Protein AF-A0A2N3IJQ1-F1 (afdb_monomer)

InterPro domains:
  IPR000719 Protein kinase domain [PF00069] (35-227)
  IPR000719 Protein kinase domain [PS50011] (13-307)
  IPR000719 Protein kinase domain [SM00220] (13-250)
  IPR011009 Protein kinase-like domain superfamily [SSF56112] (12-227)
  IPR018392 LysM domain [PF01476] (327-364)
  IPR018392 LysM domain [PF01476] (382-419)
  IPR018392 LysM domain [PS51782] (325-371)
  IPR018392 LysM domain [PS51782] (373-418)
  IPR018392 LysM domain [SM00257] (326-372)
  IPR018392 LysM domain [SM00257] (374-419)
  IPR018392 LysM domain [cd00118] (326-369)
  IPR018392 LysM domain [cd00118] (374-418)
  IPR036779 LysM domain superfamily [G3DSA:3.10.350.10] (313-372)
  IPR036779 LysM domain superfamily [G3DSA:3.10.350.10] (373-422)
  IPR036779 LysM domain superfamily [SSF54106] (325-369)
  IPR036779 LysM domain superfamily [SSF54106] (374-419)

Foldseek 3Di:
DQCPQQQHDDDQKHFHAWDDDDDQWTWTWIAGNVDRAIKIKIKGGPVCQVPPVVQVQVVQLVVLPVDPDPQEKAWDDWDDDPRIIITITHDPPPWDFQLRCCVVPNADDLVLLLQALLLVLVSQLVCVVSPQFQLADARRQWIDDPSHIHGYRSSHPDDHDPLLFAPCCVPPVDTDQLRVLLSSLQRSCCRHPVGSDQDPDDPHDPQNSVLSCQSNDNDSVSHDRGSVVSSCSSDPDDDPVVVVVVVCVVCVVVVVVVVVVVVVVVVVVVVDDPPDPVVVVVVVVVVVVVVPVCCVVCVVVCVVCVVVVVCVVCVVCLQQPFDKDWDQAAPPDDLCLVCLLQVHDSVVQCVQQVHDPPDDDDGRDTGIDTFRDKDAAAAPRALVNVCVVNVADSVSQCSNAVPPDRVPQPHGGDITTHHDHD

Solvent-accessible surface area (backbone atoms only — not comparable to full-atom values): 23734 Å² total; per-residue (Å²): 141,86,70,88,58,57,73,42,70,59,88,62,31,39,28,70,38,77,72,53,75,56,96,61,31,30,33,29,38,25,35,36,75,90,46,102,43,65,29,29,35,41,27,58,28,86,94,40,55,82,40,64,65,63,53,50,46,54,52,48,29,70,69,44,64,84,68,86,44,97,48,35,66,51,77,76,48,78,50,80,54,100,71,52,49,38,42,33,27,64,46,72,78,98,51,39,27,46,46,55,46,34,75,74,70,44,56,42,55,68,70,61,40,52,63,50,47,50,50,54,31,54,54,48,36,58,35,47,75,74,73,44,63,63,58,43,59,48,44,76,32,28,35,43,55,90,90,45,66,34,46,44,53,68,39,43,83,57,84,51,60,72,82,32,54,29,67,53,37,75,73,70,65,52,85,42,65,37,35,47,37,19,17,48,22,23,46,52,28,30,41,55,69,69,35,62,61,84,65,97,68,82,91,63,61,65,54,54,52,51,41,35,49,37,23,52,43,81,54,59,87,68,27,45,84,42,43,64,54,48,52,44,54,64,58,67,73,78,62,74,70,61,58,56,53,58,52,47,66,74,42,42,68,59,51,52,48,51,52,51,51,50,52,51,52,50,54,52,53,77,67,53,64,93,82,52,76,76,58,58,59,56,54,56,54,54,54,57,55,52,56,54,58,48,51,58,53,48,56,57,50,49,53,53,49,47,49,51,47,48,47,48,48,49,45,55,50,60,76,59,47,67,37,84,41,73,47,67,37,52,87,87,67,47,66,62,57,56,16,58,32,30,44,45,52,51,66,56,44,27,61,70,60,71,51,59,99,82,65,78,87,55,68,69,40,74,40,59,43,58,25,44,45,76,46,66,36,46,83,92,59,49,62,60,58,54,16,58,75,69,68,42,56,44,67,46,36,33,52,45,58,70,53,88,42,71,87,77,70,56,48,67,66,40,75,40,47,34,39,35,68,114

Secondary structure (DSSP, 8-state):
---SSTT-EETTEEEEEEEEEETTEEEEEEEETTTTEEEEEEEE-GGGTT-HHHHHHHHHHHH------TTSPPEEEEEE-SS-EEEEEE--TTPEEHHHHHHHH-PPPHHHHHHHHHHHHHHHHHHHHTTPPPTT-SGGGEEEETTEEEE--TT------GGG--HHHHHH----HHHHHHHHHHHHHHHHHSSSS--SS--S-HHHHHHHHHHT-SSGGGS-SSHHHHHHHHHPPPPHHHHHHHHHHHHHHHHHHHHHHHHHHHHHHHH--TT-TTHHHHHHHHHHHHHHHHHHHHHHHHHHHHHHHHHHHHHHHHHT--EEEEEEPPTT--HHHHHHHTT--HHHHHHHHT--TTPPPPTT-EEEEEEEEEEEPPTT--HHHHHHHHTS-HHHHHHHHT-S-HHHH--TT-EEEEEPP-

Organism: NCBI:txid2016530

Structure (mmCIF, N/CA/C/O backbone):
data_AF-A0A2N3IJQ1-F1
#
_entry.id   AF-A0A2N3IJQ1-F1
#
loop_
_atom_site.group_PDB
_atom_site.id
_atom_site.type_symbol
_atom_site.label_atom_id
_atom_site.label_alt_id
_atom_site.label_comp_id
_atom_site.label_asym_id
_atom_site.label_entity_id
_atom_site.label_seq_id
_atom_site.pdbx_PDB_ins_code
_atom_site.Cartn_x
_atom_site.Cartn_y
_atom_site.Cartn_z
_atom_site.occupancy
_atom_site.B_iso_or_equiv
_atom_site.auth_seq_id
_atom_site.auth_comp_id
_atom_site.auth_asym_id
_atom_site.auth_atom_id
_atom_site.pdbx_PDB_model_num
ATOM 1 N N . MET A 1 1 ? 27.828 13.401 -16.454 1.00 38.84 1 MET A N 1
ATOM 2 C CA . MET A 1 1 ? 27.393 12.988 -17.806 1.00 38.84 1 MET A CA 1
ATOM 3 C C . MET A 1 1 ? 26.380 11.862 -17.637 1.00 38.84 1 MET A C 1
ATOM 5 O O . MET A 1 1 ? 26.799 10.736 -17.436 1.00 38.84 1 MET A O 1
ATOM 9 N N . THR A 1 2 ? 25.077 12.146 -17.605 1.00 42.94 2 THR A N 1
ATOM 10 C CA . THR A 1 2 ? 24.027 11.139 -17.297 1.00 42.94 2 THR A CA 1
ATOM 11 C C . THR A 1 2 ? 22.827 11.263 -18.246 1.00 42.94 2 THR A C 1
ATOM 13 O O . THR A 1 2 ? 21.675 11.180 -17.841 1.00 42.94 2 THR A O 1
ATOM 16 N N . ALA A 1 3 ? 23.104 11.490 -19.534 1.00 53.59 3 ALA A N 1
ATOM 17 C CA . ALA A 1 3 ? 22.102 11.728 -20.578 1.00 53.59 3 ALA A CA 1
ATOM 18 C C . ALA A 1 3 ? 22.188 10.711 -21.736 1.00 53.59 3 ALA A C 1
ATOM 20 O O . ALA A 1 3 ? 21.908 11.064 -22.872 1.00 53.59 3 ALA A O 1
ATOM 21 N N . GLN A 1 4 ? 22.630 9.474 -21.480 1.00 72.31 4 GLN A N 1
ATOM 22 C CA . GLN A 1 4 ? 23.041 8.575 -22.567 1.00 72.31 4 GLN A CA 1
ATOM 23 C C . GLN A 1 4 ? 21.879 7.914 -23.329 1.00 72.31 4 GLN A C 1
ATOM 25 O O . GLN A 1 4 ? 22.062 7.598 -24.489 1.00 72.31 4 GLN A O 1
ATOM 30 N N . LEU A 1 5 ? 20.693 7.765 -22.724 1.00 83.25 5 LEU A N 1
ATOM 31 C CA . LEU A 1 5 ? 19.558 7.055 -23.343 1.00 83.25 5 LEU A CA 1
ATOM 32 C C . LEU A 1 5 ? 18.404 7.973 -23.791 1.00 83.25 5 LEU A C 1
ATOM 34 O O . LEU A 1 5 ? 17.420 7.506 -24.355 1.00 83.25 5 LEU A O 1
ATOM 38 N N . VAL A 1 6 ? 18.465 9.278 -23.503 1.00 90.06 6 VAL A N 1
ATOM 39 C CA . VAL A 1 6 ? 17.363 10.199 -23.834 1.00 90.06 6 VAL A CA 1
ATOM 40 C C . VAL A 1 6 ? 17.287 10.394 -25.348 1.00 90.06 6 VAL A C 1
ATOM 42 O O . VAL A 1 6 ? 18.277 10.760 -25.975 1.00 90.06 6 VAL A O 1
ATOM 45 N N . GLY A 1 7 ? 16.104 10.177 -25.924 1.00 88.44 7 GLY A N 1
ATOM 46 C CA . GLY A 1 7 ? 15.862 10.185 -27.367 1.00 88.44 7 GLY A CA 1
ATOM 47 C C . GLY A 1 7 ? 16.051 8.824 -28.042 1.00 88.44 7 GLY A C 1
ATOM 48 O O . GLY A 1 7 ? 15.690 8.676 -29.209 1.00 88.44 7 GLY A O 1
ATOM 49 N N . GLU A 1 8 ? 16.572 7.819 -27.333 1.00 90.56 8 GLU A N 1
ATOM 50 C CA . GLU A 1 8 ? 16.684 6.466 -27.872 1.00 90.56 8 GLU A CA 1
ATOM 51 C C . GLU A 1 8 ? 15.332 5.746 -27.897 1.00 90.56 8 GLU A C 1
ATOM 53 O O . GLU A 1 8 ? 14.413 6.029 -27.116 1.00 90.56 8 GLU A O 1
ATOM 58 N N . ARG A 1 9 ? 15.227 4.779 -28.813 1.00 91.44 9 ARG A N 1
ATOM 59 C CA . ARG A 1 9 ? 14.065 3.904 -28.942 1.00 91.44 9 ARG A CA 1
ATOM 60 C C . ARG A 1 9 ? 14.402 2.505 -28.469 1.00 91.44 9 ARG A C 1
ATOM 62 O O . ARG A 1 9 ? 15.315 1.868 -28.986 1.00 91.44 9 ARG A O 1
ATOM 69 N N . LEU A 1 10 ? 13.597 2.017 -27.541 1.00 89.38 10 LEU A N 1
ATOM 70 C CA . LEU A 1 10 ? 13.622 0.652 -27.055 1.00 89.38 10 LEU A CA 1
ATOM 71 C C . LEU A 1 10 ? 12.349 -0.046 -27.538 1.00 89.38 10 LEU A C 1
ATOM 73 O O . LEU A 1 10 ? 11.290 0.103 -26.933 1.00 89.38 10 LEU A O 1
ATOM 77 N N . LEU A 1 11 ? 12.438 -0.781 -28.650 1.00 89.94 11 LEU A N 1
ATOM 78 C CA . LEU A 1 11 ? 11.275 -1.368 -29.330 1.00 89.94 11 LEU A CA 1
ATOM 79 C C . LEU A 1 11 ? 10.173 -0.312 -29.573 1.00 89.94 11 LEU A C 1
ATOM 81 O O . LEU A 1 11 ? 10.384 0.639 -30.323 1.00 89.94 11 LEU A O 1
ATOM 85 N N . ASN A 1 12 ? 9.015 -0.468 -28.922 1.00 92.12 12 ASN A N 1
ATOM 86 C CA . ASN A 1 12 ? 7.860 0.423 -29.024 1.00 92.12 12 ASN A CA 1
ATOM 87 C C . ASN A 1 12 ? 7.887 1.582 -28.015 1.00 92.12 12 ASN A C 1
ATOM 89 O O . ASN A 1 12 ? 6.868 2.246 -27.850 1.00 92.12 12 ASN A O 1
ATOM 93 N N . TYR A 1 13 ? 9.004 1.828 -27.331 1.00 93.81 13 TYR A N 1
ATOM 94 C CA . TYR A 1 13 ? 9.134 2.880 -26.326 1.00 93.81 13 TYR A CA 1
ATOM 95 C C . TYR A 1 13 ? 10.170 3.914 -26.757 1.00 93.81 13 TYR A C 1
ATOM 97 O O . TYR A 1 13 ? 11.275 3.558 -27.162 1.00 93.81 13 TYR A O 1
ATOM 105 N N . GLU A 1 14 ? 9.844 5.197 -26.633 1.00 94.62 14 GLU A N 1
ATOM 106 C CA . GLU A 1 14 ? 10.790 6.294 -26.845 1.00 94.62 14 GLU A CA 1
ATOM 107 C C . GLU A 1 14 ? 11.109 6.978 -25.519 1.00 94.62 14 GLU A C 1
ATOM 109 O O . GLU A 1 14 ? 10.208 7.461 -24.829 1.00 94.62 14 GLU A O 1
ATOM 114 N N . ILE A 1 15 ? 12.393 7.022 -25.161 1.00 94.94 15 ILE A N 1
ATOM 115 C CA . ILE A 1 15 ? 12.859 7.590 -23.895 1.00 94.94 15 ILE A CA 1
ATOM 116 C C . ILE A 1 15 ? 12.833 9.115 -23.989 1.00 94.94 15 ILE A C 1
ATOM 118 O O . ILE A 1 15 ? 13.558 9.717 -24.777 1.00 94.94 15 ILE A O 1
ATOM 122 N N . LYS A 1 16 ? 12.017 9.755 -23.151 1.00 95.19 16 LYS A N 1
ATOM 123 C CA . LYS A 1 16 ? 11.773 11.202 -23.187 1.00 95.19 16 LYS A CA 1
ATOM 124 C C . LYS A 1 16 ? 12.664 11.978 -22.237 1.00 95.19 16 LYS A C 1
ATOM 126 O O . LYS A 1 16 ? 13.165 13.039 -22.597 1.00 95.19 16 LYS A O 1
ATOM 131 N N . SER A 1 17 ? 12.866 11.477 -21.022 1.00 94.62 17 SER A N 1
ATOM 132 C CA . SER A 1 17 ? 13.702 12.165 -20.039 1.00 94.62 17 SER A CA 1
ATOM 133 C C . SER A 1 17 ? 14.263 11.224 -18.981 1.00 94.62 17 SER A C 1
ATOM 135 O O . SER A 1 17 ? 13.681 10.195 -18.642 1.00 94.62 17 SER A O 1
ATOM 137 N N . PHE A 1 18 ? 15.419 11.597 -18.441 1.00 93.56 18 PHE A N 1
ATOM 138 C CA . PHE A 1 18 ? 15.956 11.000 -17.226 1.00 93.56 18 PHE A CA 1
ATOM 139 C C . PHE A 1 18 ? 15.207 11.553 -16.010 1.00 93.56 18 PHE A C 1
ATOM 141 O O . PHE A 1 18 ? 15.011 12.764 -15.904 1.00 93.56 18 PHE A O 1
ATOM 148 N N . LEU A 1 19 ? 14.804 10.675 -15.092 1.00 89.88 19 LEU A N 1
ATOM 149 C CA . LEU A 1 19 ? 14.087 11.053 -13.874 1.00 89.88 19 LEU A CA 1
ATOM 150 C C . LEU A 1 19 ? 15.018 11.086 -12.665 1.00 89.88 19 LEU A C 1
ATOM 152 O O . LEU A 1 19 ? 15.068 12.090 -11.959 1.00 89.88 19 LEU A O 1
ATOM 156 N N . ARG A 1 20 ? 15.719 9.978 -12.395 1.00 88.06 20 ARG A N 1
ATOM 157 C CA . ARG A 1 20 ? 16.618 9.845 -11.237 1.00 88.06 20 ARG A CA 1
ATOM 158 C C . ARG A 1 20 ? 17.545 8.638 -11.357 1.00 88.06 20 ARG A C 1
ATOM 160 O O . ARG A 1 20 ? 17.273 7.720 -12.123 1.00 88.06 20 ARG A O 1
ATOM 167 N N . SER A 1 21 ? 18.583 8.630 -10.525 1.00 85.94 21 SER A N 1
ATOM 168 C CA . SER A 1 21 ? 19.450 7.476 -10.274 1.00 85.94 21 SER A CA 1
ATOM 169 C C . SER A 1 21 ? 19.317 7.057 -8.812 1.00 85.94 21 SER A C 1
ATOM 171 O O . SER A 1 21 ? 19.265 7.916 -7.929 1.00 85.94 21 SER A O 1
ATOM 173 N N . GLU A 1 22 ? 19.229 5.757 -8.551 1.00 80.25 22 GLU A N 1
ATOM 174 C CA . GLU A 1 22 ? 19.066 5.195 -7.213 1.00 80.25 22 GLU A CA 1
ATOM 175 C C . GLU A 1 22 ? 19.797 3.850 -7.103 1.00 80.25 22 GLU A C 1
ATOM 177 O O . GLU A 1 22 ? 19.452 2.872 -7.771 1.00 80.25 22 GLU A O 1
ATOM 182 N N . SER A 1 23 ? 20.801 3.790 -6.219 1.00 83.12 23 SER A N 1
ATOM 183 C CA . SER A 1 23 ? 21.654 2.612 -6.020 1.00 83.12 23 SER A CA 1
ATOM 184 C C . SER A 1 23 ? 22.275 2.126 -7.343 1.00 83.12 23 SER A C 1
ATOM 186 O O . SER A 1 23 ? 23.134 2.811 -7.891 1.00 83.12 23 SER A O 1
ATOM 188 N N . PHE A 1 24 ? 21.858 0.967 -7.857 1.00 86.56 24 PHE A N 1
ATOM 189 C CA . PHE A 1 24 ? 22.360 0.376 -9.101 1.00 86.56 24 PHE A CA 1
ATOM 190 C C . PHE A 1 24 ? 21.570 0.784 -10.349 1.00 86.56 24 PHE A C 1
ATOM 192 O O . PHE A 1 24 ? 21.946 0.385 -11.452 1.00 86.56 24 PHE A O 1
ATOM 199 N N . TYR A 1 25 ? 20.469 1.523 -10.193 1.00 90.25 25 TYR A N 1
ATOM 200 C CA . TYR A 1 25 ? 19.472 1.688 -11.245 1.00 90.25 25 TYR A CA 1
ATOM 201 C C . TYR A 1 25 ? 19.247 3.147 -11.633 1.00 90.25 25 TYR A C 1
ATOM 203 O O . TYR A 1 25 ? 19.158 4.029 -10.781 1.00 90.25 25 TYR A O 1
ATOM 211 N N . ASP A 1 26 ? 19.062 3.372 -12.928 1.00 91.56 26 ASP A N 1
ATOM 212 C CA . ASP A 1 26 ? 18.582 4.625 -13.492 1.00 91.56 26 ASP A CA 1
ATOM 213 C C . ASP A 1 26 ? 17.111 4.486 -13.900 1.00 91.56 26 ASP A C 1
ATOM 215 O O . ASP A 1 26 ? 16.649 3.430 -14.347 1.00 91.56 26 ASP A O 1
ATOM 219 N N . PHE A 1 27 ? 16.368 5.575 -13.723 1.00 91.75 27 PHE A N 1
ATOM 220 C CA . PHE A 1 27 ? 14.940 5.661 -13.988 1.00 91.75 27 PHE A CA 1
ATOM 221 C C . PHE A 1 27 ? 14.672 6.719 -15.050 1.00 91.75 27 PHE A C 1
ATOM 223 O O . PHE A 1 27 ? 15.097 7.869 -14.910 1.00 91.75 27 PHE A O 1
ATOM 230 N N . TYR A 1 28 ? 13.908 6.348 -16.070 1.00 94.38 28 TYR A N 1
ATOM 231 C CA . TYR A 1 28 ? 13.566 7.211 -17.195 1.00 94.38 28 TYR A CA 1
ATOM 232 C C . TYR A 1 28 ? 12.058 7.272 -17.410 1.00 94.38 28 TYR A C 1
ATOM 234 O O . TYR A 1 28 ? 11.345 6.294 -17.186 1.00 94.38 28 TYR A O 1
ATOM 242 N N . LEU A 1 29 ? 11.583 8.421 -17.878 1.00 94.81 29 LEU A N 1
ATOM 243 C CA . LEU A 1 29 ? 10.262 8.566 -18.470 1.00 94.81 29 LEU A CA 1
ATOM 244 C C . LEU A 1 29 ? 10.367 8.216 -19.951 1.00 94.81 29 LEU A C 1
ATOM 246 O O . LEU A 1 29 ? 11.208 8.768 -20.663 1.00 94.81 29 LEU A O 1
ATOM 250 N N . ALA A 1 30 ? 9.489 7.339 -20.416 1.00 95.50 30 ALA A N 1
ATOM 251 C CA . ALA A 1 30 ? 9.330 7.020 -21.824 1.00 95.50 30 ALA A CA 1
ATOM 252 C C . ALA A 1 30 ? 7.852 7.058 -22.220 1.00 95.50 30 ALA A C 1
ATOM 254 O O . ALA A 1 30 ? 6.967 7.040 -21.366 1.00 95.50 30 ALA A O 1
ATOM 255 N N . GLU A 1 31 ? 7.586 7.097 -23.518 1.00 94.69 31 GLU A N 1
ATOM 256 C CA . GLU A 1 31 ? 6.238 7.007 -24.080 1.00 94.69 31 GLU A CA 1
ATOM 257 C C . GLU A 1 31 ? 6.147 5.794 -25.000 1.00 94.69 31 GLU A C 1
ATOM 259 O O . GLU A 1 31 ? 7.069 5.524 -25.774 1.00 94.69 31 GLU A O 1
ATOM 264 N N . HIS A 1 32 ? 5.041 5.056 -24.911 1.00 93.88 32 HIS A N 1
ATOM 265 C CA . HIS A 1 32 ? 4.754 3.987 -25.858 1.00 93.88 32 HIS A CA 1
ATOM 266 C C . HIS A 1 32 ? 4.326 4.602 -27.204 1.00 93.88 32 HIS A C 1
ATOM 268 O O . HIS A 1 32 ? 3.447 5.451 -27.269 1.00 93.88 32 HIS A O 1
ATOM 274 N N . LEU A 1 33 ? 4.930 4.171 -28.307 1.00 88.56 33 LEU A N 1
ATOM 275 C CA . LEU A 1 33 ? 4.773 4.802 -29.623 1.00 88.56 33 LEU A CA 1
ATOM 276 C C . LEU A 1 33 ? 3.382 4.597 -30.243 1.00 88.56 33 LEU A C 1
ATOM 278 O O . LEU A 1 33 ? 2.933 5.418 -31.036 1.00 88.56 33 LEU A O 1
ATOM 282 N N . LEU A 1 34 ? 2.711 3.492 -29.903 1.00 86.06 34 LEU A N 1
ATOM 283 C CA . LEU A 1 34 ? 1.380 3.151 -30.437 1.00 86.06 34 LEU A CA 1
ATOM 284 C C . LEU A 1 34 ? 0.222 3.514 -29.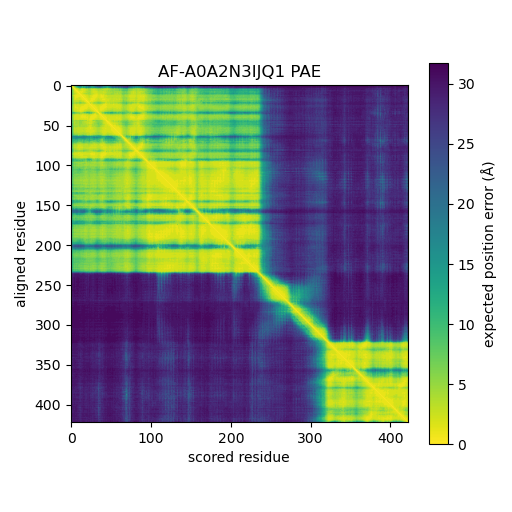504 1.00 86.06 34 LEU A C 1
ATOM 286 O O . LEU A 1 34 ? -0.922 3.598 -29.939 1.00 86.06 34 LEU A O 1
ATOM 290 N N . PHE A 1 35 ? 0.506 3.674 -28.216 1.00 78.94 35 PHE A N 1
ATOM 291 C CA . PHE A 1 35 ? -0.497 3.919 -27.190 1.00 78.94 35 PHE A CA 1
ATOM 292 C C . PHE A 1 35 ? -0.021 5.171 -26.483 1.00 78.94 35 PHE A C 1
ATOM 294 O O . PHE A 1 35 ? 1.059 5.116 -25.914 1.00 78.94 35 PHE A O 1
ATOM 301 N N . ASP A 1 36 ? -0.774 6.270 -26.542 1.00 79.44 36 ASP A N 1
ATOM 302 C CA . ASP A 1 36 ? -0.425 7.549 -25.905 1.00 79.44 36 ASP A CA 1
ATOM 303 C C . ASP A 1 36 ? -0.374 7.399 -24.372 1.00 79.44 36 ASP A C 1
ATOM 305 O O . ASP A 1 36 ? -1.310 7.704 -23.633 1.00 79.44 36 ASP A O 1
ATOM 309 N N . ARG A 1 37 ? 0.693 6.757 -23.901 1.00 89.12 37 ARG A N 1
ATOM 310 C CA . ARG A 1 37 ? 0.864 6.241 -22.552 1.00 89.12 37 ARG A CA 1
ATOM 311 C C . ARG A 1 37 ? 2.311 6.435 -22.150 1.00 89.12 37 ARG A C 1
ATOM 313 O O . ARG A 1 37 ? 3.229 5.865 -22.741 1.00 89.12 37 ARG A O 1
ATOM 320 N N . LYS A 1 38 ? 2.482 7.175 -21.063 1.00 93.75 38 LYS A N 1
ATOM 321 C CA . LYS A 1 38 ? 3.758 7.326 -20.373 1.00 93.75 38 LYS A CA 1
ATOM 322 C C . LYS A 1 38 ? 4.068 6.095 -19.530 1.00 93.75 38 LYS A C 1
ATOM 324 O O . LYS A 1 38 ? 3.188 5.524 -18.881 1.00 93.75 38 LYS A O 1
ATOM 329 N N . VAL A 1 39 ? 5.336 5.709 -19.524 1.00 93.88 39 VAL A N 1
ATOM 330 C CA . VAL A 1 39 ? 5.866 4.566 -18.782 1.00 93.88 39 VAL A CA 1
ATOM 331 C C . VAL A 1 39 ? 7.159 4.945 -18.069 1.00 93.88 39 VAL A C 1
ATOM 333 O O . VAL A 1 39 ? 7.895 5.841 -18.484 1.00 93.88 39 VAL A O 1
ATOM 336 N N . LEU A 1 40 ? 7.414 4.261 -16.961 1.00 93.56 40 LEU A N 1
ATOM 337 C CA . LEU A 1 40 ? 8.635 4.368 -16.186 1.00 93.56 40 LEU A CA 1
ATOM 338 C C . LEU A 1 40 ? 9.549 3.212 -16.588 1.00 93.56 40 LEU A C 1
ATOM 340 O O . LEU A 1 40 ? 9.172 2.050 -16.451 1.00 93.56 40 LEU A O 1
ATOM 344 N N . ILE A 1 41 ? 10.754 3.525 -17.050 1.00 94.12 41 ILE A N 1
ATOM 345 C CA . ILE A 1 41 ? 11.779 2.534 -17.380 1.00 94.12 41 ILE A CA 1
ATOM 346 C C . ILE A 1 41 ? 12.797 2.503 -16.250 1.00 94.12 41 ILE A C 1
ATOM 348 O O . ILE A 1 41 ? 13.419 3.524 -15.959 1.00 94.12 41 ILE A O 1
ATOM 352 N N . LYS A 1 42 ? 12.978 1.337 -15.629 1.00 92.81 42 LYS A N 1
ATOM 353 C CA . LYS A 1 42 ? 14.068 1.059 -14.687 1.00 92.81 42 LYS A CA 1
ATOM 354 C C . LYS A 1 42 ? 15.126 0.222 -15.396 1.00 92.81 42 LYS A C 1
ATOM 356 O O . LYS A 1 42 ? 14.811 -0.823 -15.959 1.00 92.81 42 LYS A O 1
ATOM 361 N N . THR A 1 43 ? 16.373 0.663 -15.357 1.00 93.31 43 THR A N 1
ATOM 362 C CA . THR A 1 43 ? 17.504 -0.024 -15.991 1.00 93.31 43 THR A CA 1
ATOM 363 C C . THR A 1 43 ? 18.753 0.104 -15.131 1.00 93.31 43 THR A C 1
ATO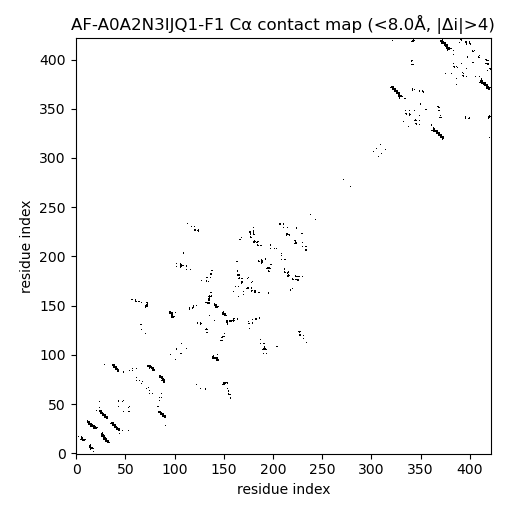M 365 O O . THR A 1 43 ? 18.764 0.904 -14.199 1.00 93.31 43 THR A O 1
ATOM 368 N N . LEU A 1 44 ? 19.798 -0.685 -15.382 1.00 91.75 44 LEU A N 1
ATOM 369 C CA . LEU A 1 44 ? 21.050 -0.525 -14.646 1.00 91.75 44 LEU A CA 1
ATOM 370 C C . LEU A 1 44 ? 21.752 0.761 -15.081 1.00 91.75 44 LEU A C 1
ATOM 372 O O . LEU A 1 44 ? 21.796 1.087 -16.268 1.00 91.75 44 LEU A O 1
ATOM 376 N N . ASN A 1 45 ? 22.334 1.455 -14.109 1.00 89.12 45 ASN A N 1
ATOM 377 C CA . ASN A 1 45 ? 23.200 2.594 -14.366 1.00 89.12 45 ASN A CA 1
ATOM 378 C C . ASN A 1 45 ? 24.447 2.149 -15.152 1.00 89.12 45 ASN A C 1
ATOM 380 O O . ASN A 1 45 ? 24.948 1.034 -14.966 1.00 89.12 45 ASN A O 1
ATOM 384 N N . SER A 1 46 ? 24.974 3.036 -16.000 1.00 86.38 46 SER A N 1
ATOM 385 C CA . SER A 1 46 ? 26.142 2.771 -16.850 1.00 86.38 46 SER A CA 1
ATOM 386 C C . SER A 1 46 ? 27.373 2.266 -16.079 1.00 86.38 46 SER A C 1
ATOM 388 O O . SER A 1 46 ? 28.116 1.429 -16.591 1.00 86.38 46 SER A O 1
ATOM 390 N N . ALA A 1 47 ? 27.558 2.689 -14.825 1.00 86.75 47 ALA A N 1
ATOM 391 C CA . ALA A 1 47 ? 28.637 2.225 -13.951 1.00 86.75 47 ALA A CA 1
ATOM 392 C C . ALA A 1 47 ? 28.482 0.761 -13.489 1.00 86.75 47 ALA A C 1
ATOM 394 O O . ALA A 1 47 ? 29.458 0.143 -13.066 1.00 86.75 47 ALA A O 1
ATOM 395 N N . PHE A 1 48 ? 27.276 0.193 -13.571 1.00 86.69 48 PHE A N 1
ATOM 396 C CA . PHE A 1 48 ? 26.935 -1.125 -13.027 1.00 86.69 48 PHE A CA 1
ATOM 397 C C . PHE A 1 48 ? 26.432 -2.117 -14.082 1.00 86.69 48 PHE A C 1
ATOM 399 O O . PHE A 1 48 ? 25.951 -3.188 -13.724 1.00 86.69 48 PHE A O 1
ATOM 406 N N . LEU A 1 49 ? 26.601 -1.837 -15.379 1.00 86.81 49 LEU A N 1
ATOM 407 C CA . LEU A 1 49 ? 26.160 -2.727 -16.468 1.00 86.81 49 LEU A CA 1
ATOM 408 C C . LEU A 1 49 ? 26.748 -4.144 -16.392 1.00 86.81 49 LEU A C 1
ATOM 410 O O . LEU A 1 49 ? 26.127 -5.097 -16.858 1.00 86.81 49 LEU A O 1
ATOM 414 N N . GLN A 1 50 ? 27.935 -4.304 -15.805 1.00 88.44 50 GLN A N 1
ATOM 415 C CA . GLN A 1 50 ? 28.587 -5.610 -15.631 1.00 88.44 50 GLN A CA 1
ATOM 416 C C . GLN A 1 50 ? 28.262 -6.278 -14.286 1.00 88.44 50 GLN A C 1
ATOM 418 O O . GLN A 1 50 ? 28.744 -7.375 -14.009 1.00 88.44 50 GLN A O 1
ATOM 423 N N . ASN A 1 51 ? 27.443 -5.647 -13.439 1.00 88.81 51 ASN A N 1
ATOM 424 C CA . ASN A 1 51 ? 27.038 -6.218 -12.162 1.00 88.81 51 ASN A CA 1
ATOM 425 C C . ASN A 1 51 ? 25.964 -7.298 -12.385 1.00 88.81 51 ASN A C 1
ATOM 427 O O . ASN A 1 51 ? 24.783 -7.006 -12.591 1.00 88.81 51 ASN A O 1
ATOM 431 N N . THR A 1 52 ? 26.392 -8.560 -12.348 1.00 89.19 52 THR A N 1
ATOM 432 C CA . THR A 1 52 ? 25.532 -9.730 -12.568 1.00 89.19 52 THR A CA 1
ATOM 433 C C . THR A 1 52 ? 24.463 -9.885 -11.492 1.00 89.19 52 THR A C 1
ATOM 435 O O . THR A 1 52 ? 23.343 -10.275 -11.811 1.00 89.19 52 THR A O 1
ATOM 438 N N . GLU A 1 53 ? 24.767 -9.526 -10.244 1.00 87.44 53 GLU A N 1
ATOM 439 C CA . GLU A 1 53 ? 23.819 -9.581 -9.131 1.00 87.44 53 GLU A CA 1
ATOM 440 C C . GLU A 1 53 ? 22.696 -8.552 -9.305 1.00 87.44 53 GLU A C 1
ATOM 442 O O . GLU A 1 53 ? 21.523 -8.890 -9.166 1.00 87.44 53 GLU A O 1
ATOM 447 N N . ALA A 1 54 ? 23.030 -7.314 -9.682 1.00 86.38 54 ALA A N 1
ATOM 448 C CA . ALA A 1 54 ? 22.036 -6.277 -9.960 1.00 86.38 54 ALA A CA 1
ATOM 449 C C . ALA A 1 54 ? 21.147 -6.644 -11.162 1.00 86.38 54 ALA A C 1
ATOM 451 O O . ALA A 1 54 ? 19.930 -6.463 -11.107 1.00 86.38 54 ALA A O 1
ATOM 452 N N . LYS A 1 55 ? 21.729 -7.223 -12.224 1.00 89.06 55 LYS A N 1
ATOM 453 C CA . LYS A 1 55 ? 20.964 -7.751 -13.367 1.00 89.06 55 LYS A CA 1
ATOM 454 C C . LYS A 1 55 ? 19.994 -8.843 -12.927 1.00 89.06 55 LYS A C 1
ATOM 456 O O . LYS A 1 55 ? 18.815 -8.786 -13.262 1.00 89.06 55 LYS A O 1
ATOM 461 N N . GLU A 1 56 ? 20.470 -9.805 -12.144 1.00 87.38 56 GLU A N 1
ATOM 462 C CA . GLU A 1 56 ? 19.647 -10.917 -11.672 1.00 87.38 56 GLU A CA 1
ATOM 463 C C . GLU A 1 56 ? 18.544 -10.464 -10.711 1.00 87.38 56 GLU A C 1
ATOM 465 O O . GLU A 1 56 ? 17.413 -10.935 -10.792 1.00 87.38 56 GLU A O 1
ATOM 470 N N . ASN A 1 57 ? 18.826 -9.489 -9.851 1.00 85.31 57 ASN A N 1
ATOM 471 C CA . ASN A 1 57 ? 17.818 -8.875 -8.993 1.00 85.31 57 ASN A CA 1
ATOM 472 C C . ASN A 1 57 ? 16.713 -8.189 -9.809 1.00 85.31 57 ASN A C 1
ATOM 474 O O . ASN A 1 57 ? 15.536 -8.364 -9.501 1.00 85.31 57 ASN A O 1
ATOM 478 N N . LEU A 1 58 ? 17.068 -7.487 -10.890 1.00 86.81 58 LEU A N 1
ATOM 479 C CA . LEU A 1 58 ? 16.082 -6.888 -11.791 1.00 86.81 58 LEU A CA 1
ATOM 480 C C . LEU A 1 58 ? 15.275 -7.947 -12.567 1.00 86.81 58 LEU A C 1
ATOM 482 O O . LEU A 1 58 ? 14.079 -7.756 -12.785 1.00 86.81 58 LEU A O 1
ATOM 486 N N . ARG A 1 59 ? 15.881 -9.089 -12.932 1.00 87.56 59 ARG A N 1
ATOM 487 C CA . ARG A 1 59 ? 15.149 -10.238 -13.504 1.00 87.56 59 ARG A CA 1
ATOM 488 C C . ARG A 1 59 ? 14.150 -10.823 -12.512 1.00 87.56 59 ARG A C 1
ATOM 490 O O . ARG A 1 59 ? 13.006 -11.080 -12.878 1.00 87.56 59 ARG A O 1
ATOM 497 N N . ARG A 1 60 ? 14.552 -11.001 -11.252 1.00 83.62 60 ARG A N 1
ATOM 498 C CA . ARG A 1 60 ? 13.654 -11.475 -10.188 1.00 83.62 60 ARG A CA 1
ATOM 499 C C . ARG A 1 60 ? 12.499 -10.508 -9.957 1.00 83.62 60 ARG A C 1
ATOM 501 O O . ARG A 1 60 ? 11.373 -10.960 -9.801 1.00 83.62 60 ARG A O 1
ATOM 508 N N . GLU A 1 61 ? 12.754 -9.200 -9.990 1.00 84.50 61 GLU A N 1
ATOM 509 C CA . GLU A 1 61 ? 11.710 -8.167 -9.914 1.00 84.50 61 GLU A CA 1
ATOM 510 C C . GLU A 1 61 ? 10.670 -8.346 -11.031 1.00 84.50 61 GLU A C 1
ATOM 512 O O . GLU A 1 61 ? 9.472 -8.374 -10.759 1.00 84.50 61 GLU A O 1
ATOM 517 N N . ALA A 1 62 ? 11.118 -8.579 -12.269 1.00 82.31 62 ALA A N 1
ATOM 518 C CA . ALA A 1 62 ? 10.231 -8.853 -13.401 1.00 82.31 62 ALA A CA 1
ATOM 519 C C . ALA A 1 62 ? 9.415 -10.150 -13.243 1.00 82.31 62 ALA A C 1
ATOM 521 O O . ALA A 1 62 ? 8.280 -10.234 -13.705 1.00 82.31 62 ALA A O 1
ATOM 522 N N . GLN A 1 63 ? 9.986 -11.168 -12.595 1.00 76.94 63 GLN A N 1
ATOM 523 C CA . GLN A 1 63 ? 9.335 -12.462 -12.356 1.00 76.94 63 GLN A CA 1
ATOM 524 C C . GLN A 1 63 ? 8.379 -12.438 -11.153 1.00 76.94 63 GLN A C 1
ATOM 526 O O . GLN A 1 63 ? 7.433 -13.228 -11.089 1.00 76.94 63 GLN A O 1
ATOM 531 N N . ASN A 1 64 ? 8.589 -11.526 -10.202 1.00 68.19 64 ASN A N 1
ATOM 532 C CA . ASN A 1 64 ? 7.817 -11.399 -8.967 1.00 68.19 64 ASN A CA 1
ATOM 533 C C . ASN A 1 64 ? 6.495 -10.633 -9.171 1.00 68.19 64 ASN A C 1
ATOM 535 O O . ASN A 1 64 ? 6.126 -9.765 -8.385 1.00 68.19 64 ASN A O 1
ATOM 539 N N . LEU A 1 65 ? 5.716 -11.026 -10.183 1.00 62.66 65 LEU A N 1
ATOM 540 C CA . LEU A 1 65 ? 4.378 -10.497 -10.498 1.00 62.66 65 LEU A CA 1
ATOM 541 C C . LEU A 1 65 ? 3.259 -11.037 -9.594 1.00 62.66 65 LEU A C 1
ATOM 543 O O . LEU A 1 65 ? 2.080 -10.972 -9.936 1.00 62.66 65 LEU A O 1
ATOM 547 N N . ARG A 1 66 ? 3.605 -11.606 -8.435 1.00 58.75 66 ARG A N 1
ATOM 548 C CA . ARG A 1 66 ? 2.654 -12.353 -7.597 1.00 58.75 66 ARG A CA 1
ATOM 549 C C . ARG A 1 66 ? 1.530 -11.478 -7.026 1.00 58.75 66 ARG A C 1
ATOM 551 O O . ARG A 1 66 ? 0.493 -12.017 -6.657 1.00 58.75 66 ARG A O 1
ATOM 558 N N . PHE A 1 67 ? 1.709 -10.155 -6.981 1.00 65.88 67 PHE A N 1
ATOM 559 C CA . PHE A 1 67 ? 0.706 -9.205 -6.496 1.00 65.88 67 PHE A CA 1
ATOM 560 C C . PHE A 1 67 ? 0.083 -8.388 -7.639 1.00 65.88 67 PHE A C 1
ATOM 562 O O . PHE A 1 67 ? 0.457 -7.242 -7.882 1.00 65.88 67 PHE A O 1
ATOM 569 N N . ALA A 1 68 ? -0.897 -8.965 -8.335 1.00 66.12 68 ALA A N 1
ATOM 570 C CA . ALA A 1 68 ? -1.738 -8.228 -9.278 1.00 66.12 68 ALA A CA 1
ATOM 571 C C . ALA A 1 68 ? -2.906 -7.569 -8.524 1.00 66.12 68 ALA A C 1
ATOM 573 O O . ALA A 1 68 ? -3.974 -8.160 -8.368 1.00 66.12 68 ALA A O 1
ATOM 574 N N . HIS A 1 69 ? -2.692 -6.352 -8.018 1.00 69.44 69 HIS A N 1
ATOM 575 C CA . HIS A 1 69 ? -3.689 -5.604 -7.249 1.00 69.44 69 HIS A CA 1
ATOM 576 C C . HIS A 1 69 ? -3.957 -4.229 -7.883 1.00 69.44 69 HIS A C 1
ATOM 578 O O . HIS A 1 69 ? -2.998 -3.567 -8.280 1.00 69.44 69 HIS A O 1
ATOM 584 N N . PRO A 1 70 ? -5.213 -3.732 -7.928 1.00 69.44 70 PRO A N 1
ATOM 585 C CA . PRO A 1 70 ? -5.531 -2.415 -8.499 1.00 69.44 70 PRO A CA 1
ATOM 586 C C . PRO A 1 70 ? -4.749 -1.251 -7.870 1.00 69.44 70 PRO A C 1
ATOM 588 O O . PRO A 1 70 ? -4.495 -0.238 -8.515 1.00 69.44 70 PRO A O 1
ATOM 591 N N . GLN A 1 71 ? -4.350 -1.410 -6.605 1.00 75.19 71 GLN A N 1
ATOM 592 C CA . GLN A 1 71 ? -3.563 -0.435 -5.842 1.00 75.19 71 GLN A CA 1
ATOM 593 C C . GLN A 1 71 ? -2.068 -0.809 -5.742 1.00 75.19 71 GLN A C 1
ATOM 595 O O . GLN A 1 71 ? -1.375 -0.300 -4.862 1.00 75.19 71 GLN A O 1
ATOM 600 N N . GLY A 1 72 ? -1.583 -1.694 -6.620 1.00 75.38 72 GLY A N 1
ATOM 601 C CA . GLY A 1 72 ? -0.168 -2.022 -6.832 1.00 75.38 72 GLY A CA 1
ATOM 602 C C . GLY A 1 72 ? 0.362 -1.463 -8.159 1.00 75.38 72 GLY A C 1
ATOM 603 O O . GLY A 1 72 ? -0.421 -1.096 -9.037 1.00 75.38 72 GLY A O 1
ATOM 604 N N . THR A 1 73 ? 1.685 -1.363 -8.319 1.00 75.75 73 THR A N 1
ATOM 605 C CA . THR A 1 73 ? 2.307 -0.958 -9.596 1.00 75.75 73 THR A CA 1
ATOM 606 C C . THR A 1 73 ? 1.992 -1.961 -10.701 1.00 75.75 73 THR A C 1
ATOM 608 O O . THR A 1 73 ? 2.205 -3.159 -10.518 1.00 75.75 73 THR A O 1
ATOM 611 N N . LEU A 1 74 ? 1.572 -1.484 -11.874 1.00 81.94 74 LEU A N 1
ATOM 612 C CA . LEU A 1 74 ? 1.476 -2.341 -13.054 1.00 81.94 74 LEU A CA 1
ATOM 613 C C . LEU A 1 74 ? 2.840 -2.469 -13.741 1.00 81.94 74 LEU A C 1
ATOM 615 O O . LEU A 1 74 ? 3.483 -1.468 -14.069 1.00 81.94 74 LEU A O 1
ATOM 619 N N . LEU A 1 75 ? 3.261 -3.708 -13.990 1.00 83.88 75 LEU A N 1
ATOM 620 C CA . LEU A 1 75 ? 4.367 -4.001 -14.893 1.00 83.88 75 LEU A CA 1
ATOM 621 C C . LEU A 1 75 ? 3.822 -4.164 -16.312 1.00 83.88 75 LEU A C 1
ATOM 623 O O . LEU A 1 75 ? 2.821 -4.850 -16.513 1.00 83.88 75 LEU A O 1
ATOM 627 N N . TYR A 1 76 ? 4.475 -3.536 -17.283 1.00 86.25 76 TYR A N 1
ATOM 628 C CA . TYR A 1 76 ? 4.070 -3.608 -18.684 1.00 86.25 76 TYR A CA 1
ATOM 629 C C . TYR A 1 76 ? 4.955 -4.536 -19.499 1.00 86.25 76 TYR A C 1
ATOM 631 O O . TYR A 1 76 ? 4.431 -5.278 -20.324 1.00 86.25 76 TYR A O 1
ATOM 639 N N . ASP A 1 77 ? 6.270 -4.488 -19.294 1.00 88.06 77 ASP A N 1
ATOM 640 C CA . ASP A 1 77 ? 7.202 -5.220 -20.146 1.00 88.06 77 ASP A CA 1
ATOM 641 C C . ASP A 1 77 ? 8.554 -5.454 -19.460 1.00 88.06 77 ASP A C 1
ATOM 643 O O . ASP A 1 77 ? 8.925 -4.765 -18.500 1.00 88.06 77 ASP A O 1
ATOM 647 N N . PHE A 1 78 ? 9.304 -6.411 -19.994 1.00 90.69 78 PHE A N 1
ATOM 648 C CA . PHE A 1 78 ? 10.672 -6.716 -19.611 1.00 90.69 78 PHE A CA 1
ATOM 649 C C . PHE A 1 78 ? 11.504 -6.960 -20.868 1.00 90.69 78 PHE A C 1
ATOM 651 O O . PHE A 1 78 ? 11.254 -7.898 -21.624 1.00 90.69 78 PHE A O 1
ATOM 658 N N . ILE A 1 79 ? 12.517 -6.121 -21.077 1.00 91.56 79 ILE A N 1
ATOM 659 C CA . ILE A 1 79 ? 13.345 -6.146 -22.281 1.00 91.56 79 ILE A CA 1
ATOM 660 C C . ILE A 1 79 ? 14.790 -6.402 -21.876 1.00 91.56 79 ILE A C 1
ATOM 662 O O . ILE A 1 79 ? 15.378 -5.655 -21.094 1.00 91.56 79 ILE A O 1
ATOM 666 N N . GLU A 1 80 ? 15.376 -7.447 -22.446 1.00 90.56 80 GLU A N 1
ATOM 667 C CA . GLU A 1 80 ? 16.777 -7.803 -22.254 1.00 90.56 80 GLU A CA 1
ATOM 668 C C . GLU A 1 80 ? 17.523 -7.665 -23.582 1.00 90.56 80 GLU A C 1
ATOM 670 O O . GLU A 1 80 ? 17.150 -8.263 -24.592 1.00 90.56 80 GLU A O 1
ATOM 675 N N . THR A 1 81 ? 18.572 -6.844 -23.582 1.00 87.62 81 THR A N 1
ATOM 676 C CA . THR A 1 81 ? 19.496 -6.677 -24.707 1.00 87.62 81 THR A CA 1
ATOM 677 C C . THR A 1 81 ? 20.859 -7.271 -24.336 1.00 87.62 81 THR A C 1
ATOM 679 O O . THR A 1 81 ? 21.121 -7.530 -23.158 1.00 87.62 81 THR A O 1
ATOM 682 N N . PRO A 1 82 ? 21.775 -7.473 -25.304 1.00 85.12 82 PRO A N 1
ATOM 683 C CA . PRO A 1 82 ? 23.134 -7.926 -24.995 1.00 85.12 82 PRO A CA 1
ATOM 684 C C . PRO A 1 82 ? 23.883 -7.012 -24.010 1.00 85.12 82 PRO A C 1
ATOM 686 O O . PRO A 1 82 ? 24.793 -7.453 -23.311 1.00 85.12 82 PRO A O 1
ATOM 689 N N . GLU A 1 83 ? 23.501 -5.738 -23.947 1.00 83.50 83 GLU A N 1
ATOM 690 C CA . GLU A 1 83 ? 24.191 -4.707 -23.175 1.00 83.50 83 GLU A CA 1
ATOM 691 C C . GLU A 1 83 ? 23.533 -4.496 -21.802 1.00 83.50 83 GLU A C 1
ATOM 693 O O . GLU A 1 83 ? 24.223 -4.438 -20.774 1.00 83.50 83 GLU A O 1
ATOM 698 N N . ASN A 1 84 ? 22.198 -4.433 -21.751 1.00 88.44 84 ASN A N 1
ATOM 699 C CA . ASN A 1 84 ? 21.466 -4.017 -20.558 1.00 88.44 84 ASN A CA 1
ATOM 700 C C . ASN A 1 84 ? 20.064 -4.646 -20.448 1.00 88.44 84 ASN A C 1
ATOM 702 O O . ASN A 1 84 ? 19.570 -5.302 -21.361 1.00 88.44 84 ASN A O 1
ATOM 706 N N . ILE A 1 85 ? 19.426 -4.440 -19.298 1.00 91.50 85 ILE A N 1
ATOM 707 C CA . ILE A 1 85 ? 18.073 -4.904 -18.993 1.00 91.50 85 ILE A CA 1
ATOM 708 C C . ILE A 1 85 ? 17.196 -3.697 -18.668 1.00 91.50 85 ILE A C 1
ATOM 710 O O . ILE A 1 85 ? 17.628 -2.766 -17.981 1.00 91.50 85 ILE A O 1
ATOM 714 N N . TYR A 1 86 ? 15.954 -3.734 -19.135 1.00 93.00 86 TYR A N 1
ATOM 715 C CA . TYR A 1 86 ? 14.976 -2.670 -18.983 1.00 93.00 86 TYR A CA 1
ATOM 716 C C . TYR A 1 86 ? 13.663 -3.247 -18.463 1.00 93.00 86 TYR A C 1
ATOM 718 O O . TYR A 1 86 ? 13.051 -4.114 -19.084 1.00 93.00 86 TYR A O 1
ATOM 726 N N . LEU A 1 87 ? 13.222 -2.736 -17.320 1.00 91.38 87 LEU A N 1
ATOM 727 C CA . LEU A 1 87 ? 11.943 -3.061 -16.712 1.00 91.38 87 LEU A CA 1
ATOM 728 C C . LEU A 1 87 ? 10.973 -1.905 -16.962 1.00 91.38 87 LEU A C 1
ATOM 730 O O . LEU A 1 87 ? 11.215 -0.786 -16.498 1.00 91.38 87 LEU A O 1
ATOM 734 N N . ILE A 1 88 ? 9.893 -2.171 -17.694 1.00 91.81 88 ILE A N 1
ATOM 735 C CA . ILE A 1 88 ? 8.915 -1.161 -18.101 1.00 91.81 88 ILE A CA 1
ATOM 736 C C . ILE A 1 88 ? 7.690 -1.261 -17.205 1.00 91.81 88 ILE A C 1
ATOM 738 O O . ILE A 1 88 ? 7.014 -2.288 -17.168 1.00 91.81 88 ILE A O 1
ATOM 742 N N . LYS A 1 89 ? 7.382 -0.179 -16.495 1.00 89.69 89 LYS A N 1
ATOM 743 C CA . LYS A 1 89 ? 6.285 -0.133 -15.529 1.00 89.69 89 LYS A CA 1
ATOM 744 C C . LYS A 1 89 ? 5.447 1.127 -15.638 1.00 89.69 89 LYS A C 1
ATOM 746 O O . LYS A 1 89 ? 5.761 2.064 -16.372 1.00 89.69 89 LYS A O 1
ATOM 751 N N . GLU A 1 90 ? 4.347 1.128 -14.910 1.00 89.06 90 GLU A N 1
ATOM 752 C CA . GLU A 1 90 ? 3.440 2.258 -14.803 1.00 89.06 90 GLU A CA 1
ATOM 753 C C . GLU A 1 90 ? 4.160 3.530 -14.346 1.00 89.06 90 GLU A C 1
ATOM 755 O O . GLU A 1 90 ? 4.860 3.547 -13.330 1.00 89.06 90 GLU A O 1
ATOM 760 N N . TYR A 1 91 ? 3.969 4.611 -15.104 1.00 89.81 91 TYR A N 1
ATOM 761 C CA . TYR A 1 91 ? 4.394 5.942 -14.698 1.00 89.81 91 TYR A CA 1
ATOM 762 C C . TYR A 1 91 ? 3.247 6.658 -13.989 1.00 89.81 91 TYR A C 1
ATOM 764 O O . TYR A 1 91 ? 2.201 6.919 -14.58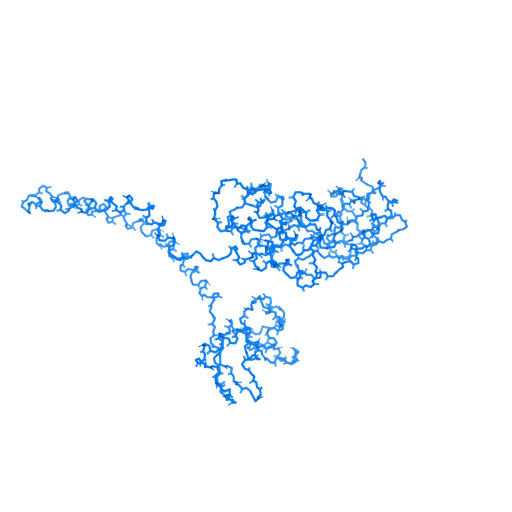1 1.00 89.81 91 TYR A O 1
ATOM 772 N N . LEU A 1 92 ? 3.452 6.990 -12.716 1.00 86.06 92 LEU A N 1
ATOM 773 C CA . LEU A 1 92 ? 2.466 7.685 -11.891 1.00 86.06 92 LEU A CA 1
ATOM 774 C C . LEU A 1 92 ? 2.634 9.199 -12.052 1.00 86.06 92 LEU A C 1
ATOM 776 O O . LEU A 1 92 ? 3.270 9.868 -11.237 1.00 86.06 92 LEU A O 1
ATOM 780 N N . GLU A 1 93 ? 2.091 9.732 -13.146 1.00 80.19 93 GLU A N 1
ATOM 781 C CA . GLU A 1 93 ? 2.205 11.150 -13.487 1.00 80.19 93 GLU A CA 1
ATOM 782 C C . GLU A 1 93 ? 1.462 12.046 -12.480 1.00 80.19 93 GLU A C 1
ATOM 784 O O . GLU A 1 93 ? 0.306 11.798 -12.126 1.00 80.19 93 GLU A O 1
ATOM 789 N N . ASN A 1 94 ? 2.123 13.125 -12.043 1.00 75.81 94 ASN A N 1
ATOM 790 C CA . ASN A 1 94 ? 1.576 14.131 -11.124 1.00 75.81 94 ASN A CA 1
ATOM 791 C C . ASN A 1 94 ? 1.066 13.567 -9.783 1.00 75.81 94 ASN A C 1
ATOM 793 O O . ASN A 1 94 ? 0.222 14.187 -9.132 1.00 75.81 94 ASN A O 1
ATOM 797 N N . LYS A 1 95 ? 1.559 12.398 -9.354 1.00 85.00 95 LYS A N 1
ATOM 798 C CA . LYS A 1 95 ? 1.259 11.831 -8.034 1.00 85.00 95 LYS A CA 1
ATOM 799 C C . LYS A 1 95 ? 2.414 12.094 -7.080 1.00 85.00 95 LYS A C 1
ATOM 801 O O . LYS A 1 95 ? 3.577 11.977 -7.458 1.00 85.00 95 LYS A O 1
ATOM 806 N N . LEU A 1 96 ? 2.083 12.447 -5.843 1.00 88.94 96 LEU A N 1
ATOM 807 C CA . LEU A 1 96 ? 3.073 12.665 -4.794 1.00 88.94 96 LEU A CA 1
ATOM 808 C C . LEU A 1 96 ? 3.255 11.383 -3.995 1.00 88.94 96 LEU A C 1
ATOM 810 O O . LEU A 1 96 ? 2.275 10.719 -3.643 1.00 88.94 96 LEU A O 1
ATOM 814 N N . THR A 1 97 ? 4.501 11.069 -3.657 1.00 92.69 97 THR A N 1
ATOM 815 C CA . THR A 1 97 ? 4.754 10.105 -2.588 1.00 92.69 97 THR A CA 1
ATOM 816 C C . THR A 1 97 ? 4.264 10.678 -1.256 1.00 92.69 97 THR A C 1
ATOM 818 O O . THR A 1 97 ? 4.162 11.899 -1.087 1.00 92.69 97 THR A O 1
ATOM 821 N N . LEU A 1 98 ? 3.978 9.817 -0.282 1.00 94.25 98 LEU A N 1
ATOM 822 C CA . LEU A 1 98 ? 3.643 10.244 1.073 1.00 94.25 98 LEU A CA 1
ATOM 823 C C . LEU A 1 98 ? 4.772 11.105 1.654 1.00 94.25 98 LEU A C 1
ATOM 825 O O . LEU A 1 98 ? 4.496 12.125 2.276 1.00 94.25 98 LEU A O 1
ATOM 829 N N . GLU A 1 99 ? 6.032 10.750 1.392 1.00 93.25 99 GLU A N 1
ATOM 830 C CA . GLU A 1 99 ? 7.189 11.566 1.775 1.00 93.25 99 GLU A CA 1
ATOM 831 C C . GLU A 1 99 ? 7.114 12.986 1.201 1.00 93.25 99 GLU A C 1
ATOM 833 O O . GLU A 1 99 ? 7.148 13.967 1.944 1.00 93.25 99 GLU A O 1
ATOM 838 N N . GLN A 1 100 ? 6.962 13.100 -0.120 1.00 92.50 100 GLN A N 1
ATOM 839 C CA . GLN A 1 100 ? 6.883 14.388 -0.804 1.00 92.50 100 GLN A CA 1
ATOM 840 C C . GLN A 1 100 ? 5.694 15.205 -0.306 1.00 92.50 100 GLN A C 1
ATOM 842 O O . GLN A 1 100 ? 5.816 16.412 -0.111 1.00 92.50 100 GLN A O 1
ATOM 847 N N . TYR A 1 101 ? 4.559 14.551 -0.060 1.00 94.00 101 TYR A N 1
ATOM 848 C CA . TYR A 1 101 ? 3.374 15.205 0.468 1.00 94.00 101 TYR A CA 1
ATOM 849 C C . TYR A 1 101 ? 3.637 15.843 1.833 1.00 94.00 101 TYR A C 1
ATOM 851 O O . TYR A 1 101 ? 3.291 17.010 2.023 1.00 94.00 101 TYR A O 1
ATOM 859 N N . ILE A 1 102 ? 4.256 15.103 2.759 1.00 94.19 102 ILE A N 1
ATOM 860 C CA . ILE A 1 102 ? 4.577 15.590 4.108 1.00 94.19 102 ILE A CA 1
ATOM 861 C C . ILE A 1 102 ? 5.621 16.709 4.049 1.00 94.19 102 ILE A C 1
ATOM 863 O O . ILE A 1 102 ? 5.472 17.717 4.734 1.00 94.19 102 ILE A O 1
ATOM 867 N N . ILE A 1 103 ? 6.640 16.586 3.193 1.00 92.50 103 ILE A N 1
ATOM 868 C CA . ILE A 1 103 ? 7.651 17.638 3.002 1.00 92.50 103 ILE A CA 1
ATOM 869 C C . ILE A 1 103 ? 7.012 18.932 2.475 1.00 92.50 103 ILE A C 1
ATOM 871 O O . ILE A 1 103 ? 7.368 20.020 2.920 1.00 92.50 103 ILE A O 1
ATOM 875 N N . GLN A 1 104 ? 6.070 18.827 1.535 1.00 92.56 104 GLN A N 1
ATOM 876 C CA . GLN A 1 104 ? 5.444 19.990 0.898 1.00 92.56 104 GLN A CA 1
ATOM 877 C C . GLN A 1 104 ? 4.342 20.635 1.749 1.00 92.56 104 GLN A C 1
ATOM 879 O O . GLN A 1 104 ? 4.195 21.853 1.730 1.00 92.56 104 GLN A O 1
ATOM 884 N N . ASN A 1 105 ? 3.546 19.834 2.463 1.00 91.31 105 ASN A N 1
ATOM 885 C CA . ASN A 1 105 ? 2.321 20.293 3.131 1.00 91.31 105 ASN A CA 1
ATOM 886 C C . ASN A 1 105 ? 2.403 20.253 4.664 1.00 91.31 105 ASN A C 1
ATOM 888 O O . ASN A 1 105 ? 1.474 20.706 5.332 1.00 91.31 105 ASN A O 1
ATOM 892 N N . GLY A 1 106 ? 3.486 19.714 5.223 1.00 92.75 106 GLY A N 1
ATOM 893 C CA . GLY A 1 106 ? 3.619 19.445 6.649 1.00 92.75 106 GLY A CA 1
ATOM 894 C C . GLY A 1 106 ? 2.940 18.143 7.082 1.00 92.75 106 GLY A C 1
ATOM 895 O O . GLY A 1 106 ? 2.462 17.345 6.271 1.00 92.75 106 GLY A O 1
ATOM 896 N N . THR A 1 107 ? 2.922 17.920 8.395 1.00 92.94 107 THR A N 1
ATOM 897 C CA . THR A 1 107 ? 2.340 16.719 8.999 1.00 92.94 107 THR A CA 1
ATOM 898 C C . THR A 1 107 ? 0.814 16.699 8.899 1.00 92.94 107 THR A C 1
ATOM 900 O O . THR A 1 107 ? 0.151 17.706 8.641 1.00 92.94 107 THR A O 1
ATOM 903 N N . LEU A 1 108 ? 0.233 15.515 9.075 1.00 91.19 108 LEU A N 1
ATOM 904 C CA . LEU A 1 108 ? -1.201 15.284 8.960 1.00 91.19 108 LEU A CA 1
ATOM 905 C C . LEU A 1 108 ? -1.894 15.393 10.319 1.00 91.19 108 LEU A C 1
ATOM 907 O O . LEU A 1 108 ? -1.361 14.985 11.349 1.00 91.19 108 LEU A O 1
ATOM 911 N N . THR A 1 109 ? -3.141 15.868 10.303 1.00 90.19 109 THR A N 1
ATOM 912 C CA . THR A 1 109 ? -4.052 15.710 11.442 1.00 90.19 109 THR A CA 1
ATOM 913 C C . THR A 1 109 ? -4.395 14.235 11.645 1.00 90.19 109 THR A C 1
ATOM 915 O O . THR A 1 109 ? -4.348 13.450 10.697 1.00 90.19 109 THR A O 1
ATOM 918 N N . GLU A 1 110 ? -4.804 13.856 12.857 1.00 88.38 110 GLU A N 1
ATOM 919 C CA . GLU A 1 110 ? -5.198 12.473 13.172 1.00 88.38 110 GLU A CA 1
ATOM 920 C C . GLU A 1 110 ? -6.275 11.941 12.234 1.00 88.38 110 GLU A C 1
ATOM 922 O O . GLU A 1 110 ? -6.129 10.861 11.677 1.00 88.38 110 GLU A O 1
ATOM 927 N N . GLU A 1 111 ? -7.324 12.729 12.001 1.00 87.75 111 GLU A N 1
ATOM 928 C CA . GLU A 1 111 ? -8.431 12.354 11.122 1.00 87.75 111 GLU A CA 1
ATOM 929 C C . GLU A 1 111 ? -7.942 12.039 9.701 1.00 87.75 111 GLU A C 1
ATOM 931 O O . GLU A 1 111 ? -8.289 11.012 9.112 1.00 87.75 111 GLU A O 1
ATOM 936 N N . LYS A 1 112 ? -7.089 12.909 9.146 1.00 90.06 112 LYS A N 1
ATOM 937 C CA . LYS A 1 112 ? -6.564 12.736 7.792 1.00 90.06 112 LYS A CA 1
ATOM 938 C C . LYS A 1 112 ? -5.563 11.588 7.717 1.00 90.06 112 LYS A C 1
ATOM 940 O O . LYS A 1 112 ? -5.578 10.850 6.732 1.00 90.06 112 LYS A O 1
ATOM 945 N N . MET A 1 113 ? -4.726 11.438 8.744 1.00 91.94 113 MET A N 1
ATOM 946 C CA . MET A 1 113 ? -3.803 10.320 8.884 1.00 91.94 113 MET A CA 1
ATOM 947 C C . MET A 1 113 ? -4.583 9.007 8.895 1.00 91.94 113 MET A C 1
ATOM 949 O O . MET A 1 113 ? -4.363 8.204 7.999 1.00 91.94 113 MET A O 1
ATOM 953 N N . LEU A 1 114 ? -5.558 8.830 9.793 1.00 91.06 114 LEU A N 1
ATOM 954 C CA . LEU A 1 114 ? -6.359 7.605 9.910 1.00 91.06 114 LEU A CA 1
ATOM 955 C C . LEU A 1 114 ? -7.054 7.236 8.595 1.00 91.06 114 LEU A C 1
ATOM 957 O O . LEU A 1 114 ? -7.051 6.073 8.195 1.00 91.06 114 LEU A O 1
ATOM 961 N N . ARG A 1 115 ? -7.602 8.225 7.878 1.00 90.38 115 ARG A N 1
ATOM 962 C CA . ARG A 1 115 ? -8.264 8.003 6.583 1.00 90.38 115 ARG A CA 1
ATOM 963 C C . ARG A 1 115 ? -7.316 7.466 5.504 1.00 90.38 115 ARG A C 1
ATOM 965 O O . ARG A 1 115 ? -7.713 6.618 4.708 1.00 90.38 115 ARG A O 1
ATOM 972 N N . ILE A 1 116 ? -6.089 7.983 5.445 1.00 91.94 116 ILE A N 1
ATOM 973 C CA . ILE A 1 116 ? -5.055 7.518 4.504 1.00 91.94 116 ILE A CA 1
ATOM 974 C C . ILE A 1 116 ? -4.492 6.174 4.981 1.00 91.94 116 ILE A C 1
ATOM 976 O O . ILE A 1 116 ? -4.368 5.230 4.206 1.00 91.94 116 ILE A O 1
ATOM 980 N N . PHE A 1 117 ? -4.200 6.070 6.273 1.00 94.50 117 PHE A N 1
ATOM 981 C CA . PHE A 1 117 ? -3.538 4.929 6.888 1.00 94.50 117 PHE A CA 1
ATOM 982 C C . PHE A 1 117 ? -4.392 3.665 6.860 1.00 94.50 117 PHE A C 1
ATOM 984 O O . PHE A 1 117 ? -3.870 2.586 6.603 1.00 94.50 117 PHE A O 1
ATOM 991 N N . ARG A 1 118 ? -5.716 3.787 6.994 1.00 92.19 118 ARG A N 1
ATOM 992 C CA . ARG A 1 118 ? -6.633 2.656 6.826 1.00 92.19 118 ARG A CA 1
ATOM 993 C C . ARG A 1 118 ? -6.535 2.026 5.436 1.00 92.19 118 ARG A C 1
ATOM 995 O O . ARG A 1 118 ? -6.473 0.811 5.337 1.00 92.19 118 ARG A O 1
ATOM 1002 N N . GLN A 1 119 ? -6.422 2.835 4.382 1.00 92.44 119 GLN A N 1
ATOM 1003 C CA . GLN A 1 119 ? -6.223 2.307 3.027 1.00 92.44 119 GLN A CA 1
ATOM 1004 C C . GLN A 1 119 ? -4.869 1.606 2.884 1.00 92.44 119 GLN A C 1
ATOM 1006 O O . GLN A 1 119 ? -4.793 0.562 2.246 1.00 92.44 119 GLN A O 1
ATOM 1011 N N . ILE A 1 120 ? -3.810 2.148 3.499 1.00 95.19 120 ILE A N 1
ATOM 1012 C CA . ILE A 1 120 ? -2.489 1.498 3.527 1.00 95.19 120 ILE A CA 1
ATOM 1013 C C . ILE A 1 120 ? -2.595 0.111 4.182 1.00 95.19 120 ILE A C 1
ATOM 1015 O O . ILE A 1 120 ? -2.100 -0.872 3.627 1.00 95.19 120 ILE A O 1
ATOM 1019 N N . LEU A 1 121 ? -3.259 0.030 5.339 1.00 94.31 121 LEU A N 1
ATOM 1020 C CA . LEU A 1 121 ? -3.465 -1.220 6.073 1.00 94.31 121 LEU A CA 1
ATOM 1021 C C . LEU A 1 121 ? -4.301 -2.224 5.274 1.00 94.31 121 LEU A C 1
ATOM 1023 O O . LEU A 1 121 ? -3.931 -3.392 5.228 1.00 94.31 121 LEU A O 1
ATOM 1027 N N . ASP A 1 122 ? -5.368 -1.781 4.605 1.00 90.38 122 ASP A N 1
ATOM 1028 C CA . ASP A 1 122 ? -6.228 -2.644 3.784 1.00 90.38 122 ASP A CA 1
ATOM 1029 C C . ASP A 1 122 ? -5.461 -3.253 2.587 1.00 90.38 122 ASP A C 1
ATOM 1031 O O . ASP A 1 122 ? -5.588 -4.449 2.295 1.00 90.38 122 ASP A O 1
ATOM 1035 N N . ILE A 1 123 ? -4.614 -2.458 1.916 1.00 90.81 123 ILE A N 1
ATOM 1036 C CA . ILE A 1 123 ? -3.777 -2.928 0.796 1.00 90.81 123 ILE A CA 1
ATOM 1037 C C . ILE A 1 123 ? -2.771 -3.978 1.281 1.00 90.81 123 ILE A C 1
ATOM 1039 O O . ILE A 1 123 ? -2.630 -5.035 0.662 1.00 90.81 123 ILE A O 1
ATOM 1043 N N . LEU A 1 124 ? -2.077 -3.712 2.392 1.00 92.62 124 LEU A N 1
ATOM 1044 C CA . LEU A 1 124 ? -1.079 -4.640 2.930 1.00 92.62 124 LEU A CA 1
ATOM 1045 C C . LEU A 1 124 ? -1.707 -5.894 3.529 1.00 92.62 124 LEU A C 1
ATOM 1047 O O . LEU A 1 124 ? -1.170 -6.975 3.314 1.00 92.62 124 LEU A O 1
ATOM 1051 N N . ALA A 1 125 ? -2.869 -5.789 4.178 1.00 90.44 125 ALA A N 1
ATOM 1052 C CA . ALA A 1 125 ? -3.627 -6.951 4.636 1.00 90.44 125 ALA A CA 1
ATOM 1053 C C . ALA A 1 125 ? -3.936 -7.902 3.469 1.00 90.44 125 ALA A C 1
ATOM 1055 O O . ALA A 1 125 ? -3.773 -9.116 3.592 1.00 90.44 125 ALA A O 1
ATOM 1056 N N . SER A 1 126 ? -4.322 -7.343 2.318 1.00 87.50 126 SER A N 1
ATOM 1057 C CA . SER A 1 126 ? -4.601 -8.113 1.102 1.00 87.50 126 SER A CA 1
ATOM 1058 C C . SER A 1 126 ? -3.347 -8.806 0.555 1.00 87.50 126 SER A C 1
ATOM 1060 O O . SER A 1 126 ? -3.415 -9.966 0.151 1.00 87.50 126 SER A O 1
ATOM 1062 N N . ALA A 1 127 ? -2.191 -8.134 0.585 1.00 87.38 127 ALA A N 1
ATOM 1063 C CA . ALA A 1 127 ? -0.910 -8.731 0.199 1.00 87.38 127 ALA A CA 1
ATOM 1064 C C . ALA A 1 127 ? -0.475 -9.848 1.166 1.00 87.38 127 ALA A C 1
ATOM 1066 O O . ALA A 1 127 ? -0.139 -10.954 0.735 1.00 87.38 127 ALA A O 1
ATOM 1067 N N . HIS A 1 128 ? -0.553 -9.595 2.476 1.00 89.06 128 HIS A N 1
ATOM 1068 C CA . HIS A 1 128 ? -0.196 -10.556 3.523 1.00 89.06 128 HIS A CA 1
ATOM 1069 C C . HIS A 1 128 ? -1.074 -11.809 3.468 1.00 89.06 128 HIS A C 1
ATOM 1071 O O . HIS A 1 128 ? -0.566 -12.912 3.653 1.00 89.06 128 HIS A O 1
ATOM 1077 N N . HIS A 1 129 ? -2.364 -11.665 3.147 1.00 86.94 129 HIS A N 1
ATOM 1078 C CA . HIS A 1 129 ? -3.295 -12.790 3.023 1.00 86.94 129 HIS A CA 1
ATOM 1079 C C . HIS A 1 129 ? -2.873 -13.810 1.956 1.00 86.94 129 HIS A C 1
ATOM 1081 O O . HIS A 1 129 ? -3.104 -15.006 2.122 1.00 86.94 129 HIS A O 1
ATOM 1087 N N . ILE A 1 130 ? -2.211 -13.356 0.887 1.00 83.75 130 ILE A N 1
ATOM 1088 C CA . ILE A 1 130 ? -1.676 -14.231 -0.165 1.00 83.75 130 ILE A CA 1
ATOM 1089 C C . ILE A 1 130 ? -0.181 -14.546 0.018 1.00 83.75 130 ILE A C 1
ATOM 1091 O O . ILE A 1 130 ? 0.469 -15.052 -0.897 1.00 83.75 130 ILE A O 1
ATOM 1095 N N . GLY A 1 131 ? 0.370 -14.257 1.201 1.00 84.12 131 GLY A N 1
ATOM 1096 C CA . GLY A 1 131 ? 1.749 -14.572 1.575 1.00 84.12 131 GLY A CA 1
ATOM 1097 C C . GLY A 1 131 ? 2.803 -13.621 1.006 1.00 84.12 131 GLY A C 1
ATOM 1098 O O . GLY A 1 131 ? 3.982 -13.971 0.981 1.00 84.12 131 GLY A O 1
ATOM 1099 N N . ILE A 1 132 ? 2.410 -12.435 0.536 1.00 86.25 132 ILE A N 1
ATOM 1100 C CA . ILE A 1 132 ? 3.337 -11.424 0.018 1.00 86.25 132 ILE A CA 1
ATOM 1101 C C . ILE A 1 132 ? 3.627 -10.408 1.113 1.00 86.25 132 ILE A C 1
ATOM 1103 O O . ILE A 1 132 ? 2.735 -9.685 1.543 1.00 86.25 132 ILE A O 1
ATOM 1107 N N . ILE A 1 133 ? 4.889 -10.328 1.529 1.00 89.12 133 ILE A N 1
ATOM 1108 C CA . ILE A 1 133 ? 5.374 -9.318 2.471 1.00 89.12 133 ILE A CA 1
ATOM 1109 C C . ILE A 1 133 ? 6.060 -8.205 1.680 1.00 89.12 133 ILE A C 1
ATOM 1111 O O . ILE A 1 133 ? 6.863 -8.489 0.791 1.00 89.12 133 ILE A O 1
ATOM 1115 N N . HIS A 1 134 ? 5.750 -6.943 1.985 1.00 90.06 134 HIS A N 1
ATOM 1116 C CA . HIS A 1 134 ? 6.327 -5.820 1.256 1.00 90.06 134 HIS A CA 1
ATOM 1117 C C . HIS A 1 134 ? 7.815 -5.655 1.628 1.00 90.06 134 HIS A C 1
ATOM 1119 O O . HIS A 1 134 ? 8.110 -5.360 2.787 1.00 90.06 134 HIS A O 1
ATOM 1125 N N . PRO A 1 135 ? 8.756 -5.775 0.676 1.00 85.50 135 PRO A N 1
ATOM 1126 C CA . PRO A 1 135 ? 10.191 -5.909 0.964 1.00 85.50 135 PRO A CA 1
ATOM 1127 C C . PRO A 1 135 ? 10.877 -4.606 1.396 1.00 85.50 135 PRO A C 1
ATOM 1129 O O . PRO A 1 135 ? 11.921 -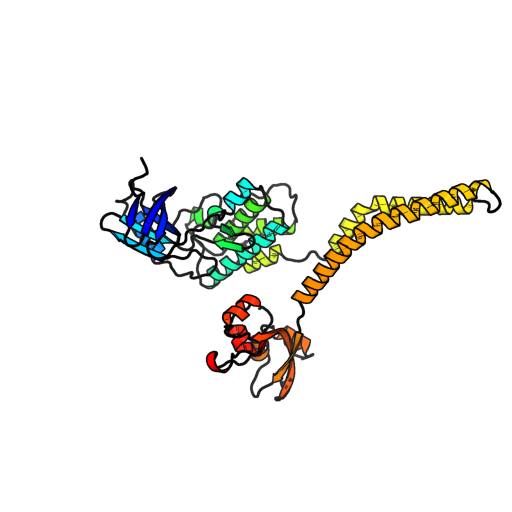4.635 2.037 1.00 85.50 135 PRO A O 1
ATOM 1132 N N . ALA A 1 136 ? 10.306 -3.453 1.036 1.00 84.50 136 ALA A N 1
ATOM 1133 C CA . ALA A 1 136 ? 10.884 -2.147 1.349 1.00 84.50 136 ALA A CA 1
ATOM 1134 C C . ALA A 1 136 ? 9.810 -1.108 1.698 1.00 84.50 136 ALA A C 1
ATOM 1136 O O . ALA A 1 136 ? 9.671 -0.089 1.024 1.00 84.50 136 ALA A O 1
ATOM 1137 N N . LEU A 1 137 ? 8.984 -1.371 2.711 1.00 91.50 137 LEU A N 1
ATOM 1138 C CA . LEU A 1 137 ? 7.866 -0.481 3.036 1.00 91.50 137 LEU A CA 1
ATOM 1139 C C . LEU A 1 137 ? 8.368 0.829 3.672 1.00 91.50 137 LEU A C 1
ATOM 1141 O O . LEU A 1 137 ? 9.021 0.807 4.716 1.00 91.50 137 LEU A O 1
ATOM 1145 N N . ASN A 1 138 ? 8.085 1.965 3.028 1.00 92.25 138 ASN A N 1
ATOM 1146 C CA . ASN A 1 138 ? 8.470 3.309 3.475 1.00 92.25 138 ASN A CA 1
ATOM 1147 C C . ASN A 1 138 ? 7.584 4.393 2.800 1.00 92.25 138 ASN A C 1
ATOM 1149 O O . ASN A 1 138 ? 6.854 4.082 1.854 1.00 92.25 138 ASN A O 1
ATOM 1153 N N . PRO A 1 139 ? 7.651 5.671 3.231 1.00 93.62 139 PRO A N 1
ATOM 1154 C CA . PRO A 1 139 ? 6.839 6.750 2.658 1.00 93.62 139 PRO A CA 1
ATOM 1155 C C . PRO A 1 139 ? 7.093 7.078 1.174 1.00 93.62 139 PRO A C 1
ATOM 1157 O O . PRO A 1 139 ? 6.224 7.677 0.542 1.00 93.62 139 PRO A O 1
ATOM 1160 N N . LYS A 1 140 ? 8.238 6.702 0.586 1.00 90.06 140 LYS A N 1
ATOM 1161 C CA . LYS A 1 140 ? 8.507 6.880 -0.858 1.00 90.06 140 LYS A CA 1
ATOM 1162 C C . LYS A 1 140 ? 7.742 5.879 -1.718 1.00 90.06 140 LYS A C 1
ATOM 1164 O O . LYS A 1 140 ? 7.437 6.169 -2.870 1.00 90.06 140 LYS A O 1
ATOM 1169 N N . ASN A 1 141 ? 7.396 4.738 -1.131 1.00 91.25 141 ASN A N 1
ATOM 1170 C CA . ASN A 1 141 ? 6.663 3.655 -1.777 1.00 91.25 141 ASN A CA 1
ATOM 1171 C C . ASN A 1 141 ? 5.141 3.746 -1.586 1.00 91.25 141 ASN A C 1
ATOM 1173 O O . ASN A 1 141 ? 4.403 2.887 -2.061 1.00 91.25 141 ASN A O 1
ATOM 1177 N N . ILE A 1 142 ? 4.656 4.797 -0.924 1.00 93.50 142 ILE A N 1
ATOM 1178 C CA . ILE A 1 142 ? 3.230 5.088 -0.777 1.00 93.50 142 ILE A CA 1
ATOM 1179 C C . ILE A 1 142 ? 2.919 6.305 -1.632 1.00 93.50 142 ILE A C 1
ATOM 1181 O O . ILE A 1 142 ? 3.514 7.361 -1.445 1.00 93.50 142 ILE A O 1
ATOM 1185 N N . ILE A 1 143 ? 1.973 6.167 -2.550 1.00 92.69 143 ILE A N 1
ATOM 1186 C CA . ILE A 1 143 ? 1.562 7.209 -3.482 1.00 92.69 143 ILE A CA 1
ATOM 1187 C C . ILE A 1 143 ? 0.175 7.704 -3.095 1.00 92.69 143 ILE A C 1
ATOM 1189 O O . ILE A 1 143 ? -0.740 6.911 -2.856 1.00 92.69 143 ILE A O 1
ATOM 1193 N N . LEU A 1 144 ? 0.029 9.026 -3.040 1.00 91.12 144 LEU A N 1
ATOM 1194 C CA . LEU A 1 144 ? -1.229 9.696 -2.752 1.00 91.12 144 LEU A CA 1
ATOM 1195 C C . LEU A 1 144 ? -1.844 10.224 -4.050 1.00 91.12 144 LEU A C 1
ATOM 1197 O O . LEU A 1 144 ? -1.287 11.096 -4.721 1.00 91.12 144 LEU A O 1
ATOM 1201 N N . GLU A 1 145 ? -3.029 9.717 -4.375 1.00 85.06 145 GLU A N 1
ATOM 1202 C CA . GLU A 1 145 ? -3.831 10.126 -5.522 1.00 85.06 145 GLU A CA 1
ATOM 1203 C C . GLU A 1 145 ? -5.154 10.730 -5.039 1.00 85.06 145 GLU A C 1
ATOM 1205 O O . GLU A 1 145 ? -6.180 10.063 -4.898 1.00 85.06 145 GLU A O 1
ATOM 1210 N N . GLY A 1 146 ? -5.126 12.025 -4.715 1.00 80.56 146 GLY A N 1
ATOM 1211 C CA . GLY A 1 146 ? -6.268 12.693 -4.095 1.00 80.56 146 GLY A CA 1
ATOM 1212 C C . GLY A 1 146 ? -6.594 12.074 -2.732 1.00 80.56 146 GLY A C 1
ATOM 1213 O O . GLY A 1 146 ? -5.858 12.273 -1.768 1.00 80.56 146 GLY A O 1
ATOM 1214 N N . ASN A 1 147 ? -7.702 11.331 -2.651 1.00 76.06 147 ASN A N 1
ATOM 1215 C CA . ASN A 1 147 ? -8.090 10.582 -1.450 1.00 76.06 147 ASN A CA 1
ATOM 1216 C C . ASN A 1 147 ? -7.744 9.087 -1.520 1.00 76.06 147 ASN A C 1
ATOM 1218 O O . ASN A 1 147 ? -8.011 8.387 -0.545 1.00 76.06 147 ASN A O 1
ATOM 1222 N N . GLN A 1 148 ? -7.194 8.600 -2.633 1.00 85.69 148 GLN A N 1
ATOM 1223 C CA . GLN A 1 148 ? -6.812 7.203 -2.808 1.00 85.69 148 GLN A CA 1
ATOM 1224 C C . GLN A 1 148 ? -5.331 6.984 -2.507 1.00 85.69 148 GLN A C 1
ATOM 1226 O O . GLN A 1 148 ? -4.496 7.872 -2.700 1.00 85.69 148 GLN A O 1
ATOM 1231 N N . VAL A 1 149 ? -5.023 5.776 -2.042 1.00 91.38 149 VAL A N 1
ATOM 1232 C CA . VAL A 1 149 ? -3.657 5.314 -1.802 1.00 91.38 149 VAL A CA 1
ATOM 1233 C C . VAL A 1 149 ? -3.299 4.202 -2.777 1.00 91.38 149 VAL A C 1
ATOM 1235 O O . VAL A 1 149 ? -4.103 3.302 -3.036 1.00 91.38 149 VAL A O 1
ATOM 1238 N N . LYS A 1 150 ? -2.063 4.253 -3.271 1.00 91.06 150 LYS A N 1
ATOM 1239 C CA . LYS A 1 150 ? -1.414 3.186 -4.033 1.00 91.06 150 LYS A CA 1
ATOM 1240 C C . LYS A 1 150 ? -0.075 2.850 -3.378 1.00 91.06 150 LYS A C 1
ATOM 1242 O O . LYS A 1 150 ? 0.611 3.753 -2.905 1.00 91.06 150 LYS A O 1
ATOM 1247 N N . ILE A 1 151 ? 0.290 1.572 -3.326 1.00 90.62 151 ILE A N 1
ATOM 1248 C CA . ILE A 1 151 ? 1.575 1.119 -2.777 1.00 90.62 151 ILE A CA 1
ATOM 1249 C C . ILE A 1 151 ? 2.387 0.498 -3.911 1.00 90.62 151 ILE A C 1
ATOM 1251 O O . ILE A 1 151 ? 1.898 -0.367 -4.635 1.00 90.62 151 ILE A O 1
ATOM 1255 N N . ILE A 1 152 ? 3.619 0.966 -4.079 1.00 87.69 152 ILE A N 1
ATOM 1256 C CA . ILE A 1 152 ? 4.526 0.545 -5.149 1.00 87.69 152 ILE A CA 1
ATOM 1257 C C . ILE A 1 152 ? 5.725 -0.210 -4.574 1.00 87.69 152 ILE A C 1
ATOM 1259 O O . ILE A 1 152 ? 6.112 0.027 -3.436 1.00 87.69 152 ILE A O 1
ATOM 1263 N N . GLY A 1 153 ? 6.367 -1.068 -5.371 1.00 83.38 153 GLY A N 1
ATOM 1264 C CA . GLY A 1 153 ? 7.610 -1.726 -4.965 1.00 83.38 153 GLY A CA 1
ATOM 1265 C C . GLY A 1 153 ? 7.426 -3.069 -4.257 1.00 83.38 153 GLY A C 1
ATOM 1266 O O . GLY A 1 153 ? 8.366 -3.529 -3.612 1.00 83.38 153 GLY A O 1
ATOM 1267 N N . PHE A 1 154 ? 6.269 -3.723 -4.408 1.00 81.19 154 PHE A N 1
ATOM 1268 C CA . PHE A 1 154 ? 6.070 -5.121 -3.990 1.00 81.19 154 PHE A CA 1
ATOM 1269 C C . PHE A 1 154 ? 7.004 -6.083 -4.729 1.00 81.19 154 PHE A C 1
ATOM 1271 O O . PHE A 1 154 ? 7.390 -7.118 -4.194 1.00 81.19 154 PHE A O 1
ATOM 1278 N N . GLU A 1 155 ? 7.371 -5.724 -5.955 1.00 74.00 155 GLU A N 1
ATOM 1279 C CA . GLU A 1 155 ? 8.298 -6.456 -6.809 1.00 74.00 155 GLU A CA 1
ATOM 1280 C C . GLU A 1 155 ? 9.769 -6.277 -6.385 1.00 74.00 155 GLU A C 1
ATOM 1282 O O . GLU A 1 155 ? 10.635 -7.081 -6.736 1.00 74.00 155 GLU A O 1
ATOM 1287 N N . SER A 1 156 ? 10.058 -5.203 -5.646 1.00 72.81 156 SER A N 1
ATOM 1288 C CA . SER A 1 156 ? 11.403 -4.656 -5.490 1.00 72.81 156 SER A CA 1
ATOM 1289 C C . SER A 1 156 ? 12.284 -5.503 -4.579 1.00 72.81 156 SER A C 1
ATOM 1291 O O . SER A 1 156 ? 11.905 -5.855 -3.471 1.00 72.81 156 SER A O 1
ATOM 1293 N N . SER A 1 157 ? 13.532 -5.722 -4.984 1.00 63.88 157 SER A N 1
ATOM 1294 C CA . SER A 1 157 ? 14.578 -6.255 -4.103 1.00 63.88 157 SER A CA 1
ATOM 1295 C C . SER A 1 157 ? 15.392 -5.148 -3.411 1.00 63.88 157 SER A C 1
ATOM 1297 O O . SER A 1 157 ? 16.510 -5.399 -2.958 1.00 63.88 157 SER A O 1
ATOM 1299 N N . ALA A 1 158 ? 14.920 -3.895 -3.440 1.00 57.69 158 ALA A N 1
ATOM 1300 C CA . ALA A 1 158 ? 15.693 -2.747 -2.976 1.00 57.69 158 ALA A CA 1
ATOM 1301 C C . ALA A 1 158 ? 15.949 -2.787 -1.464 1.00 57.69 158 ALA A C 1
ATOM 1303 O O . ALA A 1 158 ? 15.111 -3.220 -0.676 1.00 57.69 158 ALA A O 1
ATOM 1304 N N . LEU A 1 159 ? 17.111 -2.262 -1.073 1.00 55.06 159 LEU A N 1
ATOM 1305 C CA . LEU A 1 159 ? 17.479 -2.053 0.321 1.00 55.06 159 L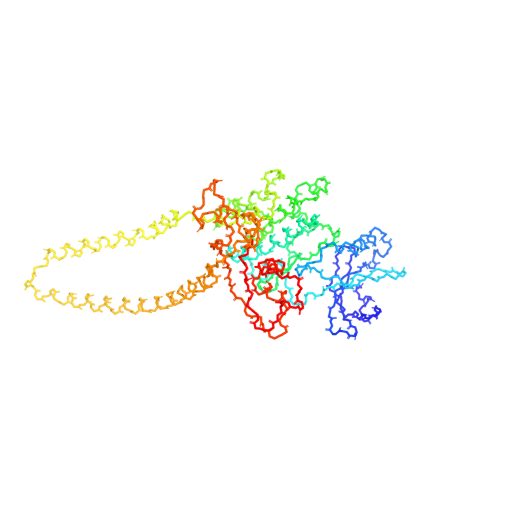EU A CA 1
ATOM 1306 C C . LEU A 1 159 ? 16.499 -1.063 0.955 1.00 55.06 159 LEU A C 1
ATOM 1308 O O . LEU A 1 159 ? 16.442 0.105 0.568 1.00 55.06 159 LEU A O 1
ATOM 1312 N N . GLN A 1 160 ? 15.724 -1.534 1.926 1.00 63.56 160 GLN A N 1
ATOM 1313 C CA . GLN A 1 160 ? 14.833 -0.682 2.699 1.00 63.56 160 GLN A CA 1
ATOM 1314 C C . GLN A 1 160 ? 15.642 0.378 3.457 1.00 63.56 160 GLN A C 1
ATOM 1316 O O . GLN A 1 160 ? 16.739 0.123 3.961 1.00 63.56 160 GLN A O 1
ATOM 1321 N N . GLU A 1 161 ? 15.096 1.587 3.555 1.00 73.88 161 GLU A N 1
ATOM 1322 C CA . GLU A 1 161 ? 15.701 2.634 4.368 1.00 73.88 161 GLU A CA 1
ATOM 1323 C C . GLU A 1 161 ? 15.768 2.202 5.830 1.00 73.88 161 GLU A C 1
ATOM 1325 O O . GLU A 1 161 ? 14.739 1.915 6.445 1.00 73.88 161 GLU A O 1
ATOM 1330 N N . LYS A 1 162 ? 16.977 2.223 6.404 1.00 80.00 162 LYS A N 1
ATOM 1331 C CA . LYS A 1 162 ? 17.246 1.764 7.778 1.00 80.00 162 LYS A CA 1
ATOM 1332 C C . LYS A 1 162 ? 16.299 2.353 8.824 1.00 80.00 162 LYS A C 1
ATOM 1334 O O . LYS A 1 162 ? 15.984 1.688 9.801 1.00 80.00 162 LYS A O 1
ATOM 1339 N N . ASN A 1 163 ? 15.814 3.576 8.609 1.00 87.19 163 ASN A N 1
ATOM 1340 C CA . ASN A 1 163 ? 14.930 4.284 9.538 1.00 87.19 163 ASN A CA 1
ATOM 1341 C C . ASN A 1 163 ? 13.521 3.668 9.652 1.00 87.19 163 ASN A C 1
ATOM 1343 O O . ASN A 1 163 ? 12.812 3.958 10.618 1.00 87.19 163 ASN A O 1
ATOM 1347 N N . PHE A 1 164 ? 13.121 2.840 8.684 1.00 91.25 164 PHE A N 1
ATOM 1348 C CA . PHE A 1 164 ? 11.828 2.149 8.648 1.00 91.25 164 PHE A CA 1
ATOM 1349 C C . PHE A 1 164 ? 11.958 0.628 8.815 1.00 91.25 164 PHE A C 1
ATOM 1351 O O . PHE A 1 164 ? 10.936 -0.046 8.930 1.00 91.25 164 PHE A O 1
ATOM 1358 N N . GLN A 1 165 ? 13.185 0.095 8.849 1.00 91.50 165 GLN A N 1
ATOM 1359 C CA . GLN A 1 165 ? 13.445 -1.330 9.056 1.00 91.50 165 GLN A CA 1
ATOM 1360 C C . GLN A 1 165 ? 13.216 -1.734 10.510 1.00 91.50 165 GLN A C 1
ATOM 1362 O O . GLN A 1 165 ? 13.614 -1.030 11.444 1.00 91.50 165 GLN A O 1
ATOM 1367 N N . SER A 1 166 ? 12.619 -2.902 10.694 1.00 93.25 166 SER A N 1
ATOM 1368 C CA . SER A 1 166 ? 12.496 -3.547 11.995 1.00 93.25 166 SER A CA 1
ATOM 1369 C C . SER A 1 166 ? 13.856 -4.052 12.516 1.00 93.25 166 SER A C 1
ATOM 1371 O O . SER A 1 166 ? 14.773 -4.334 11.734 1.00 93.25 166 SER A O 1
ATOM 1373 N N . PRO A 1 167 ? 14.030 -4.193 13.843 1.00 92.44 167 PRO A N 1
ATOM 1374 C CA . PRO A 1 167 ? 15.262 -4.724 14.426 1.00 92.44 167 PRO A CA 1
ATOM 1375 C C . PRO A 1 167 ? 15.670 -6.100 13.879 1.00 92.44 167 PRO A C 1
ATOM 1377 O O . PRO A 1 167 ? 16.858 -6.361 13.688 1.00 92.44 167 PRO A O 1
ATOM 1380 N N . GLU A 1 168 ? 14.707 -6.981 13.623 1.00 90.94 168 GLU A N 1
ATOM 1381 C CA . GLU A 1 168 ? 14.938 -8.325 13.098 1.00 90.94 168 GLU A CA 1
ATOM 1382 C C . GLU A 1 168 ? 15.324 -8.341 11.613 1.00 90.94 168 GLU A C 1
ATOM 1384 O O . GLU A 1 168 ? 16.149 -9.170 11.221 1.00 90.94 168 GLU A O 1
ATOM 1389 N N . GLU A 1 169 ? 14.823 -7.402 10.806 1.00 89.31 169 GLU A N 1
ATOM 1390 C CA . GLU A 1 169 ? 15.289 -7.203 9.428 1.00 89.31 169 GLU A CA 1
ATOM 1391 C C . GLU A 1 169 ? 16.746 -6.740 9.427 1.00 89.31 169 GLU A C 1
ATOM 1393 O O . GLU A 1 169 ? 17.568 -7.293 8.699 1.00 89.31 169 GLU A O 1
ATOM 1398 N N . ILE A 1 170 ? 17.099 -5.790 10.300 1.00 87.88 170 ILE A N 1
ATOM 1399 C CA . ILE A 1 170 ? 18.472 -5.270 10.406 1.00 87.88 170 ILE A CA 1
ATOM 1400 C C . ILE A 1 170 ? 19.449 -6.360 10.870 1.00 87.88 170 ILE A C 1
ATOM 1402 O O . ILE A 1 170 ? 20.575 -6.429 10.382 1.00 87.88 170 ILE A O 1
ATOM 1406 N N . GLN A 1 171 ? 19.047 -7.195 11.833 1.00 85.69 171 GLN A N 1
ATOM 1407 C CA . GLN A 1 171 ? 19.934 -8.195 12.437 1.00 85.69 171 GLN A CA 1
ATOM 1408 C C . GLN A 1 171 ? 20.022 -9.500 11.644 1.00 85.69 171 GLN A C 1
ATOM 1410 O O . GLN A 1 171 ? 21.089 -10.110 11.601 1.00 85.69 171 GLN A O 1
ATOM 1415 N N . LYS A 1 172 ? 18.899 -9.971 11.090 1.00 83.00 172 LYS A N 1
ATOM 1416 C CA . LYS A 1 172 ? 18.771 -11.322 10.517 1.00 83.00 172 LYS A CA 1
ATOM 1417 C C . LYS A 1 172 ? 18.291 -11.330 9.067 1.00 83.00 172 LYS A C 1
ATOM 1419 O O . LYS A 1 172 ? 18.307 -12.390 8.455 1.00 83.00 172 LYS A O 1
ATOM 1424 N N . GLY A 1 173 ? 17.863 -10.189 8.520 1.00 81.88 173 GLY A N 1
ATOM 1425 C CA . GLY A 1 173 ? 17.242 -10.126 7.194 1.00 81.88 173 GLY A CA 1
ATOM 1426 C C . GLY A 1 173 ? 15.861 -10.787 7.138 1.00 81.88 173 GLY A C 1
ATOM 1427 O O . GLY A 1 173 ? 15.405 -11.157 6.060 1.00 81.88 173 GLY A O 1
ATOM 1428 N N . ASN A 1 174 ? 15.206 -10.973 8.288 1.00 84.31 174 ASN A N 1
ATOM 1429 C CA . ASN A 1 174 ? 13.924 -11.666 8.368 1.00 84.31 174 ASN A CA 1
ATOM 1430 C C . ASN A 1 174 ? 12.773 -10.712 8.041 1.00 84.31 174 ASN A C 1
ATOM 1432 O O . ASN A 1 174 ? 12.429 -9.869 8.862 1.00 84.31 174 ASN A O 1
ATOM 1436 N N . LEU A 1 175 ? 12.160 -10.898 6.875 1.00 88.62 175 LEU A N 1
ATOM 1437 C CA . LEU A 1 175 ? 10.940 -10.204 6.465 1.00 88.62 175 LEU A CA 1
ATOM 1438 C C . LEU A 1 175 ? 9.702 -10.995 6.904 1.00 88.62 175 LEU A C 1
ATOM 1440 O O . LEU A 1 175 ? 9.597 -12.191 6.624 1.00 88.62 175 LEU A O 1
ATOM 1444 N N . SER A 1 176 ? 8.764 -10.335 7.582 1.00 92.94 176 SER A N 1
ATOM 1445 C CA . SER A 1 176 ? 7.513 -10.941 8.050 1.00 92.94 176 SER A CA 1
ATOM 1446 C C . SER A 1 176 ? 6.364 -9.927 8.100 1.00 92.94 176 SER A C 1
ATOM 1448 O O . SER A 1 176 ? 6.534 -8.738 7.824 1.00 92.94 176 SER A O 1
ATOM 1450 N N . VAL A 1 177 ? 5.162 -10.386 8.456 1.00 94.62 177 VAL A N 1
ATOM 1451 C CA . VAL A 1 177 ? 4.013 -9.490 8.672 1.00 94.62 177 VAL A CA 1
ATOM 1452 C C . VAL A 1 177 ? 4.334 -8.485 9.781 1.00 94.62 177 VAL A C 1
ATOM 1454 O O . VAL A 1 177 ? 4.129 -7.285 9.614 1.00 94.62 177 VAL A O 1
ATOM 1457 N N . GLU A 1 178 ? 4.916 -8.955 10.879 1.00 94.88 178 GLU A N 1
ATOM 1458 C CA . GLU A 1 178 ? 5.299 -8.156 12.045 1.00 94.88 178 GLU A CA 1
ATOM 1459 C C . GLU A 1 178 ? 6.399 -7.137 11.715 1.00 94.88 178 GLU A C 1
ATOM 1461 O O . GLU A 1 178 ? 6.433 -6.051 12.306 1.00 94.88 178 GLU A O 1
ATOM 1466 N N . SER A 1 179 ? 7.279 -7.446 10.754 1.00 94.75 179 SER A N 1
ATOM 1467 C CA . SER A 1 179 ? 8.289 -6.502 10.265 1.00 94.75 179 SER A CA 1
ATOM 1468 C C . SER A 1 179 ? 7.639 -5.361 9.466 1.00 94.75 179 SER A C 1
ATOM 1470 O O . SER A 1 179 ? 7.907 -4.185 9.721 1.00 94.75 179 SER A O 1
ATOM 1472 N N . ASN A 1 180 ? 6.667 -5.675 8.598 1.00 95.44 180 ASN A N 1
ATOM 1473 C CA . ASN A 1 180 ? 5.829 -4.674 7.925 1.00 95.44 180 ASN A CA 1
ATOM 1474 C C . ASN A 1 180 ? 4.996 -3.837 8.910 1.00 95.44 180 ASN A C 1
ATOM 1476 O O . ASN A 1 180 ? 4.883 -2.626 8.719 1.00 95.44 180 ASN A O 1
ATOM 1480 N N . ILE A 1 181 ? 4.446 -4.437 9.972 1.00 97.00 181 ILE A N 1
ATOM 1481 C CA . ILE A 1 181 ? 3.725 -3.714 11.037 1.00 97.00 181 ILE A CA 1
ATOM 1482 C C . ILE A 1 181 ? 4.637 -2.698 11.731 1.00 97.00 181 ILE A C 1
ATOM 1484 O O . ILE A 1 181 ? 4.219 -1.562 11.967 1.00 97.00 181 ILE A O 1
ATOM 1488 N N . PHE A 1 182 ? 5.898 -3.050 11.981 1.00 96.44 182 PHE A N 1
ATOM 1489 C CA . PHE A 1 182 ? 6.872 -2.103 12.518 1.00 96.44 182 PHE A CA 1
ATOM 1490 C C . PHE A 1 182 ? 7.109 -0.927 11.573 1.00 96.44 182 PHE A C 1
ATOM 1492 O O . PHE A 1 182 ? 7.008 0.231 11.992 1.00 96.44 182 PHE A O 1
ATOM 1499 N N . SER A 1 183 ? 7.360 -1.198 10.289 1.00 96.25 183 SER A N 1
ATOM 1500 C CA . SER A 1 183 ? 7.502 -0.142 9.280 1.00 96.25 183 SER A CA 1
ATOM 1501 C C . SER A 1 183 ? 6.252 0.741 9.205 1.00 96.25 183 SER A C 1
ATOM 1503 O O . SER A 1 183 ? 6.372 1.961 9.107 1.00 96.25 183 SER A O 1
ATOM 1505 N N . LEU A 1 184 ? 5.053 0.161 9.320 1.00 97.50 184 LEU A N 1
ATOM 1506 C CA . LEU A 1 184 ? 3.789 0.898 9.368 1.00 97.50 184 LEU A CA 1
ATOM 1507 C C . LEU A 1 184 ? 3.698 1.814 10.589 1.00 97.50 184 LEU A C 1
ATOM 1509 O O . LEU A 1 184 ? 3.327 2.976 10.439 1.00 97.50 184 LEU A O 1
ATOM 1513 N N . GLY A 1 185 ? 4.090 1.346 11.775 1.00 96.69 185 GLY A N 1
ATOM 1514 C CA . GLY A 1 185 ? 4.164 2.189 12.970 1.00 96.69 185 GLY A CA 1
ATOM 1515 C C . GLY A 1 185 ? 5.114 3.378 12.777 1.00 96.69 185 GLY A C 1
ATOM 1516 O O . GLY A 1 185 ? 4.767 4.520 13.083 1.00 96.69 185 GLY A O 1
ATOM 1517 N N . LYS A 1 186 ? 6.281 3.146 12.161 1.00 96.69 186 LYS A N 1
ATOM 1518 C CA . LYS A 1 186 ? 7.232 4.209 11.793 1.00 96.69 186 LYS A CA 1
ATOM 1519 C C . LYS A 1 186 ? 6.658 5.195 10.771 1.00 96.69 186 LYS A C 1
ATOM 1521 O O . LYS A 1 186 ? 6.890 6.398 10.890 1.00 96.69 186 LYS A O 1
ATOM 1526 N N . ILE A 1 187 ? 5.887 4.713 9.798 1.00 97.00 187 ILE A N 1
ATOM 1527 C CA . ILE A 1 187 ? 5.186 5.553 8.817 1.00 97.00 187 ILE A CA 1
ATOM 1528 C C . ILE A 1 187 ? 4.091 6.384 9.497 1.00 97.00 187 ILE A C 1
ATOM 1530 O O . ILE A 1 187 ? 3.986 7.574 9.211 1.00 97.00 187 ILE A O 1
ATOM 1534 N N . ALA A 1 188 ? 3.326 5.814 10.431 1.00 96.06 188 ALA A N 1
ATOM 1535 C CA . ALA A 1 188 ? 2.322 6.550 11.198 1.00 96.06 188 ALA A CA 1
ATOM 1536 C C . ALA A 1 188 ? 2.955 7.682 12.027 1.00 96.06 188 ALA A C 1
ATOM 1538 O O . ALA A 1 188 ? 2.455 8.810 12.003 1.00 96.06 188 ALA A O 1
ATOM 1539 N N . CYS A 1 189 ? 4.098 7.424 12.681 1.00 94.19 189 CYS A N 1
ATOM 1540 C CA . CYS A 1 189 ? 4.894 8.478 13.322 1.00 94.19 189 CYS A CA 1
ATOM 1541 C C . CYS A 1 189 ? 5.267 9.575 12.324 1.00 94.19 189 CYS A C 1
ATOM 1543 O O . CYS A 1 189 ? 5.046 10.756 12.587 1.00 94.19 189 CYS A O 1
ATOM 1545 N N . PHE A 1 190 ? 5.789 9.187 11.160 1.00 95.69 190 PHE A N 1
ATOM 1546 C CA . PHE A 1 190 ? 6.227 10.139 10.146 1.00 95.69 190 PHE A CA 1
ATOM 1547 C C . PHE A 1 190 ? 5.065 11.001 9.634 1.00 95.69 190 PHE A C 1
ATOM 1549 O O . PHE A 1 190 ? 5.218 12.208 9.460 1.00 95.69 190 PHE A O 1
ATOM 1556 N N . MET A 1 191 ? 3.877 10.416 9.476 1.00 94.94 191 MET A N 1
ATOM 1557 C CA . MET A 1 191 ? 2.664 11.129 9.074 1.00 94.94 191 MET A CA 1
ATOM 1558 C C . MET A 1 191 ? 2.214 12.171 10.102 1.00 94.94 191 MET A C 1
ATOM 1560 O O . MET A 1 191 ? 1.816 13.265 9.708 1.00 94.94 191 MET A O 1
ATOM 1564 N N . LEU A 1 192 ? 2.255 11.846 11.397 1.00 93.25 192 LEU A N 1
ATOM 1565 C CA . LEU A 1 192 ? 1.769 12.727 12.469 1.00 93.25 192 LEU A CA 1
ATOM 1566 C C . LEU A 1 192 ? 2.806 13.760 12.924 1.00 93.25 192 LEU A C 1
ATOM 1568 O O . LEU A 1 192 ? 2.456 14.898 13.236 1.00 93.25 192 LEU A O 1
ATOM 1572 N N . PHE A 1 193 ? 4.076 13.363 12.971 1.00 92.12 193 PHE A N 1
ATOM 1573 C CA . PHE A 1 193 ? 5.141 14.110 13.645 1.00 92.12 193 PHE A CA 1
ATOM 1574 C C . PHE A 1 193 ? 6.280 14.529 12.713 1.00 92.12 193 PHE A C 1
ATOM 1576 O O . PHE A 1 193 ? 7.115 15.339 13.107 1.00 92.12 193 PHE A O 1
ATOM 1583 N N . GLY A 1 194 ? 6.339 13.994 11.489 1.00 91.44 194 GLY A N 1
ATOM 1584 C CA . GLY A 1 194 ? 7.443 14.242 10.555 1.00 91.44 194 GLY A CA 1
ATOM 1585 C C . GLY A 1 194 ? 8.741 13.525 10.941 1.00 91.44 194 GLY A C 1
ATOM 1586 O O . GLY A 1 194 ? 9.773 13.727 10.307 1.00 91.44 194 GLY A O 1
ATOM 1587 N N . THR A 1 195 ? 8.699 12.677 11.970 1.00 91.25 195 THR A N 1
ATOM 1588 C CA . THR A 1 195 ? 9.822 11.887 12.480 1.00 91.25 195 THR A CA 1
ATOM 1589 C C . THR A 1 195 ? 9.414 10.421 12.571 1.00 91.25 195 THR A C 1
ATOM 1591 O O . THR A 1 195 ? 8.237 10.084 12.623 1.00 91.25 195 THR A O 1
ATOM 1594 N N . THR A 1 196 ? 10.387 9.518 12.609 1.00 91.00 196 THR A N 1
ATOM 1595 C CA . THR A 1 196 ? 10.151 8.070 12.746 1.00 91.00 196 THR A CA 1
ATOM 1596 C C . THR A 1 196 ? 10.094 7.617 14.212 1.00 91.00 196 THR A C 1
ATOM 1598 O O . THR A 1 196 ? 9.979 6.427 14.504 1.00 91.00 196 THR A O 1
ATOM 1601 N N . GLU A 1 197 ? 10.177 8.540 15.167 1.00 89.25 197 GLU A N 1
ATOM 1602 C CA . GLU A 1 197 ? 10.153 8.242 16.599 1.00 89.25 197 GLU A CA 1
ATOM 1603 C C . GLU A 1 197 ? 8.948 8.887 17.270 1.00 89.25 197 GLU A C 1
ATOM 1605 O O . GLU A 1 197 ? 8.615 10.040 16.993 1.00 89.25 197 GLU A O 1
ATOM 1610 N N . LEU A 1 198 ? 8.320 8.142 18.184 1.00 85.56 198 LEU A N 1
ATOM 1611 C CA . LEU A 1 198 ? 7.253 8.684 19.011 1.00 85.56 198 LEU A CA 1
ATOM 1612 C C . LEU A 1 198 ? 7.813 9.778 19.935 1.00 85.56 198 LEU A C 1
ATOM 1614 O O . LEU A 1 198 ? 8.805 9.547 20.635 1.00 85.56 198 LEU A O 1
ATOM 1618 N N . PRO A 1 199 ? 7.196 10.969 19.975 1.00 83.06 199 PRO A N 1
ATOM 1619 C CA . PRO A 1 199 ? 7.644 12.036 20.855 1.00 83.06 199 PRO A CA 1
ATOM 1620 C C . PRO A 1 199 ? 7.379 11.682 22.323 1.00 83.06 199 PRO A C 1
ATOM 1622 O O . PRO A 1 199 ? 6.306 11.210 22.675 1.00 83.06 199 PRO A O 1
ATOM 1625 N N . LYS A 1 200 ? 8.317 12.015 23.224 1.00 76.38 200 LYS A N 1
ATOM 1626 C CA . LYS A 1 200 ? 8.179 11.764 24.679 1.00 76.38 200 LYS A CA 1
ATOM 1627 C C . LYS A 1 200 ? 6.949 12.425 25.322 1.00 76.38 200 LYS A C 1
ATOM 1629 O O . LYS A 1 200 ? 6.550 12.040 26.416 1.00 76.38 200 LYS A O 1
ATOM 1634 N N . LYS A 1 201 ? 6.400 13.466 24.692 1.00 69.25 201 LYS A N 1
ATOM 1635 C CA . LYS A 1 201 ? 5.172 14.149 25.110 1.00 69.25 201 LYS A CA 1
ATOM 1636 C C . LYS A 1 201 ? 4.115 13.923 24.036 1.00 69.25 201 LYS A C 1
ATOM 1638 O O . LYS A 1 201 ? 4.373 14.215 22.872 1.00 69.25 201 LYS A O 1
ATOM 1643 N N . HIS A 1 202 ? 2.940 13.446 24.436 1.00 65.31 202 HIS A N 1
ATOM 1644 C CA . HIS A 1 202 ? 1.825 13.235 23.521 1.00 65.31 202 HIS A CA 1
ATOM 1645 C C . HIS A 1 202 ? 0.991 14.520 23.396 1.00 65.31 202 HIS A C 1
ATOM 1647 O O . HIS A 1 202 ? 0.570 15.108 24.390 1.00 65.31 202 HIS A O 1
ATOM 1653 N N . THR A 1 203 ? 0.758 14.963 22.165 1.00 64.12 203 THR A N 1
ATOM 1654 C CA . THR A 1 203 ? -0.216 16.018 21.818 1.00 64.12 203 THR A CA 1
ATOM 1655 C C . THR A 1 203 ? -1.465 15.454 21.146 1.00 64.12 203 THR A C 1
ATOM 1657 O O . THR A 1 203 ? -2.412 16.188 20.876 1.00 64.12 203 THR A O 1
ATOM 1660 N N . ASN A 1 204 ? -1.442 14.153 20.871 1.00 67.88 204 ASN A N 1
ATOM 1661 C CA . ASN A 1 204 ? -2.400 13.419 20.067 1.00 67.88 204 ASN A CA 1
ATOM 1662 C C . ASN A 1 204 ? -3.232 12.468 20.933 1.00 67.88 204 ASN A C 1
ATOM 1664 O O . ASN A 1 204 ? -2.944 12.286 22.119 1.00 67.88 204 ASN A O 1
ATOM 1668 N N . SER A 1 205 ? -4.258 11.861 20.339 1.00 71.62 205 SER A N 1
ATOM 1669 C CA . SER A 1 205 ? -5.060 10.808 20.955 1.00 71.62 205 SER A CA 1
ATOM 1670 C C . SER A 1 205 ? -4.159 9.737 21.566 1.00 71.62 205 SER A C 1
ATOM 1672 O O . SER A 1 205 ? -3.319 9.147 20.879 1.00 71.62 205 SER A O 1
ATOM 1674 N N . LEU A 1 206 ? -4.358 9.483 22.864 1.00 77.31 206 LEU A N 1
ATOM 1675 C CA . LEU A 1 206 ? -3.592 8.500 23.627 1.00 77.31 206 LEU A CA 1
ATOM 1676 C C . LEU A 1 206 ? -3.646 7.116 22.964 1.00 77.31 206 LEU A C 1
ATOM 1678 O O . LEU A 1 206 ? -2.632 6.440 22.883 1.00 77.31 206 LEU A O 1
ATOM 1682 N N . LYS A 1 207 ? -4.790 6.762 22.370 1.00 80.19 207 LYS A N 1
ATOM 1683 C CA . LYS A 1 207 ? -4.996 5.490 21.666 1.00 80.19 207 LYS A CA 1
ATOM 1684 C C . LYS A 1 207 ? -4.119 5.338 20.429 1.00 80.19 207 LYS A C 1
ATOM 1686 O O . LYS A 1 207 ? -3.476 4.315 20.241 1.00 80.19 207 LYS A O 1
ATOM 1691 N N . ILE A 1 208 ? -4.070 6.373 19.584 1.00 85.44 208 ILE A N 1
ATOM 1692 C CA . ILE A 1 208 ? -3.217 6.361 18.386 1.00 85.44 208 ILE A CA 1
ATOM 1693 C C . ILE A 1 208 ? -1.756 6.233 18.814 1.00 85.44 208 ILE A C 1
ATOM 1695 O O . ILE A 1 208 ? -0.994 5.477 18.217 1.00 85.44 208 ILE A O 1
ATOM 1699 N N . TYR A 1 209 ? -1.380 6.943 19.875 1.00 85.19 209 TYR A N 1
ATOM 1700 C CA . TYR A 1 209 ? -0.041 6.870 20.436 1.00 85.19 209 TYR A CA 1
ATOM 1701 C C . TYR A 1 209 ? 0.298 5.456 20.947 1.00 85.19 209 TYR A C 1
ATOM 1703 O O . TYR A 1 209 ? 1.346 4.921 20.590 1.00 85.19 209 TYR A O 1
ATOM 1711 N N . GLU A 1 210 ? -0.588 4.830 21.725 1.00 85.94 210 GLU A N 1
ATOM 1712 C CA . GLU A 1 210 ? -0.433 3.461 22.241 1.00 85.94 210 GLU A CA 1
ATOM 1713 C C . GLU A 1 210 ? -0.366 2.421 21.120 1.00 85.94 210 GLU A C 1
ATOM 1715 O O . GLU A 1 210 ? 0.534 1.584 21.114 1.00 85.94 210 GLU A O 1
ATOM 1720 N N . ALA A 1 211 ? -1.249 2.512 20.122 1.00 89.06 211 ALA A N 1
ATOM 1721 C CA . ALA A 1 211 ? -1.237 1.606 18.979 1.00 89.06 211 ALA A CA 1
ATOM 1722 C C . ALA A 1 211 ? 0.084 1.706 18.199 1.00 89.06 211 ALA A C 1
ATOM 1724 O O . ALA A 1 211 ? 0.688 0.692 17.853 1.00 89.06 211 ALA A O 1
ATOM 1725 N N . ILE A 1 212 ? 0.587 2.920 17.958 1.00 92.56 212 ILE A N 1
ATOM 1726 C CA . ILE A 1 212 ? 1.888 3.098 17.301 1.00 92.56 212 ILE A CA 1
ATOM 1727 C C . ILE A 1 212 ? 3.030 2.569 18.185 1.00 92.56 212 ILE A C 1
ATOM 1729 O O . ILE A 1 212 ? 3.986 1.990 17.663 1.00 92.56 212 ILE A O 1
ATOM 1733 N N . ALA A 1 213 ? 2.942 2.723 19.508 1.00 89.12 213 ALA A N 1
ATOM 1734 C CA . ALA A 1 213 ? 3.941 2.191 20.432 1.00 89.12 213 ALA A CA 1
ATOM 1735 C C . ALA A 1 213 ? 4.008 0.657 20.358 1.00 89.12 213 ALA A C 1
ATOM 1737 O O . ALA A 1 213 ? 5.094 0.118 20.163 1.00 89.12 213 ALA A O 1
ATOM 1738 N N . ILE A 1 214 ? 2.857 -0.024 20.388 1.00 89.19 214 ILE A N 1
ATOM 1739 C CA . ILE A 1 214 ? 2.757 -1.484 20.227 1.00 89.19 214 ILE A CA 1
ATOM 1740 C C . ILE A 1 214 ? 3.313 -1.918 18.865 1.00 89.19 214 ILE A C 1
ATOM 1742 O O . ILE A 1 214 ? 4.154 -2.811 18.787 1.00 89.19 214 ILE A O 1
ATOM 1746 N N . ALA A 1 215 ? 2.911 -1.249 17.778 1.00 93.25 215 ALA A N 1
ATOM 1747 C CA . ALA A 1 215 ? 3.400 -1.567 16.436 1.00 93.25 215 ALA A CA 1
ATOM 1748 C C . ALA A 1 215 ? 4.927 -1.415 16.305 1.00 93.25 215 ALA A C 1
ATOM 1750 O O . ALA A 1 215 ? 5.546 -2.123 15.516 1.00 93.25 215 ALA A O 1
ATOM 1751 N N . THR A 1 216 ? 5.544 -0.513 17.075 1.00 94.62 216 THR A N 1
ATOM 1752 C CA . THR A 1 216 ? 6.988 -0.227 17.028 1.00 94.62 216 THR A CA 1
ATOM 1753 C C . THR A 1 216 ? 7.801 -0.907 18.135 1.00 94.62 216 THR A C 1
ATOM 1755 O O . THR A 1 216 ? 8.971 -0.563 18.333 1.00 94.62 216 THR A O 1
ATOM 1758 N N . GLU A 1 217 ? 7.230 -1.899 18.824 1.00 93.75 217 GLU A N 1
ATOM 1759 C CA . GLU A 1 217 ? 7.931 -2.656 19.862 1.00 93.75 217 GLU A CA 1
ATOM 1760 C C . GLU A 1 217 ? 9.132 -3.431 19.288 1.00 93.75 217 GLU A C 1
ATOM 1762 O O . GLU A 1 217 ? 9.137 -3.877 18.138 1.00 93.75 217 GLU A O 1
ATOM 1767 N N . LYS A 1 218 ? 10.205 -3.606 20.066 1.00 90.75 218 LYS A N 1
ATOM 1768 C CA . LYS A 1 218 ? 11.423 -4.263 19.565 1.00 90.75 218 LYS A CA 1
ATOM 1769 C C . LYS A 1 218 ? 11.227 -5.756 19.350 1.00 90.75 218 LYS A C 1
ATOM 1771 O O . LYS A 1 218 ? 11.791 -6.299 18.404 1.00 90.75 218 LYS A O 1
ATOM 1776 N N . ASN A 1 219 ? 10.459 -6.409 20.219 1.00 88.38 219 ASN A N 1
ATOM 1777 C CA . ASN A 1 219 ? 10.148 -7.828 20.104 1.00 88.38 219 ASN A CA 1
ATOM 1778 C C . ASN A 1 219 ? 8.961 -8.027 19.142 1.00 88.38 219 ASN A C 1
ATOM 1780 O O . ASN A 1 219 ? 7.869 -7.563 19.460 1.00 88.38 219 ASN A O 1
ATOM 1784 N N . PRO A 1 220 ? 9.123 -8.748 18.015 1.00 90.19 220 PRO A N 1
ATOM 1785 C CA . PRO A 1 220 ? 8.039 -8.956 17.051 1.00 90.19 220 PRO A CA 1
ATOM 1786 C C . PRO A 1 220 ? 6.795 -9.618 17.651 1.00 90.19 220 PRO A C 1
ATOM 1788 O O . PRO A 1 220 ? 5.690 -9.328 17.219 1.00 90.19 220 PRO A O 1
ATOM 1791 N N . LYS A 1 221 ? 6.967 -10.463 18.678 1.00 87.94 221 LYS A N 1
ATOM 1792 C CA . LYS A 1 221 ? 5.859 -11.168 19.347 1.00 87.94 221 LYS A CA 1
ATOM 1793 C C . LYS A 1 221 ? 4.939 -10.257 20.163 1.00 87.94 221 LYS A C 1
ATOM 1795 O O . LYS A 1 221 ? 3.835 -10.665 20.490 1.00 87.94 221 LYS A O 1
ATOM 1800 N N . GLU A 1 222 ? 5.416 -9.067 20.517 1.00 89.88 222 GLU A N 1
ATOM 1801 C CA . GLU A 1 222 ? 4.655 -8.070 21.282 1.00 89.88 222 GLU A CA 1
ATOM 1802 C C . GLU A 1 222 ? 3.965 -7.049 20.362 1.00 89.88 222 GLU A C 1
ATOM 1804 O O . GLU A 1 222 ? 3.305 -6.131 20.841 1.00 89.88 222 GLU A O 1
ATOM 1809 N N . ARG A 1 223 ? 4.142 -7.172 19.038 1.00 92.19 223 ARG A N 1
ATOM 1810 C CA . ARG A 1 223 ? 3.471 -6.328 18.045 1.00 92.19 223 ARG A CA 1
ATOM 1811 C C . ARG A 1 223 ? 2.133 -6.943 17.642 1.00 92.19 223 ARG A C 1
ATOM 1813 O O . ARG A 1 223 ? 1.828 -8.092 17.952 1.00 92.19 223 ARG A O 1
ATOM 1820 N N . PHE A 1 224 ? 1.367 -6.187 16.862 1.00 90.56 224 PHE A N 1
ATOM 1821 C CA . PHE A 1 224 ? 0.224 -6.736 16.143 1.00 90.56 224 PHE A CA 1
ATOM 1822 C C . PHE A 1 224 ? 0.670 -7.808 15.144 1.00 90.56 224 PHE A C 1
ATOM 1824 O O . PHE A 1 224 ? 1.675 -7.647 14.448 1.00 90.56 224 PHE A O 1
ATOM 1831 N N . HIS A 1 225 ? -0.129 -8.863 15.026 1.00 89.19 225 HIS A N 1
ATOM 1832 C CA . HIS A 1 225 ? 0.135 -10.009 14.154 1.00 89.19 225 HIS A CA 1
ATOM 1833 C C . HIS A 1 225 ? -0.552 -9.860 12.787 1.00 89.19 225 HIS A C 1
ATOM 1835 O O . HIS A 1 225 ? -0.417 -10.712 11.911 1.00 89.19 225 HIS A O 1
ATOM 1841 N N . SER A 1 226 ? -1.320 -8.782 12.585 1.00 89.69 226 SER A N 1
ATOM 1842 C CA . SER A 1 226 ? -1.984 -8.478 11.316 1.00 89.69 226 SER A CA 1
ATOM 1843 C C . SER A 1 226 ? -2.264 -6.983 11.143 1.00 89.69 226 SER A C 1
ATOM 1845 O O . SER A 1 226 ? -2.470 -6.249 12.112 1.00 89.69 226 SER A O 1
ATOM 1847 N N . CYS A 1 227 ? -2.356 -6.526 9.889 1.00 90.44 227 CYS A N 1
ATOM 1848 C CA . CYS A 1 227 ? -2.787 -5.158 9.580 1.00 90.44 227 CYS A CA 1
ATOM 1849 C C . CYS A 1 227 ? -4.214 -4.865 10.074 1.00 90.44 227 CYS A C 1
ATOM 1851 O O . CYS A 1 227 ? -4.511 -3.729 10.437 1.00 90.44 227 CYS A O 1
ATOM 1853 N N . THR A 1 228 ? -5.082 -5.878 10.138 1.00 88.81 228 THR A N 1
ATOM 1854 C CA . THR A 1 228 ? -6.453 -5.765 10.659 1.00 88.81 228 THR A CA 1
ATOM 1855 C C . THR A 1 228 ? -6.493 -5.510 12.164 1.00 88.81 228 THR A C 1
ATOM 1857 O O . THR A 1 228 ? -7.292 -4.699 12.632 1.00 88.81 228 THR A O 1
ATOM 1860 N N . GLU A 1 229 ? -5.611 -6.156 12.927 1.00 87.31 229 GLU A N 1
ATOM 1861 C CA . GLU A 1 229 ? -5.479 -5.932 14.370 1.00 87.31 229 GLU A CA 1
ATOM 1862 C C . GLU A 1 229 ? -4.975 -4.510 14.643 1.00 87.31 229 GLU A C 1
ATOM 1864 O O . GLU A 1 229 ? -5.573 -3.780 15.432 1.00 87.31 229 GLU A O 1
ATOM 1869 N N . PHE A 1 230 ? -3.969 -4.062 13.883 1.00 91.31 230 PHE A N 1
ATOM 1870 C CA . PHE A 1 230 ? -3.478 -2.689 13.982 1.00 91.31 230 PHE A CA 1
ATOM 1871 C C . PHE A 1 230 ? -4.562 -1.658 13.608 1.00 91.31 230 PHE A C 1
ATOM 1873 O O . PHE A 1 230 ? -4.744 -0.659 14.304 1.00 91.31 230 PHE A O 1
ATOM 1880 N N . ALA A 1 231 ? -5.343 -1.911 12.552 1.00 88.19 231 ALA A N 1
ATOM 1881 C CA . ALA A 1 231 ? -6.462 -1.048 12.167 1.00 88.19 231 ALA A CA 1
ATOM 1882 C C . ALA A 1 231 ? -7.536 -0.954 13.264 1.00 88.19 231 ALA A C 1
ATOM 1884 O O . ALA A 1 231 ? -8.109 0.119 13.479 1.00 88.19 231 ALA A O 1
ATOM 1885 N N . THR A 1 232 ? -7.798 -2.063 13.961 1.00 82.94 232 THR A N 1
ATOM 1886 C CA . THR A 1 232 ? -8.773 -2.130 15.059 1.00 82.94 232 THR A CA 1
ATOM 1887 C C . THR A 1 232 ? -8.296 -1.309 16.252 1.00 82.94 232 THR A C 1
ATOM 1889 O O . THR A 1 232 ? -9.037 -0.445 16.715 1.00 82.94 232 THR A O 1
ATOM 1892 N N . ALA A 1 233 ? -7.034 -1.468 16.661 1.00 82.19 233 ALA A N 1
ATOM 1893 C CA . ALA A 1 233 ? -6.432 -0.692 17.748 1.00 82.19 233 ALA A CA 1
ATOM 1894 C C . ALA A 1 233 ? -6.445 0.828 17.484 1.00 82.19 233 ALA A C 1
ATOM 1896 O O . ALA A 1 233 ? -6.573 1.630 18.406 1.00 82.19 233 ALA A O 1
ATOM 1897 N N . LEU A 1 234 ? -6.365 1.240 16.215 1.00 82.62 234 LEU A N 1
ATOM 1898 C CA . LEU A 1 234 ? -6.499 2.644 15.811 1.00 82.62 234 LEU A CA 1
ATOM 1899 C C . LEU A 1 234 ? -7.952 3.158 15.812 1.00 82.62 234 LEU A C 1
ATOM 1901 O O . LEU A 1 234 ? -8.158 4.372 15.804 1.00 82.62 234 LEU A O 1
ATOM 1905 N N . SER A 1 235 ? -8.942 2.259 15.782 1.00 72.88 235 SER A N 1
ATOM 1906 C CA . SER A 1 235 ? -10.364 2.574 15.572 1.00 72.88 235 SER A CA 1
ATOM 1907 C C . SER A 1 235 ? -11.252 2.379 16.804 1.00 72.88 235 SER A C 1
ATOM 1909 O O . SER A 1 235 ? -12.398 2.822 16.759 1.00 72.88 235 SER A O 1
ATOM 1911 N N . GLU A 1 236 ? -10.787 1.723 17.875 1.00 56.12 236 GLU A N 1
ATOM 1912 C CA . GLU A 1 236 ? -11.626 1.447 19.050 1.00 56.12 236 GLU A CA 1
ATOM 1913 C C . GLU A 1 236 ? -12.237 2.734 19.623 1.00 56.12 236 GLU A C 1
ATOM 1915 O O . GLU A 1 236 ? -11.538 3.662 20.052 1.00 56.12 236 GLU A O 1
ATOM 1920 N N . GLU A 1 237 ? -13.571 2.780 19.605 1.00 44.50 237 GLU A N 1
ATOM 1921 C CA . GLU A 1 237 ? -14.396 3.925 19.975 1.00 44.50 237 GLU A CA 1
ATOM 1922 C C . GLU A 1 237 ? -14.053 4.428 21.379 1.00 44.50 237 GLU A C 1
ATOM 1924 O O . GLU A 1 237 ? -13.779 3.674 22.314 1.00 44.50 237 GLU A O 1
ATOM 1929 N N . VAL A 1 238 ? -14.011 5.750 21.535 1.00 38.50 238 VAL A N 1
ATOM 1930 C CA . VAL A 1 238 ? -14.049 6.381 22.856 1.00 38.50 238 VAL A CA 1
ATOM 1931 C C . VAL A 1 238 ? -15.345 5.918 23.516 1.00 38.50 238 VAL A C 1
ATOM 1933 O O . VAL A 1 238 ? -16.421 6.169 22.975 1.00 38.50 238 VAL A O 1
ATOM 1936 N N . SER A 1 239 ? -15.251 5.225 24.654 1.00 32.09 239 SER A N 1
ATOM 1937 C CA . SER A 1 239 ? -16.414 5.013 25.506 1.00 32.09 239 SER A CA 1
ATOM 1938 C C . SER A 1 239 ? -17.033 6.384 25.773 1.00 32.09 239 SER A C 1
ATOM 1940 O O . SER A 1 239 ? -16.343 7.344 26.118 1.00 32.09 239 SER A O 1
ATOM 1942 N N . ILE A 1 240 ? -18.341 6.489 25.554 1.00 38.31 240 ILE A N 1
ATOM 1943 C CA . ILE A 1 240 ? -19.128 7.731 25.626 1.00 38.31 240 ILE A CA 1
ATOM 1944 C C . ILE A 1 240 ? -18.879 8.509 26.943 1.00 38.31 240 ILE A C 1
ATOM 1946 O O . ILE A 1 240 ? -19.015 9.730 26.979 1.00 38.31 240 ILE A O 1
ATOM 1950 N N . GLU A 1 241 ? -18.406 7.830 27.988 1.00 35.94 241 GLU A N 1
ATOM 1951 C CA . GLU A 1 241 ? -18.103 8.379 29.310 1.00 35.94 241 GLU A CA 1
ATOM 1952 C C . GLU A 1 241 ? -16.950 9.408 29.348 1.00 35.94 241 GLU A C 1
ATOM 1954 O O . GLU A 1 241 ? -17.032 10.370 30.108 1.00 35.94 241 GLU A O 1
ATOM 1959 N N . GLU A 1 242 ? -15.894 9.307 28.527 1.00 34.00 242 GLU A N 1
ATOM 1960 C CA . GLU A 1 242 ? -14.756 10.252 28.635 1.00 34.00 242 GLU A CA 1
ATOM 1961 C C . GLU A 1 242 ? -14.996 11.606 27.942 1.00 34.00 242 GLU A C 1
ATOM 1963 O O . GLU A 1 242 ? -14.401 12.629 28.315 1.00 34.00 242 GLU A O 1
ATOM 1968 N N . VAL A 1 243 ? -15.881 11.646 26.939 1.00 37.41 243 VAL A N 1
ATOM 1969 C CA . VAL A 1 243 ? -16.194 12.876 26.193 1.00 37.41 243 VAL A CA 1
ATOM 1970 C C . VAL A 1 243 ? -17.044 13.823 27.036 1.00 37.41 243 VAL A C 1
ATOM 1972 O O . VAL A 1 243 ? -16.777 15.029 27.032 1.00 37.41 243 VAL A O 1
ATOM 1975 N N . GLU A 1 244 ? -18.007 13.300 27.802 1.00 40.41 244 GLU A N 1
ATOM 1976 C CA . GLU A 1 244 ? -18.840 14.108 28.704 1.00 40.41 244 GLU A CA 1
ATOM 1977 C C . GLU A 1 244 ? -18.006 14.763 29.807 1.00 40.41 244 GLU A C 1
ATOM 1979 O O . GLU A 1 244 ? -18.174 15.950 30.094 1.00 40.41 244 GLU A O 1
ATOM 1984 N N . VAL A 1 245 ? -17.026 14.041 30.352 1.00 37.91 245 VAL A N 1
ATOM 1985 C CA . VAL A 1 245 ? -16.174 14.541 31.434 1.00 37.91 245 VAL A CA 1
ATOM 1986 C C . VAL A 1 245 ? -15.257 15.670 30.939 1.00 37.91 245 VAL A C 1
ATOM 1988 O O . VAL A 1 245 ? -15.209 16.742 31.548 1.00 37.91 245 VAL A O 1
ATOM 1991 N N . LYS A 1 246 ? -14.589 15.516 29.784 1.00 37.22 246 LYS A N 1
ATOM 1992 C CA . LYS A 1 246 ? -13.740 16.586 29.212 1.00 37.22 246 LYS A CA 1
ATOM 1993 C C . LYS A 1 246 ? -14.538 17.809 28.736 1.00 37.22 246 LYS A C 1
ATOM 1995 O O . LYS A 1 246 ? -14.039 18.929 28.872 1.00 37.22 246 LYS A O 1
ATOM 2000 N N . HIS A 1 247 ? -15.758 17.635 28.212 1.00 40.88 247 HIS A N 1
ATOM 2001 C CA . HIS A 1 247 ? -16.640 18.763 27.864 1.00 40.88 247 HIS A CA 1
ATOM 2002 C C . HIS A 1 247 ? -17.146 19.500 29.112 1.00 40.88 247 HIS A C 1
ATOM 2004 O O . HIS A 1 247 ? -17.136 20.734 29.136 1.00 40.88 247 HIS A O 1
ATOM 2010 N N . ALA A 1 248 ? -17.516 18.771 30.169 1.00 41.03 248 ALA A N 1
ATOM 2011 C CA . ALA A 1 248 ? -17.979 19.353 31.426 1.00 41.03 248 ALA A CA 1
ATOM 2012 C C . ALA A 1 248 ? -16.902 20.230 32.088 1.00 41.03 248 ALA A C 1
ATOM 2014 O O . ALA A 1 248 ? -17.191 21.363 32.471 1.00 41.03 248 ALA A O 1
ATOM 2015 N N . TYR A 1 249 ? -15.640 19.782 32.138 1.00 43.25 249 TYR A N 1
ATOM 2016 C CA . TYR A 1 249 ? -14.548 20.581 32.718 1.00 43.25 249 TYR A CA 1
ATOM 2017 C C . TYR A 1 249 ? -14.211 21.842 31.909 1.00 43.25 249 TYR A C 1
ATOM 2019 O O . TYR A 1 249 ? -13.866 22.871 32.491 1.00 43.25 249 TYR A O 1
ATOM 2027 N N . LYS A 1 250 ? -14.356 21.806 30.578 1.00 43.56 250 LYS A N 1
ATOM 2028 C CA . LYS A 1 250 ? -14.085 22.961 29.703 1.00 43.56 250 LYS A CA 1
ATOM 2029 C C . LYS A 1 250 ? -15.146 24.061 29.831 1.00 43.56 250 LYS A C 1
ATOM 2031 O O . LYS A 1 250 ? -14.841 25.237 29.640 1.00 43.56 250 LYS A O 1
ATOM 2036 N N . HIS A 1 251 ? -16.377 23.687 30.184 1.00 47.84 251 HIS A N 1
ATOM 2037 C CA . HIS A 1 251 ? -17.503 24.605 30.374 1.00 47.84 251 HIS A CA 1
ATOM 2038 C C . HIS A 1 251 ? -17.842 24.881 31.844 1.00 47.84 251 HIS A C 1
ATOM 2040 O O . HIS A 1 251 ? -18.704 25.719 32.110 1.00 47.84 251 HIS A O 1
ATOM 2046 N N . LEU A 1 252 ? -17.134 24.265 32.797 1.00 41.12 252 LEU A N 1
ATOM 2047 C CA . LEU A 1 252 ? -17.321 24.477 34.233 1.00 41.12 252 LEU A CA 1
ATOM 2048 C C . LEU A 1 252 ? -17.276 25.967 34.637 1.00 41.12 252 LEU A C 1
ATOM 2050 O O . LEU A 1 252 ? -18.174 26.388 35.364 1.00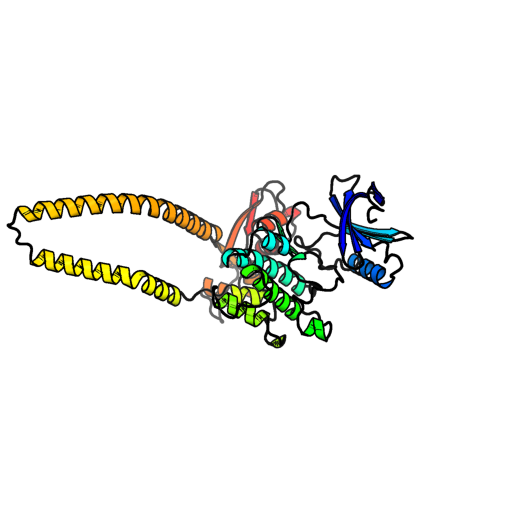 41.12 252 LEU A O 1
ATOM 2054 N N . PRO A 1 253 ? -16.360 26.819 34.119 1.00 48.78 253 PRO A N 1
ATOM 2055 C CA . PRO A 1 253 ? -16.378 28.253 34.430 1.00 48.78 253 PRO A CA 1
ATOM 2056 C C . PRO A 1 253 ? -17.641 28.965 33.920 1.00 48.78 253 PRO A C 1
ATOM 2058 O O . PRO A 1 253 ? -18.152 29.863 34.580 1.00 48.78 253 PRO A O 1
ATOM 2061 N N . LEU A 1 254 ? -18.173 28.546 32.765 1.00 48.94 254 LEU A N 1
ATOM 2062 C CA . LEU A 1 254 ? -19.395 29.092 32.159 1.00 48.94 254 LEU A CA 1
ATOM 2063 C C . LEU A 1 254 ? -20.661 28.620 32.884 1.00 48.94 254 LEU A C 1
ATOM 2065 O O . LEU A 1 254 ? -21.585 29.413 33.052 1.00 48.94 254 LEU A O 1
ATOM 2069 N N . MET A 1 255 ? -20.704 27.367 33.347 1.00 47.28 255 MET A N 1
ATOM 2070 C CA . MET A 1 255 ? -21.799 26.865 34.186 1.00 47.28 255 MET A CA 1
ATOM 2071 C C . MET A 1 255 ? -21.799 27.533 35.560 1.00 47.28 255 MET A C 1
ATOM 2073 O O . MET A 1 255 ? -22.849 27.987 36.002 1.00 47.28 255 MET A O 1
ATOM 2077 N N . VAL A 1 256 ? -20.635 27.667 36.204 1.00 50.97 256 VAL A N 1
ATOM 2078 C CA . VAL A 1 256 ? -20.499 28.379 37.486 1.00 50.97 256 VAL A CA 1
ATOM 2079 C C . VAL A 1 256 ? -20.897 29.849 37.333 1.00 50.97 256 VAL A C 1
ATOM 2081 O O . VAL A 1 256 ? -21.657 30.359 38.152 1.00 50.97 256 VAL A O 1
ATOM 2084 N N . LEU A 1 257 ? -20.477 30.513 36.250 1.00 46.47 257 LEU A N 1
ATOM 2085 C CA . LEU A 1 257 ? -20.901 31.880 35.935 1.00 46.47 257 LEU A CA 1
ATOM 2086 C C . LEU A 1 257 ? -22.415 31.970 35.684 1.00 46.47 257 LEU A C 1
ATOM 2088 O O . LEU A 1 257 ? -23.052 32.908 36.149 1.00 46.47 257 LEU A O 1
ATOM 2092 N N . GLY A 1 258 ? -23.005 30.992 34.992 1.00 44.03 258 GLY A N 1
ATOM 2093 C CA . GLY A 1 258 ? -24.449 30.917 34.762 1.00 44.03 258 GLY A CA 1
ATOM 2094 C C . GLY A 1 258 ? -25.255 30.744 36.052 1.00 44.03 258 GLY A C 1
ATOM 2095 O O . GLY A 1 258 ? -26.263 31.423 36.232 1.00 44.03 258 GLY A O 1
ATOM 2096 N N . VAL A 1 259 ? -24.786 29.897 36.972 1.00 49.53 259 VAL A N 1
ATOM 2097 C CA . VAL A 1 259 ? -25.403 29.698 38.294 1.00 49.53 259 VAL A CA 1
ATOM 2098 C C . VAL A 1 259 ? -25.249 30.948 39.165 1.00 49.53 259 VAL A C 1
ATOM 2100 O O . VAL A 1 259 ? -26.223 31.379 39.773 1.00 49.53 259 VAL A O 1
ATOM 2103 N N . LEU A 1 260 ? -24.076 31.590 39.169 1.00 47.06 260 LEU A N 1
ATOM 2104 C CA . LEU A 1 260 ? -23.854 32.861 39.872 1.00 47.06 260 LEU A CA 1
ATOM 2105 C C . LEU A 1 260 ? -24.745 33.983 39.328 1.00 47.06 260 LEU A C 1
ATOM 2107 O O . LEU A 1 260 ? -25.315 34.735 40.110 1.00 47.06 260 LEU A O 1
ATOM 2111 N N . LEU A 1 261 ? -24.909 34.078 38.006 1.00 48.78 261 LEU A N 1
ATOM 2112 C CA . LEU A 1 261 ? -25.802 35.054 37.376 1.00 48.78 261 LEU A CA 1
ATOM 2113 C C . LEU A 1 261 ? -27.277 34.769 37.683 1.00 48.78 261 LEU A C 1
ATOM 2115 O O . LEU A 1 261 ? -28.041 35.713 37.863 1.00 48.78 261 LEU A O 1
ATOM 2119 N N . ALA A 1 262 ? -27.678 33.498 37.772 1.00 47.25 262 ALA A N 1
ATOM 2120 C CA . ALA A 1 262 ? -29.032 33.116 38.164 1.00 47.25 262 ALA A CA 1
ATOM 2121 C C . ALA A 1 262 ? -29.314 33.442 39.639 1.00 47.25 262 ALA A C 1
ATOM 2123 O O . ALA A 1 262 ? -30.373 33.979 39.946 1.00 47.25 262 ALA A O 1
ATOM 2124 N N . LEU A 1 263 ? -28.353 33.193 40.534 1.00 51.72 263 LEU A N 1
ATOM 2125 C CA . LEU A 1 263 ? -28.447 33.573 41.947 1.00 51.72 263 LEU A CA 1
ATOM 2126 C C . LEU A 1 263 ? -28.455 35.095 42.125 1.00 51.72 263 LEU A C 1
ATOM 2128 O O . LEU A 1 263 ? -29.244 35.607 42.909 1.00 51.72 263 LEU A O 1
ATOM 2132 N N . LEU A 1 264 ? -27.637 35.828 41.363 1.00 49.97 264 LEU A N 1
ATOM 2133 C CA . LEU A 1 264 ? -27.642 37.291 41.364 1.00 49.97 264 LEU A CA 1
ATOM 2134 C C . LEU A 1 264 ? -28.986 37.835 40.861 1.00 49.97 264 LEU A C 1
ATOM 2136 O O . LEU A 1 264 ? -29.536 38.747 41.465 1.00 49.97 264 LEU A O 1
ATOM 2140 N N . ALA A 1 265 ? -29.537 37.259 39.790 1.00 50.41 265 ALA A N 1
ATOM 2141 C CA . ALA A 1 265 ? -30.853 37.624 39.272 1.00 50.41 265 ALA A CA 1
ATOM 2142 C C . ALA A 1 265 ? -31.978 37.299 40.267 1.00 50.41 265 ALA A C 1
ATOM 2144 O O . ALA A 1 265 ? -32.904 38.088 40.394 1.00 50.41 265 ALA A O 1
ATOM 2145 N N . PHE A 1 266 ? -31.878 36.184 40.997 1.00 50.03 266 PHE A N 1
ATOM 2146 C CA . PHE A 1 266 ? -32.825 35.815 42.050 1.00 50.03 266 PHE A CA 1
ATOM 2147 C C . PHE A 1 266 ? -32.749 36.774 43.247 1.00 50.03 266 PHE A C 1
ATOM 2149 O O . PHE A 1 266 ? -33.773 37.282 43.683 1.00 50.03 266 PHE A O 1
ATOM 2156 N N . MET A 1 267 ? -31.543 37.114 43.719 1.00 49.75 267 MET A N 1
ATOM 2157 C CA . MET A 1 267 ? -31.374 38.115 44.781 1.00 49.75 267 MET A CA 1
ATOM 2158 C C . MET A 1 267 ? -31.855 39.505 44.346 1.00 49.75 267 MET A C 1
ATOM 2160 O O . MET A 1 267 ? -32.451 40.222 45.139 1.00 49.75 267 MET A O 1
ATOM 2164 N N . LEU A 1 268 ? -31.622 39.890 43.088 1.00 49.78 268 LEU A N 1
ATOM 2165 C CA . LEU A 1 268 ? -32.128 41.151 42.541 1.00 49.78 268 LEU A CA 1
ATOM 2166 C C . LEU A 1 268 ? -33.652 41.141 42.365 1.00 49.78 268 LEU A C 1
ATOM 2168 O O . LEU A 1 268 ? -34.263 42.196 42.482 1.00 49.78 268 LEU A O 1
ATOM 2172 N N . TYR A 1 269 ? -34.257 39.979 42.107 1.00 51.56 269 TYR A N 1
ATOM 2173 C CA . TYR A 1 269 ? -35.708 39.807 42.051 1.00 51.56 269 TYR A CA 1
ATOM 2174 C C . TYR A 1 269 ? -36.348 39.954 43.439 1.00 51.56 269 TYR A C 1
ATOM 2176 O O . TYR A 1 269 ? -37.320 40.685 43.568 1.00 51.56 269 TYR A O 1
ATOM 2184 N N . ASP A 1 270 ? -35.760 39.353 44.480 1.00 49.31 270 ASP A N 1
ATOM 2185 C CA . ASP A 1 270 ? -36.251 39.466 45.868 1.00 49.31 270 ASP A CA 1
ATOM 2186 C C . ASP A 1 270 ? -36.080 40.877 46.468 1.00 49.31 270 ASP A C 1
ATOM 2188 O O . ASP A 1 270 ? -36.817 41.261 47.373 1.00 49.31 270 ASP A O 1
ATOM 2192 N N . ILE A 1 271 ? -35.108 41.657 45.981 1.00 50.38 271 ILE A N 1
ATOM 2193 C CA . ILE A 1 271 ? -34.865 43.047 46.417 1.00 50.38 271 ILE A CA 1
ATOM 2194 C C . ILE A 1 271 ? -35.713 44.052 45.612 1.00 50.38 271 ILE A C 1
ATOM 2196 O O . ILE A 1 271 ? -35.916 45.184 46.053 1.00 50.38 271 ILE A O 1
ATOM 2200 N N . ALA A 1 272 ? -36.200 43.671 44.429 1.00 48.00 272 ALA A N 1
ATOM 2201 C CA . ALA A 1 272 ? -36.957 44.559 43.557 1.00 48.00 272 ALA A CA 1
ATOM 2202 C C . ALA A 1 272 ? -38.394 44.736 44.071 1.00 48.00 272 ALA A C 1
ATOM 2204 O O . ALA A 1 272 ? -39.281 43.940 43.777 1.00 48.00 272 ALA A O 1
ATOM 2205 N N . ASP A 1 273 ? -38.623 45.822 44.808 1.00 48.72 273 ASP A N 1
ATOM 2206 C CA . ASP A 1 273 ? -39.960 46.301 45.152 1.00 48.72 273 ASP A CA 1
ATOM 2207 C C . ASP A 1 273 ? -40.736 46.623 43.858 1.00 48.72 273 ASP A C 1
ATOM 2209 O O . ASP A 1 273 ? -40.307 47.447 43.040 1.00 48.72 273 ASP A O 1
ATOM 2213 N N . GLU A 1 274 ? -41.868 45.943 43.646 1.00 50.56 274 GLU A N 1
ATOM 2214 C CA . GLU A 1 274 ? -42.700 46.037 42.433 1.00 50.56 274 GLU A CA 1
ATOM 2215 C C . GLU A 1 274 ? -43.280 47.444 42.192 1.00 50.56 274 GLU A C 1
ATOM 2217 O O . GLU A 1 274 ? -43.877 47.702 41.142 1.00 50.56 274 GLU A O 1
ATOM 2222 N N . THR A 1 275 ? -43.105 48.364 43.142 1.00 51.41 275 THR A N 1
ATOM 2223 C CA . THR A 1 275 ? -43.659 49.719 43.091 1.00 51.41 275 THR A CA 1
ATOM 2224 C C . THR A 1 275 ? -42.693 50.793 42.568 1.00 51.41 275 THR A C 1
ATOM 2226 O O . THR A 1 275 ? -43.134 51.920 42.336 1.00 51.41 275 THR A O 1
ATOM 2229 N N . ASP A 1 276 ? -41.416 50.475 42.301 1.00 53.59 276 ASP A N 1
ATOM 2230 C CA . ASP A 1 276 ? -40.428 51.470 41.848 1.00 53.59 276 ASP A CA 1
ATOM 2231 C C . ASP A 1 276 ? -40.355 51.593 40.310 1.00 53.59 276 ASP A C 1
ATOM 2233 O O . ASP A 1 276 ? -39.875 50.714 39.581 1.00 53.59 276 ASP A O 1
ATOM 2237 N N . GLU A 1 277 ? -40.819 52.736 39.801 1.00 51.59 277 GLU A N 1
ATOM 2238 C CA . GLU A 1 277 ? -40.867 53.073 38.376 1.00 51.59 277 GLU A CA 1
ATOM 2239 C C . GLU A 1 277 ? -39.476 53.108 37.709 1.00 51.59 277 GLU A C 1
ATOM 2241 O O . GLU A 1 277 ? -39.370 52.871 36.499 1.00 51.59 277 GLU A O 1
ATOM 2246 N N . GLN A 1 278 ? -38.395 53.331 38.470 1.00 49.19 278 GLN A N 1
ATOM 2247 C CA . GLN A 1 278 ? -37.033 53.396 37.921 1.00 49.19 278 GLN A CA 1
ATOM 2248 C C . GLN A 1 278 ? -36.484 52.020 37.507 1.00 49.19 278 GLN A C 1
ATOM 2250 O O . GLN A 1 278 ? -35.699 51.928 36.556 1.00 49.19 278 GLN A O 1
ATOM 2255 N N . ASN A 1 279 ? -36.962 50.928 38.116 1.00 47.38 279 ASN A N 1
ATOM 2256 C CA . ASN A 1 279 ? -36.527 49.567 37.781 1.00 47.38 279 ASN A CA 1
ATOM 2257 C C . ASN A 1 279 ? -37.089 49.058 36.440 1.00 47.38 279 ASN A C 1
ATOM 2259 O O . ASN A 1 279 ? -36.475 48.209 35.786 1.00 47.38 279 ASN A O 1
ATOM 2263 N N . ARG A 1 280 ? -38.201 49.620 35.942 1.00 49.25 280 ARG A N 1
ATOM 2264 C CA . ARG A 1 280 ? -38.813 49.219 34.655 1.00 49.25 280 ARG A CA 1
ATOM 2265 C C . ARG A 1 280 ? -37.926 49.478 33.434 1.00 49.25 280 ARG A C 1
ATOM 2267 O O . ARG A 1 280 ? -38.058 48.784 32.420 1.00 49.25 280 ARG A O 1
ATOM 2274 N N . LEU A 1 281 ? -37.026 50.460 33.496 1.00 48.12 281 LEU A N 1
ATOM 2275 C CA . LEU A 1 281 ? -36.123 50.774 32.384 1.00 48.12 281 LEU A CA 1
ATOM 2276 C C . LEU A 1 281 ? -35.000 49.730 32.256 1.00 48.12 281 LEU A C 1
ATOM 2278 O O . LEU A 1 281 ? -34.632 49.351 31.141 1.00 48.12 281 LEU A O 1
ATOM 2282 N N . VAL A 1 282 ? -34.519 49.209 33.391 1.00 46.94 282 VAL A N 1
ATOM 2283 C CA . VAL A 1 282 ? -33.507 48.143 33.458 1.00 46.94 282 VAL A CA 1
ATOM 2284 C C . VAL A 1 282 ? -34.069 46.844 32.879 1.00 46.94 282 VAL A C 1
ATOM 2286 O O . VAL A 1 282 ? -33.428 46.240 32.017 1.00 46.94 282 VAL A O 1
ATOM 2289 N N . TYR A 1 283 ? -35.308 46.481 33.233 1.00 46.97 283 TYR A N 1
ATOM 2290 C CA . TYR A 1 283 ? -36.008 45.320 32.667 1.00 46.97 283 TYR A CA 1
ATOM 2291 C C . TYR A 1 283 ? -36.188 45.415 31.140 1.00 46.97 283 TYR A C 1
ATOM 2293 O O . TYR A 1 283 ? -35.894 44.464 30.414 1.00 46.97 283 TYR A O 1
ATOM 2301 N N . ASN A 1 284 ? -36.573 46.586 30.619 1.00 46.41 284 ASN A N 1
ATOM 2302 C CA . ASN A 1 284 ? -36.775 46.787 29.177 1.00 46.41 284 ASN A CA 1
ATOM 2303 C C . ASN A 1 284 ? -35.474 46.756 28.350 1.00 46.41 284 ASN A C 1
ATOM 2305 O O . ASN A 1 284 ? -35.486 46.343 27.183 1.00 46.41 284 ASN A O 1
ATOM 2309 N N . LEU A 1 285 ? -34.348 47.184 28.931 1.00 45.25 285 LEU A N 1
ATOM 2310 C CA . LEU A 1 285 ? -33.024 47.079 28.309 1.00 45.25 285 LEU A CA 1
ATOM 2311 C C . LEU A 1 285 ? -32.494 45.636 28.341 1.00 45.25 285 LEU A C 1
ATOM 2313 O O . LEU A 1 285 ? -31.903 45.182 27.354 1.00 45.25 285 LEU A O 1
ATOM 2317 N N . TYR A 1 286 ? -32.760 44.900 29.425 1.00 44.91 286 TYR A N 1
ATOM 2318 C CA . TYR A 1 286 ? -32.354 43.501 29.593 1.00 44.91 286 TYR A CA 1
ATOM 2319 C C . TYR A 1 286 ? -33.068 42.565 28.597 1.00 44.91 286 TYR A C 1
ATOM 2321 O O . TYR A 1 286 ? -32.422 41.729 27.956 1.00 44.91 286 TYR A O 1
ATOM 2329 N N . ASP A 1 287 ? -34.370 42.766 28.367 1.00 45.53 287 ASP A N 1
ATOM 2330 C CA . ASP A 1 287 ? -35.160 41.940 27.441 1.00 45.53 287 ASP A CA 1
ATOM 2331 C C . ASP A 1 287 ? -34.830 42.189 25.959 1.00 45.53 287 ASP A C 1
ATOM 2333 O O . ASP A 1 287 ? -34.683 41.248 25.167 1.00 45.53 287 ASP A O 1
ATOM 2337 N N . LYS A 1 288 ? -34.636 43.451 25.551 1.00 38.72 288 LYS A N 1
ATOM 2338 C CA . LYS A 1 288 ? -34.357 43.785 24.140 1.00 38.72 288 LYS A CA 1
ATOM 2339 C C . LYS A 1 288 ? -32.960 43.357 23.681 1.00 38.72 288 LYS A C 1
ATOM 2341 O O . LYS A 1 288 ? -32.802 42.942 22.528 1.00 38.72 288 LYS A O 1
ATOM 2346 N N . ALA A 1 289 ? -31.952 43.413 24.555 1.00 41.91 289 ALA A N 1
ATOM 2347 C CA . ALA A 1 289 ? -30.581 43.017 24.220 1.00 41.91 289 ALA A CA 1
ATOM 2348 C C . ALA A 1 289 ? -30.406 41.486 24.144 1.00 41.91 289 ALA A C 1
ATOM 2350 O O . ALA A 1 289 ? -29.696 40.988 23.261 1.00 41.91 289 ALA A O 1
ATOM 2351 N N . ARG A 1 290 ? -31.099 40.728 25.008 1.00 44.22 290 ARG A N 1
ATOM 2352 C CA . ARG A 1 290 ? -31.034 39.257 25.068 1.00 44.22 290 ARG A CA 1
ATOM 2353 C C . ARG A 1 290 ? -31.700 38.598 23.860 1.00 44.22 290 ARG A C 1
ATOM 2355 O O . ARG A 1 290 ? -31.149 37.661 23.285 1.00 44.22 290 ARG A O 1
ATOM 2362 N N . ILE A 1 291 ? -32.836 39.127 23.406 1.00 39.62 291 ILE A N 1
ATOM 2363 C CA . ILE A 1 291 ? -33.604 38.521 22.310 1.00 39.62 291 ILE A CA 1
ATOM 2364 C C . ILE A 1 291 ? -32.951 38.758 20.938 1.00 39.62 291 ILE A C 1
ATOM 2366 O O . ILE A 1 291 ? -32.998 37.871 20.088 1.00 39.62 291 ILE A O 1
ATOM 2370 N N . LYS A 1 292 ? -32.292 39.903 20.707 1.00 36.22 292 LYS A N 1
ATOM 2371 C CA . LYS A 1 292 ? -31.661 40.206 19.407 1.00 36.22 292 LYS A CA 1
ATOM 2372 C C . LYS A 1 292 ? -30.326 39.470 19.218 1.00 36.22 292 LYS A C 1
ATOM 2374 O O . LYS A 1 292 ? -30.122 38.819 18.198 1.00 36.22 292 LYS A O 1
ATOM 2379 N N . LYS A 1 293 ? -29.457 39.471 20.237 1.00 39.66 293 LYS A N 1
ATOM 2380 C CA . LYS A 1 293 ? -28.113 38.863 20.159 1.00 39.66 293 LYS A CA 1
ATOM 2381 C C . LYS A 1 293 ? -28.143 37.328 20.153 1.00 39.66 293 LYS A C 1
ATOM 2383 O O . LYS A 1 293 ? -27.352 36.705 19.448 1.00 39.66 293 LYS A O 1
ATOM 2388 N N . ILE A 1 294 ? -29.083 36.716 20.882 1.00 39.84 294 ILE A N 1
ATOM 2389 C CA . ILE A 1 294 ? -29.278 35.257 20.886 1.00 39.84 294 ILE A CA 1
ATOM 2390 C C . ILE A 1 294 ? -29.943 34.807 19.586 1.00 39.84 294 ILE A C 1
ATOM 2392 O O . ILE A 1 294 ? -29.514 33.817 19.008 1.00 39.84 294 ILE A O 1
ATOM 2396 N N . ARG A 1 295 ? -30.935 35.539 19.065 1.00 33.41 295 ARG A N 1
ATOM 2397 C CA . ARG A 1 295 ? -31.610 35.165 17.814 1.00 33.41 295 ARG A CA 1
ATOM 2398 C C . ARG A 1 295 ? -30.658 35.188 16.617 1.00 33.41 295 ARG A C 1
ATOM 2400 O O . ARG A 1 295 ? -30.695 34.248 15.833 1.00 33.41 295 ARG A O 1
ATOM 2407 N N . ASP A 1 296 ? -29.776 36.178 16.513 1.00 38.16 296 ASP A N 1
ATOM 2408 C CA . ASP A 1 296 ? -28.837 36.282 15.386 1.00 38.16 296 ASP A CA 1
ATOM 2409 C C . ASP A 1 296 ? -27.666 35.283 15.500 1.00 38.16 296 ASP A C 1
ATOM 2411 O O . ASP A 1 296 ? -27.257 34.691 14.500 1.00 38.16 296 ASP A O 1
ATOM 2415 N N . SER A 1 297 ? -27.197 34.993 16.721 1.00 38.50 297 SER A N 1
ATOM 2416 C CA . SER A 1 297 ? -26.127 34.007 16.964 1.00 38.50 297 SER A CA 1
ATOM 2417 C C . SER A 1 297 ? -26.628 32.561 16.849 1.00 38.50 297 SER A C 1
ATOM 2419 O O . SER A 1 297 ? -25.974 31.712 16.250 1.00 38.50 297 SER A O 1
ATOM 2421 N N . VAL A 1 298 ? -27.833 32.273 17.350 1.00 35.91 298 VAL A N 1
ATOM 2422 C CA . VAL A 1 298 ? -28.448 30.937 17.289 1.00 35.91 298 VAL A CA 1
ATOM 2423 C C . VAL A 1 298 ? -28.956 30.623 15.880 1.00 35.91 298 VAL A C 1
ATOM 2425 O O . VAL A 1 298 ? -28.876 29.473 15.457 1.00 35.91 298 VAL A O 1
ATOM 2428 N N . ARG A 1 299 ? -29.430 31.615 15.110 1.00 32.12 299 ARG A N 1
ATOM 2429 C CA . ARG A 1 299 ? -29.939 31.397 13.743 1.00 32.12 299 ARG A CA 1
ATOM 2430 C C . ARG A 1 299 ? -28.829 31.146 12.720 1.00 32.12 299 ARG A C 1
ATOM 2432 O O . ARG A 1 299 ? -29.073 30.387 11.785 1.00 32.12 299 ARG A O 1
ATOM 2439 N N . ASN A 1 300 ? -27.633 31.710 12.911 1.00 36.97 300 ASN A N 1
ATOM 2440 C CA . ASN A 1 300 ? -26.487 31.488 12.020 1.00 36.97 300 ASN A CA 1
ATOM 2441 C C . ASN A 1 300 ? -25.698 30.212 12.362 1.00 36.97 300 ASN A C 1
ATOM 2443 O O . ASN A 1 300 ? -25.315 29.486 11.447 1.00 36.97 300 ASN A O 1
ATOM 2447 N N . VAL A 1 301 ? -25.538 29.882 13.650 1.00 43.47 301 VAL A N 1
ATOM 2448 C CA . VAL A 1 301 ? -24.832 28.663 14.089 1.00 43.47 301 VAL A CA 1
ATOM 2449 C C . VAL A 1 301 ? -25.707 27.418 13.909 1.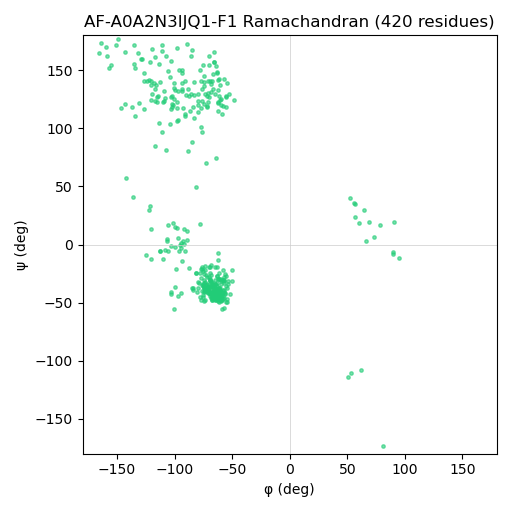00 43.47 301 VAL A C 1
ATOM 2451 O O . VAL A 1 301 ? -25.290 26.466 13.252 1.00 43.47 301 VAL A O 1
ATOM 2454 N N . ARG A 1 302 ? -26.980 27.444 14.349 1.00 39.09 302 ARG A N 1
ATOM 2455 C CA . ARG A 1 302 ? -27.855 26.266 14.208 1.00 39.09 302 ARG A CA 1
ATOM 2456 C C . ARG A 1 302 ? -28.232 25.961 12.767 1.00 39.09 302 ARG A C 1
ATOM 2458 O O . ARG A 1 302 ? -28.404 24.796 12.468 1.00 39.09 302 ARG A O 1
ATOM 2465 N N . LYS A 1 303 ? -28.352 26.922 11.842 1.00 34.78 303 LYS A N 1
ATOM 2466 C CA . LYS A 1 303 ? -28.632 26.557 10.437 1.00 34.78 303 LYS A CA 1
ATOM 2467 C C . LYS A 1 303 ? -27.437 25.895 9.758 1.00 34.78 303 LYS A C 1
ATOM 2469 O O . LYS A 1 303 ? -27.662 24.989 8.972 1.00 34.78 303 LYS A O 1
ATOM 2474 N N . GLN A 1 304 ? -26.200 26.306 10.032 1.00 38.91 304 GLN A N 1
ATOM 2475 C CA . GLN A 1 304 ? -25.039 25.719 9.357 1.00 38.91 304 GLN A CA 1
ATOM 2476 C C . GLN A 1 304 ? -24.615 24.383 9.967 1.00 38.91 304 GLN A C 1
ATOM 2478 O O . GLN A 1 304 ? -24.347 23.457 9.210 1.00 38.91 304 GLN A O 1
ATOM 2483 N N . GLU A 1 305 ? -24.624 24.249 11.294 1.00 43.66 305 GLU A N 1
ATOM 2484 C CA . GLU A 1 305 ? -24.314 22.979 11.963 1.00 43.66 305 GLU A CA 1
ATOM 2485 C C . GLU A 1 305 ? -25.475 21.997 11.860 1.00 43.66 305 GLU A C 1
ATOM 2487 O O . GLU A 1 305 ? -25.255 20.869 11.459 1.00 43.66 305 GLU A O 1
ATOM 2492 N N . PHE A 1 306 ? -26.732 22.414 12.061 1.00 37.50 306 PHE A N 1
ATOM 2493 C CA . PHE A 1 306 ? -27.857 21.489 11.903 1.00 37.50 306 PHE A CA 1
ATOM 2494 C C . PHE A 1 306 ? -28.051 21.083 10.445 1.00 37.50 306 PHE A C 1
ATOM 2496 O O . PHE A 1 306 ? -28.375 19.936 10.220 1.00 37.50 306 PHE A O 1
ATOM 2503 N N . ILE A 1 307 ? -27.835 21.933 9.431 1.00 39.59 307 ILE A N 1
ATOM 2504 C CA . ILE A 1 307 ? -27.911 21.463 8.033 1.00 39.59 307 ILE A CA 1
ATOM 2505 C C . ILE A 1 307 ? -26.728 20.543 7.719 1.00 39.59 307 ILE A C 1
ATOM 2507 O O . ILE A 1 307 ? -26.938 19.527 7.076 1.00 39.59 307 ILE A O 1
ATOM 2511 N N . ARG A 1 308 ? -25.510 20.829 8.195 1.00 41.25 308 ARG A N 1
ATOM 2512 C CA . ARG A 1 308 ? -24.324 20.005 7.912 1.00 41.25 308 ARG A CA 1
ATOM 2513 C C . ARG A 1 308 ? -24.335 18.682 8.685 1.00 41.25 308 ARG A C 1
ATOM 2515 O O . ARG A 1 308 ? -24.008 17.662 8.098 1.00 41.25 308 ARG A O 1
ATOM 2522 N N . ASP A 1 309 ? -24.811 18.674 9.925 1.00 39.53 309 ASP A N 1
ATOM 2523 C CA . ASP A 1 309 ? -25.023 17.478 10.740 1.00 39.53 309 ASP A CA 1
ATOM 2524 C C . ASP A 1 309 ? -26.308 16.756 10.363 1.00 39.53 309 ASP A C 1
ATOM 2526 O O . ASP A 1 309 ? -26.307 15.544 10.376 1.00 39.53 309 ASP A O 1
ATOM 2530 N N . SER A 1 310 ? -27.380 17.422 9.931 1.00 34.12 310 SER A N 1
ATOM 2531 C CA . SER A 1 310 ? -28.552 16.724 9.374 1.00 34.12 310 SER A CA 1
ATOM 2532 C C . SER A 1 310 ? -28.247 16.147 8.006 1.00 34.12 310 SER A C 1
ATOM 2534 O O . SER A 1 310 ? -28.759 15.082 7.710 1.00 34.12 310 SER A O 1
ATOM 2536 N N . ILE A 1 311 ? -27.415 16.797 7.184 1.00 36.47 311 ILE A N 1
ATOM 2537 C CA . ILE A 1 311 ? -26.917 16.243 5.921 1.00 36.47 311 ILE A CA 1
ATOM 2538 C C . ILE A 1 311 ? -25.928 15.122 6.208 1.00 36.47 311 ILE A C 1
ATOM 2540 O O . ILE A 1 311 ? -26.061 14.094 5.580 1.00 36.47 311 ILE A O 1
ATOM 2544 N N . ARG A 1 312 ? -25.018 15.238 7.182 1.00 41.44 312 ARG A N 1
ATOM 2545 C CA . ARG A 1 312 ? -24.074 14.175 7.579 1.00 41.44 312 ARG A CA 1
ATOM 2546 C C . ARG A 1 312 ? -24.760 13.012 8.288 1.00 41.44 312 ARG A C 1
ATOM 2548 O O . ARG A 1 312 ? -24.381 11.876 8.071 1.00 41.44 312 ARG A O 1
ATOM 2555 N N . ILE A 1 313 ? -25.765 13.261 9.120 1.00 38.56 313 ILE A N 1
ATOM 2556 C CA . ILE A 1 313 ? -26.585 12.240 9.779 1.00 38.56 313 ILE A CA 1
ATOM 2557 C C . ILE A 1 313 ? -27.537 11.644 8.755 1.00 38.56 313 ILE A C 1
ATOM 2559 O O . ILE A 1 313 ? -27.680 10.438 8.749 1.00 38.56 313 ILE A O 1
ATOM 2563 N N . ALA A 1 314 ? -28.135 12.415 7.844 1.00 33.75 314 ALA A N 1
ATOM 2564 C CA . ALA A 1 314 ? -28.904 11.851 6.738 1.00 33.75 314 ALA A CA 1
ATOM 2565 C C . ALA A 1 314 ? -28.009 11.118 5.730 1.00 33.75 314 ALA A C 1
ATOM 2567 O O . ALA A 1 314 ? -28.464 10.121 5.205 1.00 33.75 314 ALA A O 1
ATOM 2568 N N . GLN A 1 315 ? -26.757 11.531 5.504 1.00 33.91 315 GLN A N 1
ATOM 2569 C CA . GLN A 1 315 ? -25.769 10.865 4.643 1.00 33.91 315 GLN A CA 1
ATOM 2570 C C . GLN A 1 315 ? -25.230 9.603 5.310 1.00 33.91 315 GLN A C 1
ATOM 2572 O O . GLN A 1 315 ? -25.298 8.560 4.694 1.00 33.91 315 GLN A O 1
ATOM 2577 N N . ASN A 1 316 ? -24.829 9.633 6.583 1.00 36.97 316 ASN A N 1
ATOM 2578 C CA . ASN A 1 316 ? -24.413 8.446 7.341 1.00 36.97 316 ASN A CA 1
ATOM 2579 C C . ASN A 1 316 ? -25.582 7.484 7.588 1.00 36.97 316 ASN A C 1
ATOM 2581 O O . ASN A 1 316 ? -25.402 6.272 7.578 1.00 36.97 316 ASN A O 1
ATOM 2585 N N . LYS A 1 317 ? -26.795 8.002 7.806 1.00 34.97 317 LYS A N 1
ATOM 2586 C CA . LYS A 1 317 ? -28.002 7.183 7.953 1.00 34.97 317 LYS A CA 1
ATOM 2587 C C . LYS A 1 317 ? -28.492 6.675 6.601 1.00 34.97 317 LYS A C 1
ATOM 2589 O O . LYS A 1 317 ? -29.047 5.591 6.599 1.00 34.97 317 LYS A O 1
ATOM 2594 N N . ALA A 1 318 ? -28.252 7.379 5.486 1.00 35.00 318 ALA A N 1
ATOM 2595 C CA . ALA A 1 318 ? -28.519 6.907 4.120 1.00 35.00 318 ALA A CA 1
ATOM 2596 C C . ALA A 1 318 ? -27.445 5.938 3.591 1.00 35.00 318 ALA A C 1
ATOM 2598 O O . ALA A 1 318 ? -27.790 5.005 2.876 1.00 35.00 318 ALA A O 1
ATOM 2599 N N . GLU A 1 319 ? -26.176 6.102 3.975 1.00 42.31 319 GLU A N 1
ATOM 2600 C CA . GLU A 1 319 ? -25.058 5.198 3.651 1.00 42.31 319 GLU A CA 1
ATOM 2601 C C . GLU A 1 319 ? -25.118 3.892 4.457 1.00 42.31 319 GLU A C 1
ATOM 2603 O O . GLU A 1 319 ? -24.535 2.891 4.044 1.00 42.31 319 GLU A O 1
ATOM 2608 N N . ASN A 1 320 ? -25.875 3.874 5.562 1.00 45.03 320 ASN A N 1
ATOM 2609 C CA . ASN A 1 320 ? -26.067 2.718 6.438 1.00 45.03 320 ASN A CA 1
ATOM 2610 C C . ASN A 1 320 ? -27.552 2.305 6.562 1.00 45.03 320 ASN A C 1
ATOM 2612 O O . ASN A 1 320 ? -27.989 1.818 7.606 1.00 45.03 320 ASN A O 1
ATOM 2616 N N . LEU A 1 321 ? -28.348 2.483 5.495 1.00 48.75 321 LEU A N 1
ATOM 2617 C CA . LEU A 1 321 ? -29.689 1.889 5.374 1.00 48.75 321 LEU A CA 1
ATOM 2618 C C . LEU A 1 321 ? -29.569 0.379 5.126 1.00 48.75 321 LEU A C 1
ATOM 2620 O O . LEU A 1 321 ? -29.858 -0.117 4.044 1.00 48.75 321 LEU A O 1
ATOM 2624 N N . GLN A 1 322 ? -29.143 -0.361 6.143 1.00 62.91 322 GLN A N 1
ATOM 2625 C CA . GLN A 1 322 ? -29.266 -1.812 6.175 1.00 62.91 322 GLN A CA 1
ATOM 2626 C C . GLN A 1 322 ? -30.752 -2.188 6.060 1.00 62.91 322 GLN A C 1
ATOM 2628 O O . GLN A 1 322 ? -31.559 -1.875 6.939 1.00 62.91 322 GLN A O 1
ATOM 2633 N N . LYS A 1 323 ? -31.137 -2.812 4.943 1.00 76.69 323 LYS A N 1
ATOM 2634 C CA . LYS A 1 323 ? -32.520 -3.221 4.666 1.00 76.69 323 LYS A CA 1
ATOM 2635 C C . LYS A 1 323 ? -32.739 -4.645 5.165 1.00 76.69 323 LYS A C 1
ATOM 2637 O O . LYS A 1 323 ? -31.882 -5.509 4.995 1.00 76.69 323 LYS A O 1
ATOM 2642 N N . ILE A 1 324 ? -33.912 -4.904 5.741 1.00 81.25 324 ILE A N 1
ATOM 2643 C CA . ILE A 1 324 ? -34.334 -6.271 6.050 1.00 81.25 324 ILE A CA 1
ATOM 2644 C C . ILE A 1 324 ? -34.859 -6.919 4.768 1.00 81.25 324 ILE A C 1
ATOM 2646 O O . ILE A 1 324 ? -35.826 -6.441 4.174 1.00 81.25 324 ILE A O 1
ATOM 2650 N N . HIS A 1 325 ? -34.226 -8.013 4.360 1.00 87.06 325 HIS A N 1
ATOM 2651 C CA . HIS A 1 325 ? -34.697 -8.914 3.313 1.00 87.06 325 HIS A CA 1
ATOM 2652 C C . HIS A 1 325 ? -35.229 -10.202 3.950 1.00 87.06 325 HIS A C 1
ATOM 2654 O O . HIS A 1 325 ? -34.772 -10.611 5.018 1.00 87.06 325 HIS A O 1
ATOM 2660 N N . ILE A 1 326 ? -36.219 -10.834 3.317 1.00 89.31 326 ILE A N 1
ATOM 2661 C CA . ILE A 1 326 ? -36.772 -12.114 3.771 1.00 89.31 326 ILE A CA 1
ATOM 2662 C C . ILE A 1 326 ? -36.234 -13.203 2.850 1.00 89.31 326 ILE A C 1
ATOM 2664 O O . ILE A 1 326 ? -36.699 -13.358 1.725 1.00 89.31 326 ILE A O 1
ATOM 2668 N N . HIS A 1 327 ? -35.267 -13.962 3.350 1.00 89.75 327 HIS A N 1
ATOM 2669 C CA . HIS A 1 327 ? -34.743 -15.140 2.682 1.00 89.75 327 HIS A CA 1
ATOM 2670 C C . HIS A 1 327 ? -35.686 -16.328 2.902 1.00 89.75 327 HIS A C 1
ATOM 2672 O O . HIS A 1 327 ? -36.059 -16.626 4.036 1.00 89.75 327 HIS A O 1
ATOM 2678 N N . LYS A 1 328 ? -36.069 -17.026 1.833 1.00 89.94 328 LYS A N 1
ATOM 2679 C CA . LYS A 1 328 ? -36.909 -18.223 1.923 1.00 89.94 328 LYS A CA 1
ATOM 2680 C C . LYS A 1 328 ? -36.024 -19.464 2.035 1.00 89.94 328 LYS A C 1
ATOM 2682 O O . LYS A 1 328 ? -35.349 -19.807 1.071 1.00 89.94 328 LYS A O 1
ATOM 2687 N N . VAL A 1 329 ? -36.066 -20.120 3.195 1.00 88.31 329 VAL A N 1
ATOM 2688 C CA . VAL A 1 329 ? -35.217 -21.278 3.515 1.00 88.31 329 VAL A CA 1
ATOM 2689 C C . VAL A 1 329 ? -35.498 -22.438 2.554 1.00 88.31 329 VAL A C 1
ATOM 2691 O O . VAL A 1 329 ? -36.630 -22.934 2.492 1.00 88.31 329 VAL A O 1
ATOM 2694 N N . LYS A 1 330 ? -34.471 -22.894 1.831 1.00 88.56 330 LYS A N 1
ATOM 2695 C CA . LYS A 1 330 ? -34.537 -24.047 0.920 1.00 88.56 330 LYS A CA 1
ATOM 2696 C C . LYS A 1 330 ? -34.294 -25.363 1.667 1.00 88.56 330 LYS A C 1
ATOM 2698 O O . LYS A 1 330 ? -33.776 -25.403 2.783 1.00 88.56 330 LYS A O 1
ATOM 2703 N N . GLN A 1 331 ? -34.690 -26.475 1.050 1.00 87.81 331 GLN A N 1
ATOM 2704 C CA . GLN A 1 331 ? -34.479 -27.803 1.624 1.00 87.81 331 GLN A CA 1
ATOM 2705 C C . GLN A 1 331 ? -32.979 -28.096 1.769 1.00 87.81 331 GLN A C 1
ATOM 2707 O O . GLN A 1 331 ? -32.249 -28.088 0.786 1.00 87.81 331 GLN A O 1
ATOM 2712 N N . GLY A 1 332 ? -32.540 -28.384 2.997 1.00 83.31 332 GLY A N 1
ATOM 2713 C CA . GLY A 1 332 ? -31.150 -28.732 3.302 1.00 83.31 332 GLY A CA 1
ATOM 2714 C C . GLY A 1 332 ? -30.236 -27.553 3.647 1.00 83.31 332 GLY A C 1
ATOM 2715 O O . GLY A 1 332 ? -29.124 -27.807 4.094 1.00 83.31 332 GLY A O 1
ATOM 2716 N N . GLU A 1 333 ? -30.695 -26.301 3.520 1.00 88.94 333 GLU A N 1
ATOM 2717 C CA . GLU A 1 333 ? -29.893 -25.132 3.904 1.00 88.94 333 GLU A CA 1
ATOM 2718 C C . GLU A 1 333 ? -29.674 -25.050 5.422 1.00 88.94 333 GLU A C 1
ATOM 2720 O O . GLU A 1 333 ? -30.572 -25.273 6.243 1.00 88.94 333 GLU A O 1
ATOM 2725 N N . THR A 1 334 ? -28.461 -24.662 5.799 1.00 90.44 334 THR A N 1
ATOM 2726 C CA . THR A 1 334 ? -28.049 -24.427 7.181 1.00 90.44 334 THR A CA 1
ATOM 2727 C C . THR A 1 334 ? -27.980 -22.934 7.502 1.00 90.44 334 THR A C 1
ATOM 2729 O O . THR A 1 334 ? -27.767 -22.087 6.636 1.00 90.44 334 THR A O 1
ATOM 2732 N N . LEU A 1 335 ? -28.070 -22.580 8.792 1.00 88.62 335 LEU A N 1
ATOM 2733 C CA . LEU A 1 335 ? -27.869 -21.192 9.239 1.00 88.62 335 LEU A CA 1
ATOM 2734 C C . LEU A 1 335 ? -26.498 -20.640 8.836 1.00 88.62 335 LEU A C 1
ATOM 2736 O O . LEU A 1 335 ? -26.368 -19.438 8.633 1.00 88.62 335 LEU A O 1
ATOM 2740 N N . LYS A 1 336 ? -25.481 -21.505 8.746 1.00 90.25 336 LYS A N 1
ATOM 2741 C CA . LYS A 1 336 ? -24.134 -21.121 8.327 1.00 90.25 336 LYS A CA 1
ATOM 2742 C C . LYS A 1 336 ? -24.115 -20.715 6.856 1.00 90.25 336 LYS A C 1
ATOM 2744 O O . LYS A 1 336 ? -23.615 -19.641 6.550 1.00 90.25 336 LYS A O 1
ATOM 2749 N N . GLU A 1 337 ? -24.713 -21.519 5.983 1.00 91.06 337 GLU A N 1
ATOM 2750 C CA . GLU A 1 337 ? -24.797 -21.224 4.547 1.00 91.06 337 GLU A CA 1
ATOM 2751 C C . GLU A 1 337 ? -25.595 -19.945 4.284 1.00 91.06 337 GLU A C 1
ATOM 2753 O O . GLU A 1 337 ? -25.145 -19.085 3.529 1.00 91.06 337 GLU A O 1
ATOM 2758 N N . ILE A 1 338 ? -26.730 -19.763 4.969 1.00 90.75 338 ILE A N 1
ATOM 2759 C CA . ILE A 1 338 ? -27.544 -18.550 4.823 1.00 90.75 338 ILE A CA 1
ATOM 2760 C C . ILE A 1 338 ? -26.797 -17.321 5.367 1.00 90.75 338 ILE A C 1
ATOM 2762 O O . ILE A 1 338 ? -26.815 -16.259 4.749 1.00 90.75 338 ILE A O 1
ATOM 2766 N N . ALA A 1 339 ? -26.096 -17.444 6.496 1.00 90.75 339 ALA A N 1
ATOM 2767 C CA . ALA A 1 339 ? -25.308 -16.343 7.042 1.00 90.75 339 ALA A CA 1
ATOM 2768 C C . ALA A 1 339 ? -24.153 -15.950 6.100 1.00 90.75 339 ALA A C 1
ATOM 2770 O O . ALA A 1 339 ? -23.968 -14.769 5.803 1.00 90.75 339 ALA A O 1
ATOM 2771 N N . GLU A 1 340 ? -23.438 -16.936 5.552 1.00 91.44 340 GLU A N 1
ATOM 2772 C CA . GLU A 1 340 ? -22.386 -16.722 4.554 1.00 91.44 340 GLU A CA 1
ATOM 2773 C C . GLU A 1 340 ? -22.921 -16.109 3.255 1.00 91.44 340 GLU A C 1
ATOM 2775 O O . GLU A 1 340 ? -22.236 -15.280 2.655 1.00 91.44 340 GLU A O 1
ATOM 2780 N N . LYS A 1 341 ? -24.139 -16.474 2.837 1.00 92.19 341 LYS A N 1
ATOM 2781 C CA . LYS A 1 341 ? -24.813 -15.926 1.653 1.00 92.19 341 LYS A CA 1
ATOM 2782 C C . LYS A 1 341 ? -25.039 -14.420 1.739 1.00 92.19 341 LYS A C 1
ATOM 2784 O O . LYS A 1 341 ? -24.890 -13.726 0.738 1.00 92.19 341 LYS A O 1
ATOM 2789 N N . TYR A 1 342 ? -25.356 -13.918 2.929 1.00 91.06 342 TYR A N 1
ATOM 2790 C CA . TYR A 1 342 ? -25.607 -12.496 3.167 1.00 91.06 342 TYR A CA 1
ATOM 2791 C C . TYR A 1 342 ? -24.465 -11.796 3.906 1.00 91.06 342 TYR A C 1
ATOM 2793 O O . TYR A 1 342 ? -24.671 -10.697 4.409 1.00 91.06 342 TYR A O 1
ATOM 2801 N N . ASN A 1 343 ? -23.266 -12.393 3.958 1.00 90.69 343 ASN A N 1
ATOM 2802 C CA . ASN A 1 343 ? -22.084 -11.806 4.597 1.00 90.69 343 ASN A CA 1
ATOM 2803 C C . ASN A 1 343 ? -22.284 -11.430 6.080 1.00 90.69 343 ASN A C 1
ATOM 2805 O O . ASN A 1 343 ? -21.722 -10.455 6.571 1.00 90.69 343 ASN A O 1
ATOM 2809 N N . MET A 1 344 ? -23.069 -12.215 6.812 1.00 88.00 344 MET A N 1
ATOM 2810 C CA . MET A 1 344 ? -23.325 -12.011 8.238 1.00 88.00 344 MET A CA 1
ATOM 2811 C C . MET A 1 344 ? -22.823 -13.177 9.081 1.00 88.00 344 MET A C 1
ATOM 2813 O O . MET A 1 344 ? -22.605 -14.281 8.588 1.00 88.00 344 MET A O 1
ATOM 2817 N N . SER A 1 345 ? -22.643 -12.946 10.380 1.00 88.19 345 SER A N 1
ATOM 2818 C CA . SER A 1 345 ? -22.322 -14.024 11.310 1.00 88.19 345 SER A CA 1
ATOM 2819 C C . SER A 1 345 ? -23.570 -14.839 11.656 1.00 88.19 345 SER A C 1
ATOM 2821 O O . SER A 1 345 ? -24.687 -14.320 11.723 1.00 88.19 345 SER A O 1
ATOM 2823 N N . VAL A 1 346 ? -23.382 -16.128 11.952 1.00 88.06 346 VAL A N 1
ATOM 2824 C CA . VAL A 1 346 ? -24.469 -16.998 12.434 1.00 88.06 346 VAL A CA 1
ATOM 2825 C C . VAL A 1 346 ? -25.066 -16.465 13.739 1.00 88.06 346 VAL A C 1
ATOM 2827 O O . VAL A 1 346 ? -26.270 -16.579 13.952 1.00 88.06 346 VAL A O 1
ATOM 2830 N N . SER A 1 347 ? -24.248 -15.854 14.604 1.00 84.38 347 SER A N 1
ATOM 2831 C CA . SER A 1 347 ? -24.716 -15.222 15.841 1.00 84.38 347 SER A CA 1
ATOM 2832 C C . SER A 1 347 ? -25.645 -14.041 15.560 1.00 84.38 347 SER A C 1
ATOM 2834 O O . SER A 1 347 ? -26.725 -13.974 16.146 1.00 84.38 347 SER A O 1
ATOM 2836 N N . HIS A 1 348 ? -25.287 -13.167 14.615 1.00 84.62 348 HIS A N 1
ATOM 2837 C CA . HIS A 1 348 ? -26.130 -12.043 14.212 1.00 84.62 348 HIS A CA 1
ATOM 2838 C C . HIS A 1 348 ? -27.427 -12.527 13.545 1.00 84.62 348 HIS A C 1
ATOM 2840 O O . HIS A 1 348 ? -28.510 -12.057 13.892 1.00 84.62 348 HIS A O 1
ATOM 2846 N N . LEU A 1 349 ? -27.353 -13.535 12.668 1.00 87.31 349 LEU A N 1
ATOM 2847 C CA . LEU A 1 349 ? -28.532 -14.133 12.034 1.00 87.31 349 LEU A CA 1
ATOM 2848 C C . LEU A 1 349 ? -29.495 -14.755 13.061 1.00 87.31 349 LEU A C 1
ATOM 2850 O O . LEU A 1 349 ? -30.712 -14.571 12.963 1.00 87.31 349 LEU A O 1
ATOM 2854 N N . LYS A 1 350 ? -28.959 -15.464 14.066 1.00 85.62 350 LYS A N 1
ATOM 2855 C CA . LYS A 1 350 ? -29.746 -16.019 15.177 1.00 85.62 350 LYS A CA 1
ATOM 2856 C C . LYS A 1 350 ? -30.412 -14.912 15.990 1.00 85.62 350 LYS A C 1
ATOM 2858 O O . LYS A 1 350 ? -31.610 -15.001 16.245 1.00 85.62 350 LYS A O 1
ATOM 2863 N N . GLN A 1 351 ? -29.668 -13.866 16.351 1.00 82.06 351 GLN A N 1
ATOM 2864 C CA . GLN A 1 351 ? -30.189 -12.728 17.111 1.00 82.06 351 GLN A CA 1
ATOM 2865 C C . GLN A 1 351 ? -31.328 -12.021 16.362 1.00 82.06 351 GLN A C 1
ATOM 2867 O O . GLN A 1 351 ? -32.378 -11.763 16.948 1.00 82.06 351 GLN A O 1
ATOM 2872 N N . LEU A 1 352 ? -31.162 -11.784 15.058 1.00 82.25 352 LEU A N 1
ATOM 2873 C CA . LEU A 1 352 ? -32.151 -11.118 14.205 1.00 82.25 352 LEU A CA 1
ATOM 2874 C C . LEU A 1 352 ? -33.481 -11.883 14.100 1.00 82.25 352 LEU A C 1
ATOM 2876 O O . LEU A 1 352 ? -34.543 -11.282 13.923 1.00 82.25 352 LEU A O 1
ATOM 2880 N N . ASN A 1 353 ? -33.425 -13.210 14.220 1.00 85.00 353 ASN A N 1
ATOM 2881 C CA . ASN A 1 353 ? -34.583 -14.094 14.098 1.00 85.00 353 ASN A CA 1
ATOM 2882 C C . ASN A 1 353 ? -35.050 -14.680 15.439 1.00 85.00 353 ASN A C 1
ATOM 2884 O O . ASN A 1 353 ? -35.969 -15.497 15.459 1.00 85.00 353 ASN A O 1
ATOM 2888 N N . GLY A 1 354 ? -34.449 -14.263 16.560 1.00 83.56 354 GLY A N 1
ATOM 2889 C CA . GLY A 1 354 ? -34.803 -14.746 17.898 1.00 83.56 354 GLY A CA 1
ATOM 2890 C C . GLY A 1 354 ? -34.534 -16.240 18.110 1.00 83.56 354 GLY A C 1
ATOM 2891 O O . GLY A 1 354 ? -35.253 -16.898 18.861 1.00 83.56 354 GLY A O 1
ATOM 2892 N N . PHE A 1 355 ? -33.537 -16.803 17.427 1.00 84.81 355 PHE A N 1
ATOM 2893 C CA . PHE A 1 355 ? -33.209 -18.224 17.514 1.00 84.81 355 PHE A CA 1
ATOM 2894 C C . PHE A 1 355 ? -32.333 -18.539 18.726 1.00 84.81 355 PHE A C 1
ATOM 2896 O O . PHE A 1 355 ? -31.373 -17.835 19.030 1.00 84.81 355 PHE A O 1
ATOM 2903 N N . THR A 1 356 ? -32.630 -19.664 19.373 1.00 77.06 356 THR A N 1
ATOM 2904 C CA . THR A 1 356 ? -31.774 -20.295 20.391 1.00 77.06 356 THR A CA 1
ATOM 2905 C C . THR A 1 356 ? -30.938 -21.418 19.768 1.00 77.06 356 THR A C 1
ATOM 2907 O O . THR A 1 356 ? -31.217 -21.855 18.647 1.00 77.06 356 THR A O 1
ATOM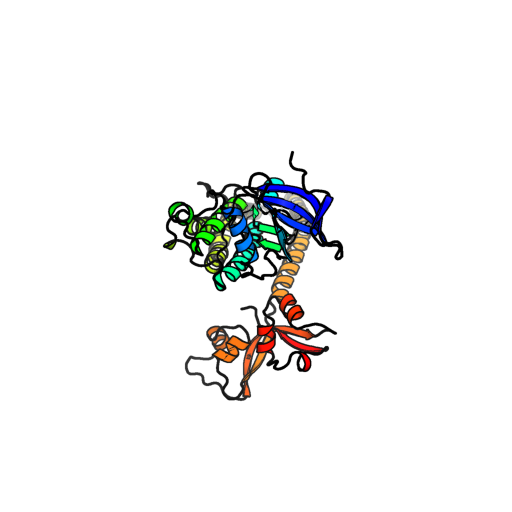 2910 N N . ASP A 1 357 ? -29.944 -21.946 20.486 1.00 71.62 357 ASP A N 1
ATOM 2911 C CA . ASP A 1 357 ? -29.053 -23.005 19.976 1.00 71.62 357 ASP A CA 1
ATOM 2912 C C . ASP A 1 357 ? -29.751 -24.325 19.618 1.00 71.62 357 ASP A C 1
ATOM 2914 O O . ASP A 1 357 ? -29.176 -25.147 18.911 1.00 71.62 357 ASP A O 1
ATOM 2918 N N . LYS A 1 358 ? -31.006 -24.515 20.043 1.00 67.19 358 LYS A N 1
ATOM 2919 C CA . LYS A 1 358 ? -31.826 -25.697 19.729 1.00 67.19 358 LYS A CA 1
ATOM 2920 C C . LYS A 1 358 ? -32.784 -25.491 18.548 1.00 67.19 358 LYS A C 1
ATOM 2922 O O . LYS A 1 358 ? -33.619 -26.353 18.283 1.00 67.19 358 LYS A O 1
ATOM 2927 N N . THR A 1 359 ? -32.716 -24.351 17.859 1.00 70.69 359 THR A N 1
ATOM 2928 C CA . THR A 1 359 ? -33.672 -24.021 16.792 1.00 70.69 359 THR A CA 1
ATOM 2929 C C . THR A 1 359 ? -33.361 -24.802 15.517 1.00 70.69 359 THR A C 1
ATOM 2931 O O . THR A 1 359 ? -32.264 -24.699 14.975 1.00 70.69 359 THR A O 1
ATOM 2934 N N . THR A 1 360 ? -34.340 -25.558 15.016 1.00 73.12 360 THR A N 1
ATOM 2935 C CA . THR A 1 360 ? -34.281 -26.236 13.714 1.00 73.12 360 THR A CA 1
ATOM 2936 C C . THR A 1 360 ? -34.914 -25.366 12.633 1.00 73.12 360 THR A C 1
ATOM 2938 O O . THR A 1 360 ? -36.013 -24.836 12.810 1.00 73.12 360 THR A O 1
ATOM 2941 N N . LEU A 1 361 ? -34.215 -25.212 11.506 1.00 80.88 361 LEU A N 1
ATOM 2942 C CA . LEU A 1 361 ? -34.729 -24.495 10.341 1.00 80.88 361 LEU A CA 1
ATOM 2943 C C . LEU A 1 361 ? -35.880 -25.282 9.707 1.00 80.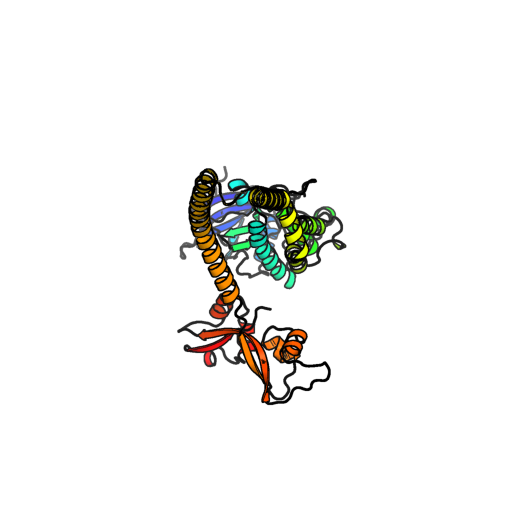88 361 LEU A C 1
ATOM 2945 O O . LEU A 1 361 ? -35.768 -26.483 9.465 1.00 80.88 361 LEU A O 1
ATOM 2949 N N . LYS A 1 362 ? -36.991 -24.595 9.437 1.00 80.44 362 LYS A N 1
ATOM 2950 C CA . LYS A 1 362 ? -38.125 -25.154 8.697 1.00 80.44 362 LYS A CA 1
ATOM 2951 C C . LYS A 1 362 ? -38.014 -24.735 7.236 1.00 80.44 362 LYS A C 1
ATOM 2953 O O . LYS A 1 362 ? -37.818 -23.554 6.958 1.00 80.44 362 LYS A O 1
ATOM 2958 N N . VAL A 1 363 ? -38.167 -25.695 6.330 1.00 82.56 363 VAL A N 1
ATOM 2959 C CA . VAL A 1 363 ? -38.245 -25.432 4.886 1.00 82.56 363 VAL A CA 1
ATOM 2960 C C . VAL A 1 363 ? -39.401 -24.464 4.612 1.00 82.56 363 VAL A C 1
ATOM 2962 O O . VAL A 1 363 ? -40.426 -24.521 5.293 1.00 82.56 363 VAL A O 1
ATOM 2965 N N . ASP A 1 364 ? -39.204 -23.551 3.661 1.00 79.31 364 ASP A N 1
ATOM 2966 C CA . ASP A 1 364 ? -40.122 -22.470 3.279 1.00 79.31 364 ASP A CA 1
ATOM 2967 C C . ASP A 1 364 ? -40.365 -21.382 4.338 1.00 79.31 364 ASP A C 1
ATOM 2969 O O . ASP A 1 364 ? -41.126 -20.441 4.088 1.00 79.31 364 ASP A O 1
ATOM 2973 N N . ALA A 1 365 ? -39.701 -21.439 5.497 1.00 82.62 365 ALA A N 1
ATOM 2974 C CA . ALA A 1 365 ? -39.767 -20.354 6.467 1.00 82.62 365 ALA A CA 1
ATOM 2975 C C . ALA A 1 365 ? -39.060 -19.097 5.935 1.00 82.62 365 ALA A C 1
ATOM 2977 O O . ALA A 1 365 ? -37.976 -19.166 5.354 1.00 82.62 365 ALA A O 1
ATOM 2978 N N . GLY A 1 366 ? -39.676 -17.936 6.163 1.00 84.31 366 GLY A N 1
ATOM 2979 C CA . GLY A 1 366 ? -39.064 -16.641 5.886 1.00 84.31 366 GLY A CA 1
ATOM 2980 C C . GLY A 1 366 ? -38.091 -16.259 6.996 1.00 84.31 366 GLY A C 1
ATOM 2981 O O . GLY A 1 366 ? -38.504 -16.017 8.130 1.00 84.31 366 GLY A O 1
ATOM 2982 N N . LEU A 1 367 ? -36.809 -16.189 6.662 1.00 87.12 367 LEU A N 1
ATOM 2983 C CA . LEU A 1 367 ? -35.736 -15.784 7.553 1.00 87.12 367 LEU A CA 1
ATOM 2984 C C . LEU A 1 367 ? -35.359 -14.331 7.275 1.00 87.12 367 LEU A C 1
ATOM 2986 O O . LEU A 1 367 ? -35.039 -13.966 6.145 1.00 87.12 367 LEU A O 1
ATOM 2990 N N . ARG A 1 368 ? -35.387 -13.484 8.305 1.00 86.81 368 ARG A N 1
ATOM 2991 C CA . ARG A 1 368 ? -34.934 -12.099 8.178 1.00 86.81 368 ARG A CA 1
ATOM 2992 C C . ARG A 1 368 ? -33.421 -12.091 8.053 1.00 86.81 368 ARG A C 1
ATOM 2994 O O . ARG A 1 368 ? -32.726 -12.658 8.893 1.00 86.81 368 ARG A O 1
ATOM 3001 N N . VAL A 1 369 ? -32.929 -11.420 7.028 1.00 88.44 369 VAL A N 1
ATOM 3002 C CA . VAL A 1 369 ? -31.510 -11.166 6.795 1.00 88.44 369 VAL A CA 1
ATOM 3003 C C . VAL A 1 369 ? -31.315 -9.680 6.535 1.00 88.44 369 VAL A C 1
ATOM 3005 O O . VAL A 1 369 ? -32.256 -8.960 6.196 1.00 88.44 369 VAL A O 1
ATOM 3008 N N . VAL A 1 370 ? -30.090 -9.214 6.716 1.00 85.56 370 VAL A N 1
ATOM 3009 C CA . VAL A 1 370 ? -29.706 -7.827 6.486 1.00 85.56 370 VAL A CA 1
ATOM 3010 C C . VAL A 1 370 ? -28.971 -7.756 5.164 1.00 85.56 370 VAL A C 1
ATOM 3012 O O . VAL A 1 370 ? -28.012 -8.492 4.942 1.00 85.56 370 VAL A O 1
ATOM 3015 N N . ILE A 1 371 ? -29.417 -6.853 4.304 1.00 88.38 371 ILE A N 1
ATOM 3016 C CA . ILE A 1 371 ? -28.770 -6.548 3.034 1.00 88.38 371 ILE A CA 1
ATOM 3017 C C . ILE A 1 371 ? -28.404 -5.069 3.020 1.00 88.38 371 ILE A C 1
ATOM 3019 O O . ILE A 1 371 ? -28.994 -4.255 3.736 1.00 88.38 371 ILE A O 1
ATOM 3023 N N . ARG A 1 372 ? -27.427 -4.709 2.198 1.00 83.50 372 ARG A N 1
ATOM 3024 C CA . ARG A 1 372 ? -27.039 -3.317 2.011 1.00 83.50 372 ARG A CA 1
ATOM 3025 C C . ARG A 1 372 ? -28.059 -2.571 1.163 1.00 83.50 372 ARG A C 1
ATOM 3027 O O . ARG A 1 372 ? -28.466 -1.478 1.530 1.00 83.50 372 ARG A O 1
ATOM 3034 N N . ASP A 1 373 ? -28.453 -3.147 0.031 1.00 85.81 373 ASP A N 1
ATOM 3035 C CA . ASP A 1 373 ? -29.425 -2.531 -0.870 1.00 85.81 373 ASP A CA 1
ATOM 3036 C C . ASP A 1 373 ? -29.998 -3.543 -1.872 1.00 85.81 373 ASP A C 1
ATOM 3038 O O . ASP A 1 373 ? -29.515 -4.670 -1.973 1.00 85.81 373 ASP A O 1
ATOM 3042 N N . TYR A 1 374 ? -30.996 -3.116 -2.641 1.00 84.62 374 TYR A N 1
ATOM 3043 C CA . TYR A 1 374 ? -31.326 -3.722 -3.927 1.00 84.62 374 TYR A CA 1
ATOM 3044 C C . TYR A 1 374 ? -30.753 -2.842 -5.033 1.00 84.62 374 TYR A C 1
ATOM 3046 O O . TYR A 1 374 ? -30.904 -1.619 -4.999 1.00 84.62 374 TYR A O 1
ATOM 3054 N N . HIS A 1 375 ? -30.115 -3.452 -6.019 1.00 84.25 375 HIS A N 1
ATOM 3055 C CA . HIS A 1 375 ? -29.553 -2.753 -7.158 1.00 84.25 375 HIS A CA 1
ATOM 3056 C C . HIS A 1 375 ? -30.241 -3.191 -8.445 1.00 84.25 375 HIS A C 1
ATOM 3058 O O . HIS A 1 375 ? -30.228 -4.371 -8.783 1.00 84.25 375 HIS A O 1
ATOM 3064 N N . LYS A 1 376 ? -30.798 -2.225 -9.176 1.00 86.69 376 LYS A N 1
ATOM 3065 C CA . LYS A 1 376 ? -31.365 -2.456 -10.500 1.00 86.69 376 LYS A CA 1
ATOM 3066 C C . LYS A 1 376 ? -30.265 -2.334 -11.552 1.00 86.69 376 LYS A C 1
ATOM 3068 O O . LYS A 1 376 ? -29.737 -1.238 -11.724 1.00 86.69 376 LYS A O 1
ATOM 3073 N N . VAL A 1 377 ? -29.963 -3.436 -12.232 1.00 78.88 377 VAL A N 1
ATOM 3074 C CA . VAL A 1 377 ? -28.912 -3.524 -13.258 1.00 78.88 377 VAL A CA 1
ATOM 3075 C C . VAL A 1 377 ? -29.232 -2.576 -14.416 1.00 78.88 377 VAL A C 1
ATOM 3077 O O . VAL A 1 377 ? -30.338 -2.608 -14.962 1.00 78.88 377 VAL A O 1
ATOM 3080 N N . LEU A 1 378 ? -28.287 -1.719 -14.790 1.00 75.31 378 LEU A N 1
ATOM 3081 C CA . LEU A 1 378 ? -28.408 -0.809 -15.928 1.00 75.31 378 LEU A CA 1
ATOM 3082 C C . LEU A 1 378 ? -28.012 -1.494 -17.248 1.00 75.31 378 LEU A C 1
ATOM 3084 O O . LEU A 1 378 ? -27.448 -2.586 -17.269 1.00 75.31 378 LEU A O 1
ATOM 3088 N N . ASP A 1 379 ? -28.323 -0.851 -18.378 1.00 68.69 379 ASP A N 1
ATOM 3089 C CA . ASP A 1 379 ? -27.929 -1.368 -19.692 1.00 68.69 379 ASP A CA 1
ATOM 3090 C C . ASP A 1 379 ? -26.401 -1.488 -19.798 1.00 68.69 379 ASP A C 1
ATOM 3092 O O . ASP A 1 379 ? -25.684 -0.513 -19.566 1.00 68.69 379 ASP A O 1
ATOM 3096 N N . LYS A 1 380 ? -25.919 -2.690 -20.147 1.00 72.38 380 LYS A N 1
ATOM 3097 C CA . LYS A 1 380 ? -24.491 -3.061 -20.235 1.00 72.38 380 LYS A CA 1
ATOM 3098 C C . LYS A 1 380 ? -23.690 -2.922 -18.930 1.00 72.38 380 LYS A C 1
ATOM 3100 O O . LYS A 1 380 ? -22.464 -2.862 -18.985 1.00 72.38 380 LYS A O 1
ATOM 3105 N N . GLU A 1 381 ? -24.353 -2.858 -17.778 1.00 79.62 381 GLU A N 1
ATOM 3106 C CA . GLU A 1 381 ? -23.680 -2.841 -16.478 1.00 79.62 381 GLU A CA 1
ATOM 3107 C C . GLU A 1 381 ? -23.266 -4.262 -16.073 1.00 79.62 381 GLU A C 1
ATOM 3109 O O . GLU A 1 381 ? -24.091 -5.172 -15.999 1.00 79.62 381 GLU A O 1
ATOM 3114 N N . GLU A 1 382 ? -21.975 -4.458 -15.813 1.00 78.94 382 GLU A N 1
ATOM 3115 C CA . GLU A 1 382 ? -21.417 -5.762 -15.442 1.00 78.94 382 GLU A CA 1
ATOM 3116 C C . GLU A 1 382 ? -21.350 -5.921 -13.913 1.00 78.94 382 GLU A C 1
ATOM 3118 O O . GLU A 1 382 ? -21.130 -4.957 -13.174 1.00 78.94 382 GLU A O 1
ATOM 3123 N N . LEU A 1 383 ? -21.469 -7.156 -13.403 1.00 77.69 383 LEU A N 1
ATOM 3124 C CA . LEU A 1 383 ? -21.487 -7.431 -11.955 1.00 77.69 383 LEU A CA 1
ATOM 3125 C C . LEU A 1 383 ? -20.290 -6.853 -11.198 1.00 77.69 383 LEU A C 1
ATOM 3127 O O . LEU A 1 383 ? -20.430 -6.466 -10.039 1.00 77.69 383 LEU A O 1
ATOM 3131 N N . TRP A 1 384 ? -19.108 -6.797 -11.816 1.00 77.44 384 TRP A N 1
ATOM 3132 C CA . TRP A 1 384 ? -17.927 -6.229 -11.167 1.00 77.44 384 TRP A CA 1
ATOM 3133 C C . TRP A 1 384 ? -18.038 -4.709 -10.978 1.00 77.44 384 TRP A C 1
ATOM 3135 O O . TRP A 1 384 ? -17.511 -4.197 -9.992 1.00 77.44 384 TRP A O 1
ATOM 3145 N N . GLN A 1 385 ? -18.752 -3.994 -11.855 1.00 70.31 385 GLN A N 1
ATOM 3146 C CA . GLN A 1 385 ? -19.013 -2.554 -11.723 1.00 70.31 385 GLN A CA 1
ATOM 3147 C C . GLN A 1 385 ? -19.978 -2.299 -10.565 1.00 70.31 385 GLN A C 1
ATOM 3149 O O . GLN A 1 385 ? -19.754 -1.415 -9.735 1.00 70.31 385 GLN A O 1
ATOM 3154 N N . ILE A 1 386 ? -21.003 -3.144 -10.448 1.00 75.44 386 ILE A N 1
ATOM 3155 C CA . ILE A 1 386 ? -21.949 -3.134 -9.328 1.00 75.44 386 ILE A CA 1
ATOM 3156 C C . ILE A 1 386 ? -21.201 -3.450 -8.025 1.00 75.44 386 ILE A C 1
ATOM 3158 O O . ILE A 1 386 ? -21.309 -2.723 -7.038 1.00 75.44 386 ILE A O 1
ATOM 3162 N N . ALA A 1 387 ? -20.364 -4.486 -8.028 1.00 75.56 387 ALA A N 1
ATOM 3163 C CA . ALA A 1 387 ? -19.529 -4.864 -6.892 1.00 75.56 387 ALA A CA 1
ATOM 3164 C C . ALA A 1 387 ? -18.595 -3.724 -6.457 1.00 75.56 387 ALA A C 1
ATOM 3166 O O . ALA A 1 387 ? -18.530 -3.398 -5.270 1.00 75.56 387 ALA A O 1
ATOM 3167 N N . GLN A 1 388 ? -17.954 -3.049 -7.416 1.00 68.88 388 GLN A N 1
ATOM 3168 C CA . GLN A 1 388 ? -17.118 -1.872 -7.182 1.00 68.88 388 GLN A CA 1
ATOM 3169 C C . GLN A 1 388 ? -17.921 -0.717 -6.570 1.00 68.88 388 GLN A C 1
ATOM 3171 O O . GLN A 1 388 ? -17.481 -0.131 -5.580 1.00 68.88 388 GLN A O 1
ATOM 3176 N N . LYS A 1 389 ? -19.119 -0.428 -7.098 1.00 76.19 389 LYS A N 1
ATOM 3177 C CA . LYS A 1 389 ? -20.028 0.613 -6.590 1.00 76.19 389 LYS A CA 1
ATOM 3178 C C . LYS A 1 389 ? -20.390 0.399 -5.122 1.00 76.19 389 LYS A C 1
ATOM 3180 O O . LYS A 1 389 ? -20.430 1.358 -4.353 1.00 76.19 389 LYS A O 1
ATOM 3185 N N . TYR A 1 390 ? -20.637 -0.847 -4.722 1.00 73.31 390 TYR A N 1
ATOM 3186 C CA . TYR A 1 390 ? -20.965 -1.187 -3.336 1.00 73.31 390 TYR A CA 1
ATOM 3187 C C . TYR A 1 390 ? -19.743 -1.614 -2.511 1.00 73.31 390 TYR A C 1
ATOM 3189 O O . TYR A 1 390 ? -19.886 -1.899 -1.326 1.00 73.31 390 TYR A O 1
ATOM 3197 N N . GLY A 1 391 ? -18.529 -1.622 -3.062 1.00 78.12 391 GLY A N 1
ATOM 3198 C CA . GLY A 1 391 ? -17.317 -2.015 -2.338 1.00 78.12 391 GLY A CA 1
ATOM 3199 C C . GLY A 1 391 ? -17.389 -3.421 -1.723 1.00 78.12 391 GLY A C 1
ATOM 3200 O O . GLY A 1 391 ? -16.896 -3.617 -0.609 1.00 78.12 391 GLY A O 1
ATOM 3201 N N . ILE A 1 392 ? -18.041 -4.357 -2.418 1.00 82.69 392 ILE A N 1
ATOM 3202 C CA . ILE A 1 392 ? -18.138 -5.787 -2.077 1.00 82.69 392 ILE A CA 1
ATOM 3203 C C . ILE A 1 392 ? -17.539 -6.627 -3.210 1.00 82.69 392 ILE A C 1
ATOM 3205 O O . ILE A 1 392 ? -17.267 -6.105 -4.289 1.00 82.69 392 ILE A O 1
ATOM 3209 N N . SER A 1 393 ? -17.312 -7.923 -2.992 1.00 85.12 393 SER A N 1
ATOM 3210 C CA . SER A 1 393 ? -16.834 -8.797 -4.066 1.00 85.12 393 SER A CA 1
ATOM 3211 C C . SER A 1 393 ? -17.957 -9.112 -5.053 1.00 85.12 393 SER A C 1
ATOM 3213 O O . SER A 1 393 ? -19.101 -9.326 -4.648 1.00 85.12 393 SER A O 1
ATOM 3215 N N . LYS A 1 394 ? -17.636 -9.248 -6.349 1.00 87.94 394 LYS A N 1
ATOM 3216 C CA . LYS A 1 394 ? -18.615 -9.747 -7.331 1.00 87.94 394 LYS A CA 1
ATOM 3217 C C . LYS A 1 394 ? -19.159 -11.124 -6.937 1.00 87.94 394 LYS A C 1
ATOM 3219 O O . LYS A 1 394 ? -20.334 -11.404 -7.135 1.00 87.94 394 LYS A O 1
ATOM 3224 N N . PHE A 1 395 ? -18.328 -11.948 -6.293 1.00 88.94 395 PHE A N 1
ATOM 3225 C CA . PHE A 1 395 ? -18.713 -13.271 -5.803 1.00 88.94 395 PHE A CA 1
ATOM 3226 C C . PHE A 1 395 ? -19.699 -13.213 -4.631 1.00 88.94 395 PHE A C 1
ATOM 3228 O O . PHE A 1 395 ? -20.452 -14.164 -4.429 1.00 88.94 395 PHE A O 1
ATOM 3235 N N . ASP A 1 396 ? -19.723 -12.114 -3.875 1.00 90.06 396 ASP A N 1
ATOM 3236 C CA . ASP A 1 396 ? -20.720 -11.916 -2.823 1.00 90.06 396 ASP A CA 1
ATOM 3237 C C . ASP A 1 396 ? -22.091 -11.626 -3.445 1.00 90.06 396 ASP A C 1
ATOM 3239 O O . ASP A 1 396 ? -23.093 -12.175 -2.996 1.00 90.06 396 ASP A O 1
ATOM 3243 N N . ILE A 1 397 ? -22.134 -10.839 -4.528 1.00 90.31 397 ILE A N 1
ATOM 3244 C CA . ILE A 1 397 ? -23.366 -10.593 -5.294 1.00 90.31 397 ILE A CA 1
ATOM 3245 C C . ILE A 1 397 ? -23.861 -11.891 -5.938 1.00 90.31 397 ILE A C 1
ATOM 3247 O O . ILE A 1 397 ? -25.034 -12.223 -5.788 1.00 90.31 397 ILE A O 1
ATOM 3251 N N . ILE A 1 398 ? -22.974 -12.648 -6.593 1.00 90.19 398 ILE A N 1
ATOM 3252 C CA . ILE A 1 398 ? -23.309 -13.944 -7.211 1.00 90.19 398 ILE A CA 1
ATOM 3253 C C . ILE A 1 398 ? -23.956 -14.875 -6.183 1.00 90.19 398 ILE A C 1
ATOM 3255 O O . ILE A 1 398 ? -25.046 -15.398 -6.403 1.00 90.19 398 ILE A O 1
ATOM 3259 N N . ARG A 1 399 ? -23.323 -15.012 -5.014 1.00 92.19 399 ARG A N 1
ATOM 3260 C CA . ARG A 1 399 ? -23.802 -15.871 -3.929 1.00 92.19 399 ARG A CA 1
ATOM 3261 C C . ARG A 1 399 ? -25.136 -15.398 -3.352 1.00 92.19 399 ARG A C 1
ATOM 3263 O O . ARG A 1 399 ? -26.032 -16.212 -3.158 1.00 92.19 399 ARG A O 1
ATOM 3270 N N . ALA A 1 400 ? -25.283 -14.100 -3.082 1.00 91.12 400 ALA A N 1
ATOM 3271 C CA . ALA A 1 400 ? -26.502 -13.539 -2.497 1.00 91.12 400 ALA A CA 1
ATOM 3272 C C . ALA A 1 400 ? -27.732 -13.701 -3.406 1.00 91.12 400 ALA A C 1
ATOM 3274 O O . ALA A 1 400 ? -28.852 -13.784 -2.898 1.00 91.12 400 ALA A O 1
ATOM 3275 N N . ASN A 1 401 ? -27.514 -13.778 -4.723 1.00 93.44 401 ASN A N 1
ATOM 3276 C CA . ASN A 1 401 ? -28.559 -13.832 -5.745 1.00 93.44 401 ASN A CA 1
ATOM 3277 C C . ASN A 1 401 ? -28.748 -15.208 -6.393 1.00 93.44 401 ASN A C 1
ATOM 3279 O O . ASN A 1 401 ? -29.584 -15.319 -7.280 1.00 93.44 401 ASN A O 1
ATOM 3283 N N . ASP A 1 402 ? -28.016 -16.241 -5.956 1.00 91.44 402 ASP A N 1
ATOM 3284 C CA . ASP A 1 402 ? -28.028 -17.571 -6.589 1.00 91.44 402 ASP A CA 1
ATOM 3285 C C . ASP A 1 402 ? -27.757 -17.515 -8.109 1.00 91.44 402 ASP A C 1
ATOM 3287 O O . ASP A 1 402 ? -28.401 -18.219 -8.881 1.00 91.44 402 ASP A O 1
ATOM 3291 N N . ILE A 1 403 ? -26.829 -16.654 -8.543 1.00 90.00 403 ILE A N 1
ATOM 3292 C CA . ILE A 1 403 ? -26.463 -16.524 -9.963 1.00 90.00 403 ILE A CA 1
ATOM 3293 C C . ILE A 1 403 ? -25.616 -17.734 -10.366 1.00 90.00 403 ILE A C 1
ATOM 3295 O O . ILE A 1 403 ? -24.548 -17.959 -9.792 1.00 90.00 403 ILE A O 1
ATOM 3299 N N . GLU A 1 404 ? -26.075 -18.491 -11.360 1.00 88.25 404 GLU A N 1
ATOM 3300 C CA . GLU A 1 404 ? -25.352 -19.645 -11.906 1.00 88.25 404 GLU A CA 1
ATOM 3301 C C . GLU A 1 404 ? -24.616 -19.270 -13.198 1.00 88.25 404 GLU A C 1
ATOM 3303 O O . GLU A 1 404 ? -23.490 -19.719 -13.420 1.00 88.25 404 GLU A O 1
ATOM 3308 N N . ASP A 1 405 ? -25.220 -18.404 -14.018 1.00 84.31 405 ASP A N 1
ATOM 3309 C CA . ASP A 1 405 ? -24.655 -17.917 -15.276 1.00 84.31 405 ASP A CA 1
ATOM 3310 C C . ASP A 1 405 ? -24.837 -16.396 -15.397 1.00 84.31 405 ASP A C 1
ATOM 3312 O O . ASP A 1 405 ? -25.943 -15.892 -15.599 1.00 84.31 405 ASP A O 1
ATOM 3316 N N . GLU A 1 406 ? -23.727 -15.650 -15.313 1.00 81.88 406 GLU A N 1
ATOM 3317 C CA . GLU A 1 406 ? -23.726 -14.183 -15.392 1.00 81.88 406 GLU A CA 1
ATOM 3318 C C . GLU A 1 406 ? -24.363 -13.667 -16.703 1.00 81.88 406 GLU A C 1
ATOM 3320 O O . GLU A 1 406 ? -24.993 -12.614 -16.690 1.00 81.88 406 GLU A O 1
ATOM 3325 N N . LEU A 1 407 ? -24.262 -14.399 -17.823 1.00 74.44 407 LEU A N 1
ATOM 3326 C CA . LEU A 1 407 ? -24.815 -13.970 -19.120 1.00 74.44 407 LEU A CA 1
ATOM 3327 C C . LEU A 1 407 ? -26.333 -14.157 -19.223 1.00 74.44 407 LEU A C 1
ATOM 3329 O O . LEU A 1 407 ? -26.976 -13.538 -20.073 1.00 74.44 407 LEU A O 1
ATOM 3333 N N . LYS A 1 408 ? -26.902 -15.032 -18.391 1.00 77.25 408 LYS A N 1
ATOM 3334 C CA . LYS A 1 408 ? -28.327 -15.373 -18.401 1.00 77.25 408 LYS A CA 1
ATOM 3335 C C . LYS A 1 408 ? -29.084 -14.703 -17.258 1.00 77.25 408 LYS A C 1
ATOM 3337 O O . LYS A 1 408 ? -30.205 -14.236 -17.456 1.00 77.25 408 LYS A O 1
ATOM 3342 N N . ASP A 1 409 ? -28.475 -14.661 -16.080 1.00 76.12 409 ASP A N 1
ATOM 3343 C CA . ASP A 1 409 ? -29.134 -14.258 -14.838 1.00 76.12 409 ASP A CA 1
ATOM 3344 C C . ASP A 1 409 ? -28.954 -12.760 -14.535 1.00 76.12 409 ASP A C 1
ATOM 3346 O O . ASP A 1 409 ? -29.688 -12.201 -13.718 1.00 76.12 409 ASP A O 1
ATOM 3350 N N . VAL A 1 410 ? -28.019 -12.082 -15.217 1.00 83.56 410 VAL A N 1
ATOM 3351 C CA . VAL A 1 410 ? -27.758 -10.642 -15.066 1.00 83.56 410 VAL A CA 1
ATOM 3352 C C . VAL A 1 410 ? -28.122 -9.921 -16.356 1.00 83.56 410 VAL A C 1
ATOM 3354 O O . VAL A 1 410 ? -27.402 -9.964 -17.349 1.00 83.56 410 VAL A O 1
ATOM 3357 N N . TYR A 1 411 ? -29.260 -9.235 -16.337 1.00 83.00 411 TYR A N 1
ATOM 3358 C CA . TYR A 1 411 ? -29.777 -8.492 -17.483 1.00 83.00 411 TYR A CA 1
ATOM 3359 C C . TYR A 1 411 ? -30.289 -7.110 -17.059 1.00 83.00 411 TYR A C 1
ATOM 3361 O O . TYR A 1 411 ? -30.677 -6.927 -15.900 1.00 83.00 411 TYR A O 1
ATOM 3369 N N . PRO A 1 412 ? -30.333 -6.128 -17.977 1.00 74.06 412 PRO A N 1
ATOM 3370 C CA . PRO A 1 412 ? -30.822 -4.789 -17.665 1.00 74.06 412 PRO A CA 1
ATOM 3371 C C . PRO A 1 412 ? -32.237 -4.823 -17.071 1.00 74.06 412 PRO A C 1
ATOM 3373 O O . PRO A 1 412 ? -33.160 -5.407 -17.639 1.00 74.06 412 PRO A O 1
ATOM 3376 N N . GLY A 1 413 ? -32.408 -4.189 -15.914 1.00 76.00 413 GLY A N 1
ATOM 3377 C CA . GLY A 1 413 ? -33.650 -4.153 -15.146 1.00 76.00 413 GLY A CA 1
ATOM 3378 C C . GLY A 1 413 ? -33.771 -5.213 -14.046 1.00 76.00 413 GLY A C 1
ATOM 3379 O O . GLY A 1 413 ? -34.667 -5.063 -13.207 1.00 76.00 413 GLY A O 1
ATOM 3380 N N . ALA A 1 414 ? -32.887 -6.219 -14.009 1.00 84.44 414 ALA A N 1
ATOM 3381 C CA . ALA A 1 414 ? -32.835 -7.208 -12.933 1.00 84.44 414 ALA A CA 1
ATOM 3382 C C . ALA A 1 414 ? -32.551 -6.532 -11.582 1.00 84.44 414 ALA A C 1
ATOM 3384 O O . ALA A 1 414 ? -31.711 -5.637 -11.496 1.00 84.44 414 ALA A O 1
ATOM 3385 N N . ASP A 1 415 ? -33.255 -6.957 -10.531 1.00 87.19 415 ASP A N 1
ATOM 3386 C CA . ASP A 1 415 ? -33.054 -6.459 -9.169 1.00 87.19 415 ASP A CA 1
ATOM 3387 C C . ASP A 1 415 ? -32.159 -7.429 -8.393 1.00 87.19 415 ASP A C 1
ATOM 3389 O O . ASP A 1 415 ? -32.586 -8.513 -7.999 1.00 87.19 415 ASP A O 1
ATOM 3393 N N . LEU A 1 416 ? -30.912 -7.022 -8.168 1.00 92.25 416 LEU A N 1
ATOM 3394 C CA . LEU A 1 416 ? -29.920 -7.789 -7.427 1.00 92.25 416 LEU A CA 1
ATOM 3395 C C . LEU A 1 416 ? -29.908 -7.390 -5.955 1.00 92.25 416 LEU A C 1
ATOM 3397 O O . LEU A 1 416 ? -29.853 -6.212 -5.600 1.00 92.25 416 LEU A O 1
ATOM 3401 N N . ILE A 1 417 ? -29.888 -8.385 -5.081 1.00 92.69 417 ILE A N 1
ATOM 3402 C CA . ILE A 1 417 ? -29.600 -8.233 -3.664 1.00 92.69 417 ILE A CA 1
ATOM 3403 C C . ILE A 1 417 ? -28.119 -7.905 -3.498 1.00 92.69 417 ILE A C 1
ATOM 3405 O O . ILE A 1 417 ? -27.244 -8.679 -3.887 1.00 92.69 417 ILE A O 1
ATOM 3409 N N . ILE A 1 418 ? -27.834 -6.778 -2.859 1.00 92.88 418 ILE A N 1
ATOM 3410 C CA . ILE A 1 418 ? -26.483 -6.392 -2.470 1.00 92.88 418 ILE A CA 1
ATOM 3411 C C . ILE A 1 418 ? -26.297 -6.791 -1.002 1.00 92.88 418 ILE A C 1
ATOM 3413 O O . ILE A 1 418 ? -26.895 -6.154 -0.128 1.00 92.88 418 ILE A O 1
ATOM 3417 N N . PRO A 1 419 ? -25.510 -7.837 -0.690 1.00 89.25 419 PRO A N 1
ATOM 3418 C CA . PRO A 1 419 ? -25.268 -8.240 0.691 1.00 89.25 419 PRO A CA 1
ATOM 3419 C C . PRO A 1 419 ? -24.486 -7.163 1.454 1.00 89.25 419 PRO A C 1
ATOM 3421 O O . PRO A 1 419 ? -23.910 -6.240 0.868 1.00 89.25 419 PRO A O 1
ATOM 3424 N N . ILE A 1 420 ? -24.463 -7.269 2.784 1.00 85.69 420 ILE A N 1
ATOM 3425 C CA . ILE A 1 420 ? -23.601 -6.399 3.588 1.00 85.69 420 ILE A CA 1
ATOM 3426 C C . ILE A 1 420 ? -22.125 -6.666 3.266 1.00 85.69 420 ILE A C 1
ATOM 3428 O O . ILE A 1 420 ? -21.745 -7.739 2.792 1.00 85.69 420 ILE A O 1
ATOM 3432 N N . LYS A 1 421 ? -21.277 -5.660 3.472 1.00 82.12 421 LYS A N 1
ATOM 3433 C CA . LYS A 1 421 ? -19.831 -5.843 3.331 1.00 82.12 421 LYS A CA 1
ATOM 3434 C C . LYS A 1 421 ? -19.347 -6.711 4.501 1.00 82.12 421 LYS A C 1
ATOM 3436 O O . LYS A 1 421 ? -19.736 -6.418 5.630 1.00 82.12 421 LYS A O 1
ATOM 3441 N N . LYS A 1 422 ? -18.581 -7.769 4.203 1.00 68.56 422 LYS A N 1
ATOM 3442 C CA . LYS A 1 422 ? -17.960 -8.642 5.214 1.00 68.56 422 LYS A CA 1
ATOM 3443 C C . LYS A 1 422 ? -17.074 -7.871 6.178 1.00 68.56 422 LYS A C 1
ATOM 3445 O O . LYS A 1 422 ? -16.424 -6.903 5.715 1.00 68.56 422 LYS A O 1
#

pLDDT: mean 77.0, std 19.02, range [32.09, 97.5]

Nearest PDB structures (foldseek):
  8txy-assembly2_B  TM=7.798E-01  e=2.291E-15  Homo sapiens
  2w1e-assembly1_A  TM=8.301E-01  e=2.067E-14  Homo sapiens
  8uol-assembly1_B  TM=7.346E-01  e=2.067E-14  Homo sapiens
  8jf4-assembly1_A  TM=8.231E-01  e=9.046E-13  Homo sapiens
  6c2t-assembly1_A-2  TM=7.831E-01  e=4.597E-13  Homo sapiens

Sequence (422 aa):
MTAQLVGERLLNYEIKSFLRSESFYDFYLAEHLLFDRKVLIKTLNSAFLQNTEAKENLRREAQNLRFAHPQGTLLYDFIETPENIYLIKEYLENKLTLEQYIIQNGTLTEEKMLRIFRQILDILASAHHIGIIHPALNPKNIILEGNQVKIIGFESSALQEKNFQSPEEIQKGNLSVESNIFSLGKIACFMLFGTTELPKKHTNSLKIYEAIAIATEKNPKERFHSCTEFATALSEEVSIEEVEVKHAYKHLPLMVLGVLLALLAFMLYDIADETDEQNRLVYNLYDKARIKKIRDSVRNVRKQEFIRDSIRIAQNKAENLQKIHIHKVKQGETLKEIAEKYNMSVSHLKQLNGFTDKTTLKVDAGLRVVIRDYHKVLDKEELWQIAQKYGISKFDIIRANDIEDELKDVYPGADLIIPIKK

Mean predicted aligned error: 19.0 Å

Radius of gyration: 30.68 Å; Cα contacts (8 Å, |Δi|>4): 566; chains: 1; bounding box: 72×82×77 Å